Protein AF-0000000078979645 (afdb_homodimer)

Secondary structure (DSSP, 8-state):
----------PPPHHHHHHHHHHHHHHHHH--SSPEEEEEES--TTS--TTHHHHHTT-EEEEEE---HHHHHHHHHSPPTTEEEE--EESSSEEEEEB--SSGGG-BSS-B-HHHHHHTT-GGG--SSPPPEEEEEE-GGGS-TTT-PPPSEEEE--TT-HHHHHHTTTTTTTT-SEEEEEEESS--BTT---HHHHHHHHHHTTEEEEEEEEEEEEPPP-TTTTT--SGGG--EEEEEEEEEEE-GGGGGGS-HHHHHHHHHHHHHTS--HHHHHHHHHHHHHTTSS-TTHHHHHHHTS-HHHHS--/----------PPPHHHHHHHHHHHHHHHHH--SSPEEEEEES--TTS--TTHHHHHTT-EEEEEE---HHHHHHHHHSPPTTEEEE--EESSSEEEEEB--SSGGG-BSS-B-HHHHHHTT-GGG--SSPPPEEEEEE-GGGS-TTT-PPPSEEEE--TT-HHHHHHTTTTTTTT-SEEEEEEESS--BTT---HHHHHHHHHHTTEEEEEEEEEEEEPPP-TTTTT--SGGG--EEEEEEEEEEE-GGGGGGS-HHHHHHHHHHHHHTS--HHHHHHHHHHHHHTTSS-TTHHHHHHHTS-HHHHS--

Sequence (618 aa):
MSADGSEQTNQPSRAAQMLANRHGFLAAAIAPARPLRIADVGANPINVPDYDGLLRLGGCEVWGFEPDQASYDALMADPRPGTHYLQQAVGPTGPGRFHPHPQSGLGSLYPIRKRSVTFLGKPGWHREGIEPIEMELVALDDLDEGALPRPDLLKIDIQGGELDVIRTGRDKLSEAVCVIPEVRFYRIYEDEPLFGPLDVELHDQGFRFHTFQFTKSMQIMNSQRARLAGKAFRNQMMDGDAIYIRDPETVEDWRDEQLRQLAVASACVFASFDLTVFCLDELVRRGLAAPEVPGQFVDTLPTWMLKGSMSADGSEQTNQPSRAAQMLANRHGFLAAAIAPARPLRIADVGANPINVPDYDGLLRLGGCEVWGFEPDQASYDALMADPRPGTHYLQQAVGPTGPGRFHPHPQSGLGSLYPIRKRSVTFLGKPGWHREGIEPIEMELVALDDLDEGALPRPDLLKIDIQGGELDVIRTGRDKLSEAVCVIPEVRFYRIYEDEPLFGPLDVELHDQGFRFHTFQFTKSMQIMNSQRARLAGKAFRNQMMDGDAIYIRDPETVEDWRDEQLRQLAVASACVFASFDLTVFCLDELVRRGLAAPEVPGQFVDTLPTWMLKGS

Radius of gyration: 26.57 Å; Cα contacts (8 Å, |Δi|>4): 1243; chains: 2; bounding box: 72×75×83 Å

Structure (mmCIF, N/CA/C/O backbone):
data_AF-0000000078979645-model_v1
#
loop_
_entity.id
_entity.type
_entity.pdbx_description
1 polymer 'Methyltransferase, FkbM family'
#
loop_
_atom_site.group_PDB
_atom_site.id
_atom_site.type_symbol
_atom_site.label_atom_id
_atom_site.label_alt_id
_atom_site.label_comp_id
_atom_site.label_asym_id
_atom_site.label_entity_id
_atom_site.label_seq_id
_atom_site.pdbx_PDB_ins_code
_atom_site.Cartn_x
_atom_site.Cartn_y
_atom_site.Cartn_z
_atom_site.occupancy
_atom_site.B_iso_or_equiv
_atom_site.auth_seq_id
_atom_site.auth_comp_id
_atom_site.auth_asym_id
_atom_site.auth_atom_id
_atom_site.pdbx_PDB_model_num
ATOM 1 N N . MET A 1 1 ? -23.641 8.422 55.562 1 29.16 1 MET A N 1
ATOM 2 C CA . MET A 1 1 ? -22.766 7.676 54.656 1 29.16 1 MET A CA 1
ATOM 3 C C . MET A 1 1 ? -22.297 8.555 53.5 1 29.16 1 MET A C 1
ATOM 5 O O . MET A 1 1 ? -23.125 9.039 52.719 1 29.16 1 MET A O 1
ATOM 9 N N . SER A 1 2 ? -21.188 9.305 53.688 1 24.03 2 SER A N 1
ATOM 10 C CA . SER A 1 2 ? -20.516 10.25 52.812 1 24.03 2 SER A CA 1
ATOM 11 C C . SER A 1 2 ? -19.969 9.555 51.562 1 24.03 2 SER A C 1
ATOM 13 O O . SER A 1 2 ? -19.188 8.609 51.688 1 24.03 2 SER A O 1
ATOM 15 N N . ALA A 1 3 ? -20.875 9.344 50.5 1 36.53 3 ALA A N 1
ATOM 16 C CA . ALA A 1 3 ? -20.391 8.914 49.188 1 36.53 3 ALA A CA 1
ATOM 17 C C . ALA A 1 3 ? -19.078 9.617 48.844 1 36.53 3 ALA A C 1
ATOM 19 O O . ALA A 1 3 ? -19.031 10.844 48.719 1 36.53 3 ALA A O 1
ATOM 20 N N . ASP A 1 4 ? -17.922 9.133 49.375 1 34.34 4 ASP A N 1
ATOM 21 C CA . ASP A 1 4 ? -16.562 9.508 48.969 1 34.34 4 ASP A CA 1
ATOM 22 C C . ASP A 1 4 ? -16.422 9.617 47.469 1 34.34 4 ASP A C 1
ATOM 24 O O . ASP A 1 4 ? -16.578 8.625 46.75 1 34.34 4 ASP A O 1
ATOM 28 N N . GLY A 1 5 ? -16.969 10.648 46.844 1 38.78 5 GLY A N 1
ATOM 29 C CA . GLY A 1 5 ? -16.703 11.031 45.469 1 38.78 5 GLY A CA 1
ATOM 30 C C . GLY A 1 5 ? -15.258 10.859 45.062 1 38.78 5 GLY A C 1
ATOM 31 O O . GLY A 1 5 ? -14.383 11.586 45.531 1 38.78 5 GLY A O 1
ATOM 32 N N . SER A 1 6 ? -14.75 9.602 44.812 1 38.09 6 SER A N 1
ATOM 33 C CA . SER A 1 6 ? -13.445 9.398 44.219 1 38.09 6 SER A CA 1
ATOM 34 C C . SER A 1 6 ? -13.188 10.414 43.094 1 38.09 6 SER A C 1
ATOM 36 O O . SER A 1 6 ? -13.961 10.516 42.156 1 38.09 6 SER A O 1
ATOM 38 N N . GLU A 1 7 ? -12.695 11.547 43.406 1 34.78 7 GLU A N 1
ATOM 39 C CA . GLU A 1 7 ? -12.062 12.438 42.438 1 34.78 7 GLU A CA 1
ATOM 40 C C . GLU A 1 7 ? -11.188 11.648 41.438 1 34.78 7 GLU A C 1
ATOM 42 O O . GLU A 1 7 ? -10.164 11.086 41.844 1 34.78 7 GLU A O 1
ATOM 47 N N . GLN A 1 8 ? -11.688 10.852 40.5 1 41.41 8 GLN A N 1
ATOM 48 C CA . GLN A 1 8 ? -10.906 10.367 39.344 1 41.41 8 GLN A CA 1
ATOM 49 C C . GLN A 1 8 ? -9.844 11.383 38.938 1 41.41 8 GLN A C 1
ATOM 51 O O . GLN A 1 8 ? -10.172 12.508 38.531 1 41.41 8 GLN A O 1
ATOM 56 N N . THR A 1 9 ? -8.703 11.578 39.5 1 44.69 9 THR A N 1
ATOM 57 C CA . THR A 1 9 ? -7.527 12.406 39.219 1 44.69 9 THR A CA 1
ATOM 58 C C . THR A 1 9 ? -7.301 12.539 37.719 1 44.69 9 THR A C 1
ATOM 60 O O . THR A 1 9 ? -7.25 11.539 37 1 44.69 9 THR A O 1
ATOM 63 N N . ASN A 1 10 ? -7.723 13.656 37 1 55.66 10 ASN A N 1
ATOM 64 C CA . ASN A 1 10 ? -7.66 14.234 35.656 1 55.66 10 ASN A CA 1
ATOM 65 C C . ASN A 1 10 ? -6.238 14.211 35.094 1 55.66 10 ASN A C 1
ATOM 67 O O . ASN A 1 10 ? -5.766 15.203 34.531 1 55.66 10 ASN A O 1
ATOM 71 N N . GLN A 1 11 ? -5.316 13.445 35.469 1 69.19 11 GLN A N 1
ATOM 72 C CA . GLN A 1 11 ? -3.961 13.422 34.906 1 69.19 11 GLN A CA 1
ATOM 73 C C . GLN A 1 11 ? -3.951 12.969 33.469 1 69.19 11 GLN A C 1
ATOM 75 O O . GLN A 1 11 ? -4.59 11.969 33.125 1 69.19 11 GLN A O 1
ATOM 80 N N . PRO A 1 12 ? -3.359 13.828 32.656 1 80.19 12 PRO A N 1
ATOM 81 C CA . PRO A 1 12 ? -3.266 13.422 31.266 1 80.19 12 PRO A CA 1
ATOM 82 C C . PRO A 1 12 ? -2.596 12.062 31.078 1 80.19 12 PRO A C 1
ATOM 84 O O . PRO A 1 12 ? -1.736 11.688 31.875 1 80.19 12 PRO A O 1
ATOM 87 N N . SER A 1 13 ? -3.092 11.375 30.172 1 89.06 13 SER A N 1
ATOM 88 C CA . SER A 1 13 ? -2.484 10.094 29.828 1 89.06 13 SER A CA 1
ATOM 89 C C . SER A 1 13 ? -1.003 10.258 29.5 1 89.06 13 SER A C 1
ATOM 91 O O . SER A 1 13 ? -0.54 11.367 29.234 1 89.06 13 SER A O 1
ATOM 93 N N . ARG A 1 14 ? -0.167 9.297 29.781 1 88.56 14 ARG A N 1
ATOM 94 C CA . ARG A 1 14 ? 1.25 9.289 29.422 1 88.56 14 ARG A CA 1
ATOM 95 C C . ARG A 1 14 ? 1.458 9.734 27.984 1 88.56 14 ARG A C 1
ATOM 97 O O . ARG A 1 14 ? 2.363 10.516 27.688 1 88.56 14 ARG A O 1
ATOM 104 N N . ALA A 1 15 ? 0.583 9.312 27.094 1 91.31 15 ALA A N 1
ATOM 105 C CA . ALA A 1 15 ? 0.66 9.688 25.688 1 91.31 15 ALA A CA 1
ATOM 106 C C . ALA A 1 15 ? 0.437 11.188 25.5 1 91.31 15 ALA A C 1
ATOM 108 O O . ALA A 1 15 ? 1.128 11.836 24.703 1 91.31 15 ALA A O 1
ATOM 109 N N . ALA A 1 16 ? -0.446 11.719 26.188 1 94.5 16 ALA A N 1
ATOM 110 C CA . ALA A 1 16 ? -0.734 13.148 26.109 1 94.5 16 ALA A CA 1
ATOM 111 C C . ALA A 1 16 ? 0.44 13.977 26.641 1 94.5 16 ALA A C 1
ATOM 113 O O . ALA A 1 16 ? 0.764 15.023 26.078 1 94.5 16 ALA A O 1
ATOM 114 N N . GLN A 1 17 ? 1.045 13.5 27.641 1 94.94 17 GLN A N 1
ATOM 115 C CA . GLN A 1 17 ? 2.195 14.195 28.219 1 94.94 17 GLN A CA 1
ATOM 116 C C . GLN A 1 17 ? 3.375 14.188 27.25 1 94.94 17 GLN A C 1
ATOM 118 O O . GLN A 1 17 ? 4.062 15.195 27.078 1 94.94 17 GLN A O 1
ATOM 123 N N . MET A 1 18 ? 3.59 13.055 26.656 1 96 18 MET A N 1
ATOM 124 C CA . MET A 1 18 ? 4.676 12.938 25.703 1 96 18 MET A CA 1
ATOM 125 C C . MET A 1 18 ? 4.453 13.875 24.516 1 96 18 MET A C 1
ATOM 127 O O . MET A 1 18 ? 5.391 14.516 24.031 1 96 18 MET A O 1
ATOM 131 N N . LEU A 1 19 ? 3.248 13.953 24.094 1 97.12 19 LEU A N 1
ATOM 132 C CA . LEU A 1 19 ? 2.898 14.844 23 1 97.12 19 LEU A CA 1
ATOM 133 C C . LEU A 1 19 ? 3.102 16.297 23.406 1 97.12 19 LEU A C 1
ATOM 135 O O . LEU A 1 19 ? 3.637 17.094 22.625 1 97.12 19 LEU A O 1
ATOM 139 N N . ALA A 1 20 ? 2.682 16.625 24.562 1 97.5 20 ALA A N 1
ATOM 140 C CA . ALA A 1 20 ? 2.836 17.984 25.062 1 97.5 20 ALA A CA 1
ATOM 141 C C . ALA A 1 20 ? 4.309 18.375 25.141 1 97.5 20 ALA A C 1
ATOM 143 O O . ALA A 1 20 ? 4.676 19.516 24.797 1 97.5 20 ALA A O 1
ATOM 144 N N . ASN A 1 21 ? 5.098 17.469 25.547 1 96.88 21 ASN A N 1
ATOM 145 C CA . ASN A 1 21 ? 6.535 17.719 25.641 1 96.88 21 ASN A CA 1
ATOM 146 C C . ASN A 1 21 ? 7.152 17.969 24.266 1 96.88 21 ASN A C 1
ATOM 148 O O . ASN A 1 21 ? 7.902 18.922 24.094 1 96.88 21 ASN A O 1
ATOM 152 N N . ARG A 1 22 ? 6.816 17.156 23.328 1 97.25 22 ARG A N 1
ATOM 153 C CA . ARG A 1 22 ? 7.355 17.297 21.984 1 97.25 22 ARG A CA 1
ATOM 154 C C . ARG A 1 22 ? 6.887 18.609 21.344 1 97.25 22 ARG A C 1
ATOM 156 O O . ARG A 1 22 ? 7.684 19.328 20.75 1 97.25 22 ARG A O 1
ATOM 163 N N . HIS A 1 23 ? 5.621 18.875 21.531 1 98.19 23 HIS A N 1
ATOM 164 C CA . HIS A 1 23 ? 5.062 20.094 20.953 1 98.19 23 HIS A CA 1
ATOM 165 C C . HIS A 1 23 ? 5.676 21.344 21.578 1 98.19 23 HIS A C 1
ATOM 167 O O . HIS A 1 23 ? 6.051 22.281 20.875 1 98.19 23 HIS A O 1
ATOM 173 N N . GLY A 1 24 ? 5.727 21.312 22.891 1 98.25 24 GLY A N 1
ATOM 174 C CA . GLY A 1 24 ? 6.328 22.438 23.594 1 98.25 24 GLY A CA 1
ATOM 175 C C . GLY A 1 24 ? 7.77 22.688 23.188 1 98.25 24 GLY A C 1
ATOM 176 O O . GLY A 1 24 ? 8.164 23.828 22.953 1 98.25 24 GLY A O 1
ATOM 177 N N . PHE A 1 25 ? 8.539 21.656 23.078 1 98.62 25 PHE A N 1
ATOM 178 C CA . PHE A 1 25 ? 9.93 21.781 22.656 1 98.62 25 PHE A CA 1
ATOM 179 C C . PHE A 1 25 ? 10.023 22.406 21.281 1 98.62 25 PHE A C 1
ATOM 181 O O . PHE A 1 25 ? 10.781 23.344 21.062 1 98.62 25 PHE A O 1
ATOM 188 N N . LEU A 1 26 ? 9.242 21.844 20.328 1 98.62 26 LEU A N 1
ATOM 189 C CA . LEU A 1 26 ? 9.312 22.312 18.953 1 98.62 26 LEU A CA 1
ATOM 190 C C . LEU A 1 26 ? 8.867 23.766 18.844 1 98.62 26 LEU A C 1
ATOM 192 O O . LEU A 1 26 ? 9.477 24.562 18.125 1 98.62 26 LEU A O 1
ATOM 196 N N . ALA A 1 27 ? 7.816 24.094 19.578 1 98.31 27 ALA A N 1
ATOM 197 C CA . ALA A 1 27 ? 7.328 25.469 19.578 1 98.31 27 ALA A CA 1
ATOM 198 C C . ALA A 1 27 ? 8.43 26.453 20 1 98.31 27 ALA A C 1
ATOM 200 O O . ALA A 1 27 ? 8.594 27.516 19.375 1 98.31 27 ALA A O 1
ATOM 201 N N . ALA A 1 28 ? 9.148 26.047 20.969 1 98.31 28 ALA A N 1
ATOM 202 C CA . ALA A 1 28 ? 10.211 26.906 21.5 1 98.31 28 ALA A CA 1
ATOM 203 C C . ALA A 1 28 ? 11.422 26.906 20.578 1 98.31 28 ALA A C 1
ATOM 205 O O . ALA A 1 28 ? 12.039 27.938 20.328 1 98.31 28 ALA A O 1
ATOM 206 N N . ALA A 1 29 ? 11.75 25.75 20.047 1 98.56 29 ALA A N 1
ATOM 207 C CA . ALA A 1 29 ? 13.023 25.562 19.359 1 98.56 29 ALA A CA 1
ATOM 208 C C . ALA A 1 29 ? 12.977 26.109 17.938 1 98.56 29 ALA A C 1
ATOM 210 O O . ALA A 1 29 ? 13.977 26.625 17.438 1 98.56 29 ALA A O 1
ATOM 211 N N . ILE A 1 30 ? 11.734 26 17.312 1 98.19 30 ILE A N 1
ATOM 212 C CA . ILE A 1 30 ? 11.734 26.359 15.898 1 98.19 30 ILE A CA 1
ATOM 213 C C . ILE A 1 30 ? 10.695 27.438 15.641 1 98.19 30 ILE A C 1
ATOM 215 O O . ILE A 1 30 ? 10.602 27.969 14.523 1 98.19 30 ILE A O 1
ATOM 219 N N . ALA A 1 31 ? 9.883 27.797 16.562 1 97.44 31 ALA A N 1
ATOM 220 C CA . ALA A 1 31 ? 9.008 28.969 16.594 1 97.44 31 ALA A CA 1
ATOM 221 C C . ALA A 1 31 ? 8.18 29.062 15.312 1 97.44 31 ALA A C 1
ATOM 223 O O . ALA A 1 31 ? 8.273 30.047 14.57 1 97.44 31 ALA A O 1
ATOM 224 N N . PRO A 1 32 ? 7.32 28.062 15.008 1 98.25 32 PRO A N 1
ATOM 225 C CA . PRO A 1 32 ? 6.41 28.219 13.867 1 98.25 32 PRO A CA 1
ATOM 226 C C . PRO A 1 32 ? 5.613 29.531 13.93 1 98.25 32 PRO A C 1
ATOM 228 O O . PRO A 1 32 ? 5.242 29.984 15.016 1 98.25 32 PRO A O 1
ATOM 231 N N . ALA A 1 33 ? 5.309 30.125 12.719 1 98.19 33 ALA A N 1
ATOM 232 C CA . ALA A 1 33 ? 4.68 31.438 12.641 1 98.19 33 ALA A CA 1
ATOM 233 C C . ALA A 1 33 ? 3.23 31.375 13.117 1 98.19 33 ALA A C 1
ATOM 235 O O . ALA A 1 33 ? 2.654 32.406 13.5 1 98.19 33 ALA A O 1
ATOM 236 N N . ARG A 1 34 ? 2.682 30.25 13.094 1 98 34 ARG A N 1
ATOM 237 C CA . ARG A 1 34 ? 1.289 30 13.438 1 98 34 ARG A CA 1
ATOM 238 C C . ARG A 1 34 ? 1.066 28.516 13.742 1 98 34 ARG A C 1
ATOM 240 O O . ARG A 1 34 ? 1.923 27.672 13.445 1 98 34 ARG A O 1
ATOM 247 N N . PRO A 1 35 ? -0.079 28.172 14.414 1 98.5 35 PRO A N 1
ATOM 248 C CA . PRO A 1 35 ? -0.431 26.75 14.531 1 98.5 35 PRO A CA 1
ATOM 249 C C . PRO A 1 35 ? -0.568 26.062 13.172 1 98.5 35 PRO A C 1
ATOM 251 O O . PRO A 1 35 ? -0.832 26.719 12.164 1 98.5 35 PRO A O 1
ATOM 254 N N . LEU A 1 36 ? -0.33 24.766 13.188 1 98.81 36 LEU A N 1
ATOM 255 C CA . LEU A 1 36 ? -0.512 23.969 11.977 1 98.81 36 LEU A CA 1
ATOM 256 C C . LEU A 1 36 ? -1.927 24.125 11.43 1 98.81 36 LEU A C 1
ATOM 258 O O . LEU A 1 36 ? -2.902 23.953 12.164 1 98.81 36 LEU A O 1
ATOM 262 N N . ARG A 1 37 ? -2.1 24.531 10.18 1 98.81 37 ARG A N 1
ATOM 263 C CA . ARG A 1 37 ? -3.416 24.641 9.562 1 98.81 37 ARG A CA 1
ATOM 264 C C . ARG A 1 37 ? -3.826 23.328 8.906 1 98.81 37 ARG A C 1
ATOM 266 O O . ARG A 1 37 ? -3.15 22.844 7.992 1 98.81 37 ARG A O 1
ATOM 273 N N . ILE A 1 38 ? -4.938 22.766 9.375 1 98.88 38 ILE A N 1
ATOM 274 C CA . ILE A 1 38 ? -5.41 21.484 8.875 1 98.88 38 ILE A CA 1
ATOM 275 C C . ILE A 1 38 ? -6.766 21.656 8.203 1 98.88 38 ILE A C 1
ATOM 277 O O . ILE A 1 38 ? -7.695 22.203 8.797 1 98.88 38 ILE A O 1
ATOM 281 N N . ALA A 1 39 ? -6.832 21.344 6.93 1 98.81 39 ALA A N 1
ATOM 282 C CA . ALA A 1 39 ? -8.133 21.109 6.305 1 98.81 39 ALA A CA 1
ATOM 283 C C . ALA A 1 39 ? -8.578 19.656 6.508 1 98.81 39 ALA A C 1
ATOM 285 O O . ALA A 1 39 ? -7.867 18.719 6.133 1 98.81 39 ALA A O 1
ATOM 286 N N . ASP A 1 40 ? -9.688 19.5 7.129 1 98.5 40 ASP A N 1
ATOM 287 C CA . ASP A 1 40 ? -10.266 18.188 7.359 1 98.5 40 ASP A CA 1
ATOM 288 C C . ASP A 1 40 ? -11.539 17.984 6.535 1 98.5 40 ASP A C 1
ATOM 290 O O . ASP A 1 40 ? -12.625 18.391 6.957 1 98.5 40 ASP A O 1
ATOM 294 N N . VAL A 1 41 ? -11.383 17.359 5.367 1 98.38 41 VAL A N 1
ATOM 295 C CA . VAL A 1 41 ? -12.516 17.094 4.484 1 98.38 41 VAL A CA 1
ATOM 296 C C . VAL A 1 41 ? -13.148 15.758 4.848 1 98.38 41 VAL A C 1
ATOM 298 O O . VAL A 1 41 ? -12.547 14.703 4.656 1 98.38 41 VAL A O 1
ATOM 301 N N . GLY A 1 42 ? -14.336 15.703 5.25 1 96.94 42 GLY A N 1
ATOM 302 C CA . GLY A 1 42 ? -14.969 14.578 5.914 1 96.94 42 GLY A CA 1
ATOM 303 C C . GLY A 1 42 ? -14.766 14.578 7.418 1 96.94 42 GLY A C 1
ATOM 304 O O . GLY A 1 42 ? -14.289 13.594 7.984 1 96.94 42 GLY A O 1
ATOM 305 N N . ALA A 1 43 ? -15.172 15.711 8.047 1 96.06 43 ALA A N 1
ATOM 306 C CA . ALA A 1 43 ? -14.883 15.938 9.461 1 96.06 43 ALA A CA 1
ATOM 307 C C . ALA A 1 43 ? -15.906 15.234 10.352 1 96.06 43 ALA A C 1
ATOM 309 O O . ALA A 1 43 ? -16 15.531 11.547 1 96.06 43 ALA A O 1
ATOM 310 N N . ASN A 1 44 ? -16.672 14.227 9.789 1 92.5 44 ASN A N 1
ATOM 311 C CA . ASN A 1 44 ? -17.641 13.445 10.555 1 92.5 44 ASN A CA 1
ATOM 312 C C . ASN A 1 44 ? -17.031 12.906 11.844 1 92.5 44 ASN A C 1
ATOM 314 O O . ASN A 1 44 ? -16 12.219 11.812 1 92.5 44 ASN A O 1
ATOM 318 N N . PRO A 1 45 ? -17.625 13.258 12.93 1 91.62 45 PRO A N 1
ATOM 319 C CA . PRO A 1 45 ? -17.031 12.898 14.211 1 91.62 45 PRO A CA 1
ATOM 320 C C . PRO A 1 45 ? -17.297 11.453 14.617 1 91.62 45 PRO A C 1
ATOM 322 O O . PRO A 1 45 ? -17.828 11.195 15.703 1 91.62 45 PRO A O 1
ATOM 325 N N . ILE A 1 46 ? -16.906 10.547 13.75 1 88.5 46 ILE A N 1
ATOM 326 C CA . ILE A 1 46 ? -17.062 9.125 14.008 1 88.5 46 ILE A CA 1
ATOM 327 C C . ILE A 1 46 ? -15.898 8.625 14.867 1 88.5 46 ILE A C 1
ATOM 329 O O . ILE A 1 46 ? -16.109 7.91 15.852 1 88.5 46 ILE A O 1
ATOM 333 N N . ASN A 1 47 ? -14.672 9.07 14.57 1 88.81 47 ASN A N 1
ATOM 334 C CA . ASN A 1 47 ? -13.461 8.727 15.312 1 88.81 47 ASN A CA 1
ATOM 335 C C . ASN A 1 47 ? -12.719 9.977 15.781 1 88.81 47 ASN A C 1
ATOM 337 O O . ASN A 1 47 ? -12.914 11.062 15.234 1 88.81 47 ASN A O 1
ATOM 341 N N . VAL A 1 48 ? -11.992 9.789 16.859 1 91.81 48 VAL A N 1
ATOM 342 C CA . VAL A 1 48 ? -11.102 10.867 17.281 1 91.81 48 VAL A CA 1
ATOM 343 C C . VAL A 1 48 ? -10 11.07 16.25 1 91.81 48 VAL A C 1
ATOM 345 O O . VAL A 1 48 ? -9.25 10.141 15.945 1 91.81 48 VAL A O 1
ATOM 348 N N . PRO A 1 49 ? -9.977 12.234 15.703 1 94.31 49 PRO A N 1
ATOM 349 C CA . PRO A 1 49 ? -8.945 12.445 14.68 1 94.31 49 PRO A CA 1
ATOM 350 C C . PRO A 1 49 ? -7.531 12.406 15.258 1 94.31 49 PRO A C 1
ATOM 352 O O . PRO A 1 49 ? -7.328 12.719 16.438 1 94.31 49 PRO A O 1
ATOM 355 N N . ASP A 1 50 ? -6.551 12.094 14.461 1 94.88 50 ASP A N 1
ATOM 356 C CA . ASP A 1 50 ? -5.16 11.938 14.867 1 94.88 50 ASP A CA 1
ATOM 357 C C . ASP A 1 50 ? -4.566 13.273 15.32 1 94.88 50 ASP A C 1
ATOM 359 O O . ASP A 1 50 ? -3.58 13.297 16.062 1 94.88 50 ASP A O 1
ATOM 363 N N . TYR A 1 51 ? -5.168 14.367 14.922 1 97.69 51 TYR A N 1
ATOM 364 C CA . TYR A 1 51 ? -4.645 15.68 15.273 1 97.69 51 TYR A CA 1
ATOM 365 C C . TYR A 1 51 ? -5.266 16.188 16.562 1 97.69 51 TYR A C 1
ATOM 367 O O . TYR A 1 51 ? -4.953 17.297 17.031 1 97.69 51 TYR A O 1
ATOM 375 N N . ASP A 1 52 ? -6.125 15.391 17.219 1 96.31 52 ASP A N 1
ATOM 376 C CA . ASP A 1 52 ? -6.902 15.836 18.375 1 96.31 52 ASP A CA 1
ATOM 377 C C . ASP A 1 52 ? -5.984 16.297 19.5 1 96.31 52 ASP A C 1
ATOM 379 O O . ASP A 1 52 ? -6.23 17.328 20.125 1 96.31 52 ASP A O 1
ATOM 383 N N . GLY A 1 53 ? -4.965 15.516 19.797 1 97.06 53 GLY A N 1
ATOM 384 C CA . GLY A 1 53 ? -4.035 15.898 20.844 1 97.06 53 GLY A CA 1
ATOM 385 C C . GLY A 1 53 ? -3.385 17.25 20.609 1 97.06 53 GLY A C 1
ATOM 386 O O . GLY A 1 53 ? -3.279 18.062 21.516 1 97.06 53 GLY A O 1
ATOM 387 N N . LEU A 1 54 ? -2.957 17.453 19.375 1 98.31 54 LEU A N 1
ATOM 388 C CA . LEU A 1 54 ? -2.318 18.719 19.016 1 98.31 54 LEU A CA 1
ATOM 389 C C . LEU A 1 54 ? -3.309 19.875 19.109 1 98.31 54 LEU A C 1
ATOM 391 O O . LEU A 1 54 ? -2.947 20.984 19.531 1 98.31 54 LEU A O 1
ATOM 395 N N . LEU A 1 55 ? -4.523 19.609 18.719 1 97.75 55 LEU A N 1
ATOM 396 C CA . LEU A 1 55 ? -5.582 20.609 18.797 1 97.75 55 LEU A CA 1
ATOM 397 C C . LEU A 1 55 ? -5.816 21.062 20.234 1 97.75 55 LEU A C 1
ATOM 399 O O . LEU A 1 55 ? -5.941 22.266 20.5 1 97.75 55 LEU A O 1
ATOM 403 N N . ARG A 1 56 ? -5.793 20.172 21.141 1 96.38 56 ARG A N 1
ATOM 404 C CA . ARG A 1 56 ? -6.023 20.469 22.562 1 96.38 56 ARG A CA 1
ATOM 405 C C . ARG A 1 56 ? -4.902 21.328 23.125 1 96.38 56 ARG A C 1
ATOM 407 O O . ARG A 1 56 ? -5.113 22.078 24.078 1 96.38 56 ARG A O 1
ATOM 414 N N . LEU A 1 57 ? -3.775 21.219 22.5 1 97.38 57 LEU A N 1
ATOM 415 C CA . LEU A 1 57 ? -2.615 21.984 22.953 1 97.38 57 LEU A CA 1
ATOM 416 C C . LEU A 1 57 ? -2.566 23.359 22.281 1 97.38 57 LEU A C 1
ATOM 418 O O . LEU A 1 57 ? -1.678 24.156 22.578 1 97.38 57 LEU A O 1
ATOM 422 N N . GLY A 1 58 ? -3.479 23.562 21.391 1 97.56 58 GLY A N 1
ATOM 423 C CA . GLY A 1 58 ? -3.467 24.797 20.641 1 97.56 58 GLY A CA 1
ATOM 424 C C . GLY A 1 58 ? -2.428 24.812 19.531 1 97.56 58 GLY A C 1
ATOM 425 O O . GLY A 1 58 ? -2.045 25.891 19.047 1 97.56 58 GLY A O 1
ATOM 426 N N . GLY A 1 59 ? -1.942 23.609 19.172 1 98.38 59 GLY A N 1
ATOM 427 C CA . GLY A 1 59 ? -0.854 23.5 18.219 1 98.38 59 GLY A CA 1
ATOM 428 C C . GLY A 1 59 ? -1.33 23.422 16.781 1 98.38 59 GLY A C 1
ATOM 429 O O . GLY A 1 59 ? -0.521 23.438 15.852 1 98.38 59 GLY A O 1
ATOM 430 N N . CYS A 1 60 ? -2.658 23.328 16.578 1 98.56 60 CYS A N 1
ATOM 431 C CA . CYS A 1 60 ? -3.201 23.344 15.227 1 98.56 60 CYS A CA 1
ATOM 432 C C . CYS A 1 60 ? -4.559 24.031 15.188 1 98.56 60 CYS A C 1
ATOM 434 O O . CYS A 1 60 ? -5.18 24.25 16.234 1 98.56 60 CYS A O 1
ATOM 436 N N . GLU A 1 61 ? -4.887 24.531 14.102 1 98.31 61 GLU A N 1
ATOM 437 C CA . GLU A 1 61 ? -6.199 25.062 13.742 1 98.31 61 GLU A CA 1
ATOM 438 C C . GLU A 1 61 ? -6.836 24.234 12.633 1 98.31 61 GLU A C 1
ATOM 440 O O . GLU A 1 61 ? -6.16 23.828 11.68 1 98.31 61 GLU A O 1
ATOM 445 N N . VAL A 1 62 ? -8.188 23.906 12.773 1 98.25 62 VAL A N 1
ATOM 446 C CA . VAL A 1 62 ? -8.805 22.938 11.883 1 98.25 62 VAL A CA 1
ATOM 447 C C . VAL A 1 62 ? -9.984 23.578 11.156 1 98.25 62 VAL A C 1
ATOM 449 O O . VAL A 1 62 ? -10.852 24.188 11.781 1 98.25 62 VAL A O 1
ATOM 452 N N . TRP A 1 63 ? -9.969 23.547 9.867 1 98.5 63 TRP A N 1
ATOM 453 C CA . TRP A 1 63 ? -11.133 23.812 9.023 1 98.5 63 TRP A CA 1
ATOM 454 C C . TRP A 1 63 ? -11.758 22.5 8.539 1 98.5 63 TRP A C 1
ATOM 456 O O . TRP A 1 63 ? -11.227 21.859 7.637 1 98.5 63 TRP A O 1
ATOM 466 N N . GLY A 1 64 ? -12.859 22.156 9.133 1 97.81 64 GLY A N 1
ATOM 467 C CA . GLY A 1 64 ? -13.516 20.891 8.852 1 97.81 64 GLY A CA 1
ATOM 468 C C . GLY A 1 64 ? -14.742 21.047 7.965 1 97.81 64 GLY A C 1
ATOM 469 O O . GLY A 1 64 ? -15.539 21.969 8.148 1 97.81 64 GLY A O 1
ATOM 470 N N . PHE A 1 65 ? -14.852 20.156 7.016 1 97.94 65 PHE A N 1
ATOM 471 C CA . PHE A 1 65 ? -15.977 20.156 6.086 1 97.94 65 PHE A CA 1
ATOM 472 C C . PHE A 1 65 ? -16.828 18.906 6.285 1 97.94 65 PHE A C 1
ATOM 474 O O . PHE A 1 65 ? -16.344 17.781 6.184 1 97.94 65 PHE A O 1
ATOM 481 N N . GLU A 1 66 ? -18.078 19.125 6.57 1 95.44 66 GLU A N 1
ATOM 482 C CA . GLU A 1 66 ? -19.047 18.047 6.785 1 95.44 66 GLU A CA 1
ATOM 483 C C . GLU A 1 66 ? -20.422 18.438 6.246 1 95.44 66 GLU A C 1
ATOM 485 O O . GLU A 1 66 ? -21.078 19.328 6.797 1 95.44 66 GLU A O 1
ATOM 490 N N . PRO A 1 67 ? -20.906 17.75 5.184 1 93.62 67 PRO A N 1
ATOM 491 C CA . PRO A 1 67 ? -22.156 18.188 4.555 1 93.62 67 PRO A CA 1
ATOM 492 C C . PRO A 1 67 ? -23.391 17.625 5.254 1 93.62 67 PRO A C 1
ATOM 494 O O . PRO A 1 67 ? -24.484 18.203 5.148 1 93.62 67 PRO A O 1
ATOM 497 N N . ASP A 1 68 ? -23.266 16.469 5.922 1 91.06 68 ASP A N 1
ATOM 498 C CA . ASP A 1 68 ? -24.422 15.836 6.566 1 91.06 68 ASP A CA 1
ATOM 499 C C . ASP A 1 68 ? -24.891 16.656 7.754 1 91.06 68 ASP A C 1
ATOM 501 O O . ASP A 1 68 ? -24.109 17 8.648 1 91.06 68 ASP A O 1
ATOM 505 N N . GLN A 1 69 ? -26.156 16.953 7.836 1 92.06 69 GLN A N 1
ATOM 506 C CA . GLN A 1 69 ? -26.703 17.859 8.844 1 92.06 69 GLN A CA 1
ATOM 507 C C . GLN A 1 69 ? -26.484 17.297 10.25 1 92.06 69 GLN A C 1
ATOM 509 O O . GLN A 1 69 ? -26.031 18.016 11.141 1 92.06 69 GLN A O 1
ATOM 514 N N . ALA A 1 70 ? -26.812 16.031 10.367 1 91.56 70 ALA A N 1
ATOM 515 C CA . ALA A 1 70 ? -26.703 15.445 11.695 1 91.56 70 ALA A CA 1
ATOM 516 C C . ALA A 1 70 ? -25.266 15.453 12.195 1 91.56 70 ALA A C 1
ATOM 518 O O . ALA A 1 70 ? -25 15.781 13.352 1 91.56 70 ALA A O 1
ATOM 519 N N . SER A 1 71 ? -24.359 15.109 11.336 1 92.88 71 SER A N 1
ATOM 520 C CA . SER A 1 71 ? -22.938 15.102 11.68 1 92.88 71 SER A CA 1
ATOM 521 C C . SER A 1 71 ? -22.422 16.516 11.93 1 92.88 71 SER A C 1
ATOM 523 O O . SER A 1 71 ? -21.625 16.734 12.844 1 92.88 71 SER A O 1
ATOM 525 N N . TYR A 1 72 ? -22.891 17.422 11.141 1 94.44 72 TYR A N 1
ATOM 526 C CA . TYR A 1 72 ? -22.5 18.812 11.328 1 94.44 72 TYR A CA 1
ATOM 527 C C . TYR A 1 72 ? -23 19.344 12.664 1 94.44 72 TYR A C 1
ATOM 529 O O . TYR A 1 72 ? -22.266 20 13.398 1 94.44 72 TYR A O 1
ATOM 537 N N . ASP A 1 73 ? -24.219 18.984 13.008 1 95.81 73 ASP A N 1
ATOM 538 C CA . ASP A 1 73 ? -24.797 19.406 14.281 1 95.81 73 ASP A CA 1
ATOM 539 C C . ASP A 1 73 ? -23.984 18.859 15.453 1 95.81 73 ASP A C 1
ATOM 541 O O . ASP A 1 73 ? -23.781 19.547 16.453 1 95.81 73 ASP A O 1
ATOM 545 N N . ALA A 1 74 ? -23.594 17.641 15.258 1 94.06 74 ALA A N 1
ATOM 546 C CA . ALA A 1 74 ? -22.797 17 16.312 1 94.06 74 ALA A CA 1
ATOM 547 C C . ALA A 1 74 ? -21.469 17.719 16.484 1 94.06 74 ALA A C 1
ATOM 549 O O . ALA A 1 74 ? -21 17.906 17.625 1 94.06 74 ALA A O 1
ATOM 550 N N . LEU A 1 75 ? -20.812 18.156 15.445 1 94.94 75 LEU A N 1
ATOM 551 C CA . LEU A 1 75 ? -19.578 18.922 15.5 1 94.94 75 LEU A CA 1
ATOM 552 C C . LEU A 1 75 ? -19.797 20.266 16.188 1 94.94 75 LEU A C 1
ATOM 554 O O . LEU A 1 75 ? -19 20.672 17.031 1 94.94 75 LEU A O 1
ATOM 558 N N . MET A 1 76 ? -20.938 20.891 15.898 1 95.5 76 MET A N 1
ATOM 559 C CA . MET A 1 76 ? -21.234 22.219 16.391 1 95.5 76 MET A CA 1
ATOM 560 C C . MET A 1 76 ? -21.672 22.172 17.859 1 95.5 76 MET A C 1
ATOM 562 O O . MET A 1 76 ? -21.578 23.172 18.578 1 95.5 76 MET A O 1
ATOM 566 N N . ALA A 1 77 ? -22.078 21.016 18.25 1 93.88 77 ALA A N 1
ATOM 567 C CA . ALA A 1 77 ? -22.547 20.844 19.625 1 93.88 77 ALA A CA 1
ATOM 568 C C . ALA A 1 77 ? -21.375 20.906 20.609 1 93.88 77 ALA A C 1
ATOM 570 O O . ALA A 1 77 ? -21.547 21.219 21.781 1 93.88 77 ALA A O 1
ATOM 571 N N . ASP A 1 78 ? -20.219 20.609 20.188 1 86.44 78 ASP A N 1
ATOM 572 C CA . ASP A 1 78 ? -19.016 20.672 21 1 86.44 78 ASP A CA 1
ATOM 573 C C . ASP A 1 78 ? -17.844 21.266 20.234 1 86.44 78 ASP A C 1
ATOM 575 O O . ASP A 1 78 ? -16.859 20.578 19.969 1 86.44 78 ASP A O 1
ATOM 579 N N . PRO A 1 79 ? -18.109 22.516 20.016 1 84.31 79 PRO A N 1
ATOM 580 C CA . PRO A 1 79 ? -17.031 23.109 19.219 1 84.31 79 PRO A CA 1
ATOM 581 C C . PRO A 1 79 ? -15.734 23.234 20 1 84.31 79 PRO A C 1
ATOM 583 O O . PRO A 1 79 ? -15.719 23.797 21.109 1 84.31 79 PRO A O 1
ATOM 586 N N . ARG A 1 80 ? -14.727 22.703 19.547 1 90.06 80 ARG A N 1
ATOM 587 C CA . ARG A 1 80 ? -13.414 22.766 20.172 1 90.06 80 ARG A CA 1
ATOM 588 C C . ARG A 1 80 ? -12.68 24.047 19.781 1 90.06 80 ARG A C 1
ATOM 590 O O . ARG A 1 80 ? -12.797 24.5 18.641 1 90.06 80 ARG A O 1
ATOM 597 N N . PRO A 1 81 ? -11.938 24.656 20.719 1 95.62 81 PRO A N 1
ATOM 598 C CA . PRO A 1 81 ? -11.125 25.812 20.328 1 95.62 81 PRO A CA 1
ATOM 599 C C . PRO A 1 81 ? -10.203 25.5 19.156 1 95.62 81 PRO A C 1
ATOM 601 O O . PRO A 1 81 ? -9.602 24.422 19.109 1 95.62 81 PRO A O 1
ATOM 604 N N . GLY A 1 82 ? -10.156 26.375 18.172 1 97.12 82 GLY A N 1
ATOM 605 C CA . GLY A 1 82 ? -9.273 26.188 17.031 1 97.12 82 GLY A CA 1
ATOM 606 C C . GLY A 1 82 ? -9.945 25.5 15.859 1 97.12 82 GLY A C 1
ATOM 607 O O . GLY A 1 82 ? -9.32 25.25 14.828 1 97.12 82 GLY A O 1
ATOM 608 N N . THR A 1 83 ? -11.266 25.25 16.016 1 97.38 83 THR A N 1
ATOM 609 C CA . THR A 1 83 ? -11.961 24.562 14.938 1 97.38 83 THR A CA 1
ATOM 610 C C . THR A 1 83 ? -12.906 25.531 14.219 1 97.38 83 THR A C 1
ATOM 612 O O . THR A 1 83 ? -13.5 26.406 14.844 1 97.38 83 THR A O 1
ATOM 615 N N . HIS A 1 84 ? -12.969 25.391 12.922 1 97.31 84 HIS A N 1
ATOM 616 C CA . HIS A 1 84 ? -13.898 26.062 12.023 1 97.31 84 HIS A CA 1
ATOM 617 C C . HIS A 1 84 ? -14.633 25.062 11.133 1 97.31 84 HIS A C 1
ATOM 619 O O . HIS A 1 84 ? -14.094 24.609 10.125 1 97.31 84 HIS A O 1
ATOM 625 N N . TYR A 1 85 ? -15.891 24.766 11.492 1 96.81 85 TYR A N 1
ATOM 626 C CA . TYR A 1 85 ? -16.625 23.781 10.719 1 96.81 85 TYR A CA 1
ATOM 627 C C . TYR A 1 85 ? -17.531 24.438 9.688 1 96.81 85 TYR A C 1
ATOM 629 O O . TYR A 1 85 ? -18.141 25.484 9.961 1 96.81 85 TYR A O 1
ATOM 637 N N . LEU A 1 86 ? -17.5 23.906 8.531 1 96.44 86 LEU A N 1
ATOM 638 C CA . LEU A 1 86 ? -18.359 24.344 7.441 1 96.44 86 LEU A CA 1
ATOM 639 C C . LEU A 1 86 ? -19.266 23.203 6.984 1 96.44 86 LEU A C 1
ATOM 641 O O . LEU A 1 86 ? -18.812 22.094 6.766 1 96.44 86 LEU A O 1
ATOM 645 N N . GLN A 1 87 ? -20.578 23.5 6.887 1 95.56 87 GLN A N 1
ATOM 646 C CA . GLN A 1 87 ? -21.5 22.5 6.34 1 95.56 87 GLN A CA 1
ATOM 647 C C . GLN A 1 87 ? -21.469 22.5 4.816 1 95.56 87 GLN A C 1
ATOM 649 O O . GLN A 1 87 ? -22.406 22.969 4.168 1 95.56 87 GLN A O 1
ATOM 654 N N . GLN A 1 88 ? -20.453 21.953 4.32 1 95.19 88 GLN A N 1
ATOM 655 C CA . GLN A 1 88 ? -20.203 22 2.885 1 95.19 88 GLN A CA 1
ATOM 656 C C . GLN A 1 88 ? -19.656 20.672 2.385 1 95.19 88 GLN A C 1
ATOM 658 O O . GLN A 1 88 ? -18.875 20.016 3.08 1 95.19 88 GLN A O 1
ATOM 663 N N . ALA A 1 89 ? -20.109 20.312 1.188 1 96.12 89 ALA A N 1
ATOM 664 C CA . ALA A 1 89 ? -19.547 19.172 0.476 1 96.12 89 ALA A CA 1
ATOM 665 C C . ALA A 1 89 ? -18.422 19.609 -0.451 1 96.12 89 ALA A C 1
ATOM 667 O O . ALA A 1 89 ? -18.625 20.438 -1.347 1 96.12 89 ALA A O 1
ATOM 668 N N . VAL A 1 90 ? -17.25 19.094 -0.185 1 97.69 90 VAL A N 1
ATOM 669 C CA . VAL A 1 90 ? -16.109 19.469 -1.015 1 97.69 90 VAL A CA 1
ATOM 670 C C . VAL A 1 90 ? -15.938 18.438 -2.135 1 97.69 90 VAL A C 1
ATOM 672 O O . VAL A 1 90 ? -16.062 17.234 -1.905 1 97.69 90 VAL A O 1
ATOM 675 N N . GLY A 1 91 ? -15.797 18.75 -3.354 1 96.56 91 GLY A N 1
ATOM 676 C CA . GLY A 1 91 ? -15.656 17.953 -4.566 1 96.56 91 GLY A CA 1
ATOM 677 C C . GLY A 1 91 ? -15.602 18.797 -5.824 1 96.56 91 GLY A C 1
ATOM 678 O O . GLY A 1 91 ? -15.258 19.984 -5.773 1 96.56 91 GLY A O 1
ATOM 679 N N . PRO A 1 92 ? -15.789 18.156 -6.98 1 95.25 92 PRO A N 1
ATOM 680 C CA . PRO A 1 92 ? -15.898 18.969 -8.195 1 95.25 92 PRO A CA 1
ATOM 681 C C . PRO A 1 92 ? -17.078 19.953 -8.141 1 95.25 92 PRO A C 1
ATOM 683 O O . PRO A 1 92 ? -18.188 19.562 -7.797 1 95.25 92 PRO A O 1
ATOM 686 N N . THR A 1 93 ? -16.766 21.188 -8.422 1 96.12 93 THR A N 1
ATOM 687 C CA . THR A 1 93 ? -17.797 22.219 -8.32 1 96.12 93 THR A CA 1
ATOM 688 C C . THR A 1 93 ? -19.031 21.844 -9.141 1 96.12 93 THR A C 1
ATOM 690 O O . THR A 1 93 ? -18.906 21.438 -10.305 1 96.12 93 THR A O 1
ATOM 693 N N . GLY A 1 94 ? -20.172 21.938 -8.523 1 96.62 94 GLY A N 1
ATOM 694 C CA . GLY A 1 94 ? -21.422 21.641 -9.195 1 96.62 94 GLY A CA 1
ATOM 695 C C . GLY A 1 94 ? -22.297 20.672 -8.438 1 96.62 94 GLY A C 1
ATOM 696 O O . GLY A 1 94 ? -22.047 20.391 -7.262 1 96.62 94 GLY A O 1
ATOM 697 N N . PRO A 1 95 ? -23.375 20.297 -9.055 1 96.19 95 PRO A N 1
ATOM 698 C CA . PRO A 1 95 ? -24.297 19.375 -8.391 1 96.19 95 PRO A CA 1
ATOM 699 C C . PRO A 1 95 ? -23.703 17.984 -8.188 1 96.19 95 PRO A C 1
ATOM 701 O O . PRO A 1 95 ? -22.922 17.516 -9.023 1 96.19 95 PRO A O 1
ATOM 704 N N . GLY A 1 96 ? -23.953 17.422 -7.059 1 94.69 96 GLY A N 1
ATOM 705 C CA . GLY A 1 96 ? -23.609 16.031 -6.754 1 94.69 96 GLY A CA 1
ATOM 706 C C . GLY A 1 96 ? -24.703 15.281 -6.039 1 94.69 96 GLY A C 1
ATOM 707 O O . GLY A 1 96 ? -25.703 15.875 -5.625 1 94.69 96 GLY A O 1
ATOM 708 N N . ARG A 1 97 ? -24.641 14.039 -6.074 1 93.19 97 ARG A N 1
ATOM 709 C CA . ARG A 1 97 ? -25.578 13.164 -5.383 1 93.19 97 ARG A CA 1
ATOM 710 C C . ARG A 1 97 ? -24.875 12.359 -4.293 1 93.19 97 ARG A C 1
ATOM 712 O O . ARG A 1 97 ? -23.938 11.617 -4.574 1 93.19 97 ARG A O 1
ATOM 719 N N . PHE A 1 98 ? -25.312 12.609 -3.094 1 93.44 98 PHE A N 1
ATOM 720 C CA . PHE A 1 98 ? -24.781 11.883 -1.943 1 93.44 98 PHE A CA 1
ATOM 721 C C . PHE A 1 98 ? -25.672 10.688 -1.607 1 93.44 98 PHE A C 1
ATOM 723 O O . PHE A 1 98 ? -26.891 10.812 -1.544 1 93.44 98 PHE A O 1
ATOM 730 N N . HIS A 1 99 ? -25.078 9.539 -1.438 1 93.62 99 HIS A N 1
ATOM 731 C CA . HIS A 1 99 ? -25.766 8.32 -1.012 1 93.62 99 HIS A CA 1
ATOM 732 C C . HIS A 1 99 ? -25.562 8.07 0.478 1 93.62 99 HIS A C 1
ATOM 734 O O . HIS A 1 99 ? -24.516 7.535 0.885 1 93.62 99 HIS A O 1
ATOM 740 N N . PRO A 1 100 ? -26.547 8.477 1.235 1 91.19 100 PRO A N 1
ATOM 741 C CA . PRO A 1 100 ? -26.406 8.227 2.672 1 91.19 100 PRO A CA 1
ATOM 742 C C . PRO A 1 100 ? -26.438 6.742 3.023 1 91.19 100 PRO A C 1
ATOM 744 O O . PRO A 1 100 ? -26.875 5.926 2.213 1 91.19 100 PRO A O 1
ATOM 747 N N . HIS A 1 101 ? -25.875 6.387 4.148 1 92 101 HIS A N 1
ATOM 748 C CA . HIS A 1 101 ? -25.891 5.023 4.668 1 92 101 HIS A CA 1
ATOM 749 C C . HIS A 1 101 ? -26.188 5.008 6.164 1 92 101 HIS A C 1
ATOM 751 O O . HIS A 1 101 ? -25.766 5.914 6.891 1 92 101 HIS A O 1
ATOM 757 N N . PRO A 1 102 ? -26.906 3.979 6.625 1 88.25 102 PRO A N 1
ATOM 758 C CA . PRO A 1 102 ? -27.172 3.893 8.062 1 88.25 102 PRO A CA 1
ATOM 759 C C . PRO A 1 102 ? -25.891 3.832 8.898 1 88.25 102 PRO A C 1
ATOM 761 O O . PRO A 1 102 ? -25.859 4.34 10.023 1 88.25 102 PRO A O 1
ATOM 764 N N . GLN A 1 103 ? -25 3.121 8.367 1 87.75 103 GLN A N 1
ATOM 765 C CA . GLN A 1 103 ? -23.672 3.219 8.969 1 87.75 103 GLN A CA 1
ATOM 766 C C . GLN A 1 103 ? -22.969 4.508 8.547 1 87.75 103 GLN A C 1
ATOM 768 O O . GLN A 1 103 ? -22.484 4.613 7.422 1 87.75 103 GLN A O 1
ATOM 773 N N . SER A 1 104 ? -22.859 5.445 9.453 1 83.06 104 SER A N 1
ATOM 774 C CA . SER A 1 104 ? -22.422 6.816 9.203 1 83.06 104 SER A CA 1
ATOM 775 C C . SER A 1 104 ? -21.078 6.844 8.477 1 83.06 104 SER A C 1
ATOM 777 O O . SER A 1 104 ? -20.812 7.762 7.699 1 83.06 104 SER A O 1
ATOM 779 N N . GLY A 1 105 ? -20.297 5.895 8.539 1 89 105 GLY A N 1
ATOM 780 C CA . GLY A 1 105 ? -18.969 5.922 7.938 1 89 105 GLY A CA 1
ATOM 781 C C . GLY A 1 105 ? -18.953 5.414 6.508 1 89 105 GLY A C 1
ATOM 782 O O . GLY A 1 105 ? -17.922 5.441 5.848 1 89 105 GLY A O 1
ATOM 783 N N . LEU A 1 106 ? -20.156 5.133 5.902 1 92.38 106 LEU A N 1
ATOM 784 C CA . LEU A 1 106 ? -20.172 4.512 4.582 1 92.38 106 LEU A CA 1
ATOM 785 C C . LEU A 1 106 ? -20.859 5.414 3.566 1 92.38 106 LEU A C 1
ATOM 787 O O . LEU A 1 106 ? -20.922 5.094 2.377 1 92.38 106 LEU A O 1
ATOM 791 N N . GLY A 1 107 ? -21.406 6.578 4.004 1 92.12 107 GLY A N 1
ATOM 792 C CA . GLY A 1 107 ? -21.969 7.52 3.043 1 92.12 107 GLY A CA 1
ATOM 793 C C . GLY A 1 107 ? -20.953 8.023 2.039 1 92.12 107 GLY A C 1
ATOM 794 O O . GLY A 1 107 ? -19.797 8.258 2.389 1 92.12 107 GLY A O 1
ATOM 795 N N . SER A 1 108 ? -21.406 8.195 0.758 1 94.06 108 SER A N 1
ATOM 796 C CA . SER A 1 108 ? -20.484 8.562 -0.304 1 94.06 108 SER A CA 1
ATOM 797 C C . SER A 1 108 ? -21.219 9.148 -1.505 1 94.06 108 SER A C 1
ATOM 799 O O . SER A 1 108 ? -22.438 9.047 -1.594 1 94.06 108 SER A O 1
ATOM 801 N N . LEU A 1 109 ? -20.438 9.812 -2.322 1 93.75 109 LEU A N 1
ATOM 802 C CA . LEU A 1 109 ? -20.969 10.266 -3.604 1 93.75 109 LEU A CA 1
ATOM 803 C C . LEU A 1 109 ? -21.125 9.094 -4.57 1 93.75 109 LEU A C 1
ATOM 805 O O . LEU A 1 109 ? -21.734 9.242 -5.633 1 93.75 109 LEU A O 1
ATOM 809 N N . TYR A 1 110 ? -20.609 7.93 -4.199 1 94.25 110 TYR A N 1
ATOM 810 C CA . TYR A 1 110 ? -20.672 6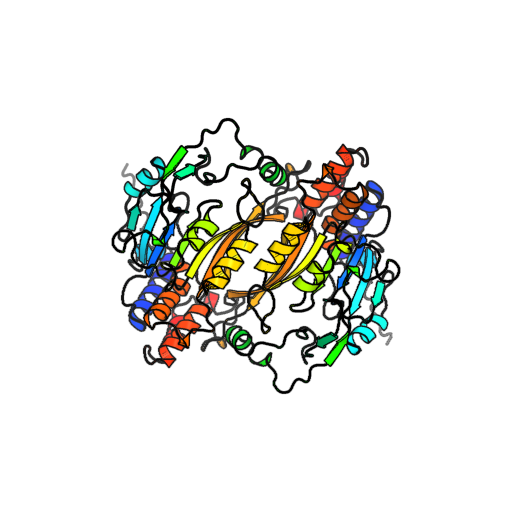.715 -5.004 1 94.25 110 TYR A CA 1
ATOM 811 C C . TYR A 1 110 ? -21.562 5.668 -4.34 1 94.25 110 TYR A C 1
ATOM 813 O O . TYR A 1 110 ? -21.5 5.484 -3.119 1 94.25 110 TYR A O 1
ATOM 821 N N . PRO A 1 111 ? -22.438 5.102 -5.082 1 95.12 111 PRO A N 1
ATOM 822 C CA . PRO A 1 111 ? -23.266 4.059 -4.48 1 95.12 111 PRO A CA 1
ATOM 823 C C . PRO A 1 111 ? -22.484 2.783 -4.176 1 95.12 111 PRO A C 1
ATOM 825 O O . PRO A 1 111 ? -21.578 2.414 -4.934 1 95.12 111 PRO A O 1
ATOM 828 N N . ILE A 1 112 ? -22.844 2.117 -3.135 1 96.69 112 ILE A N 1
ATOM 829 C CA . ILE A 1 112 ? -22.172 0.887 -2.734 1 96.69 112 ILE A CA 1
ATOM 830 C C . ILE A 1 112 ? -22.359 -0.178 -3.812 1 96.69 112 ILE A C 1
ATOM 832 O O . ILE A 1 112 ? -23.453 -0.337 -4.355 1 96.69 112 ILE A O 1
ATOM 836 N N . ARG A 1 113 ? -21.328 -0.836 -4.137 1 96.69 113 ARG A N 1
ATOM 837 C CA . ARG A 1 113 ? -21.297 -1.896 -5.141 1 96.69 113 ARG A CA 1
ATOM 838 C C . ARG A 1 113 ? -21.562 -3.256 -4.508 1 96.69 113 ARG A C 1
ATOM 840 O O . ARG A 1 113 ? -20.703 -3.809 -3.826 1 96.69 113 ARG A O 1
ATOM 847 N N . LYS A 1 114 ? -22.688 -3.842 -4.82 1 96.69 114 LYS A N 1
ATOM 848 C CA . LYS A 1 114 ? -23.156 -5.07 -4.188 1 96.69 114 LYS A CA 1
ATOM 849 C C . LYS A 1 114 ? -22.141 -6.191 -4.336 1 96.69 114 LYS A C 1
ATOM 851 O O . LYS A 1 114 ? -21.797 -6.867 -3.361 1 96.69 114 LYS A O 1
ATOM 856 N N . ARG A 1 115 ? -21.609 -6.426 -5.508 1 97.06 115 ARG A N 1
ATOM 857 C CA . ARG A 1 115 ? -20.672 -7.523 -5.754 1 97.06 115 ARG A CA 1
ATOM 858 C C . ARG A 1 115 ? -19.422 -7.371 -4.914 1 97.06 115 ARG A C 1
ATOM 860 O O . ARG A 1 115 ? -18.906 -8.352 -4.367 1 97.06 115 ARG A O 1
ATOM 867 N N . SER A 1 116 ? -18.953 -6.137 -4.812 1 97.75 116 SER A N 1
ATOM 868 C CA . SER A 1 116 ? -17.734 -5.863 -4.082 1 97.75 116 SER A CA 1
ATOM 869 C C . SER A 1 116 ? -17.891 -6.172 -2.596 1 97.75 116 SER A C 1
ATOM 871 O O . SER A 1 116 ? -17.062 -6.879 -2.014 1 97.75 116 SER A O 1
ATOM 873 N N . VAL A 1 117 ? -18.969 -5.648 -2.02 1 97.69 117 VAL A N 1
ATOM 874 C CA . VAL A 1 117 ? -19.109 -5.793 -0.575 1 97.69 117 VAL A CA 1
ATOM 875 C C . VAL A 1 117 ? -19.5 -7.23 -0.236 1 97.69 117 VAL A C 1
ATOM 877 O O . VAL A 1 117 ? -19.234 -7.707 0.871 1 97.69 117 VAL A O 1
ATOM 880 N N . THR A 1 118 ? -20.125 -7.977 -1.18 1 97.44 118 THR A N 1
ATOM 881 C CA . THR A 1 118 ? -20.359 -9.398 -0.987 1 97.44 118 THR A CA 1
ATOM 882 C C . THR A 1 118 ? -19.047 -10.164 -0.923 1 97.44 118 THR A C 1
ATOM 884 O O . THR A 1 118 ? -18.812 -10.945 0.002 1 97.44 118 THR A O 1
ATOM 887 N N . PHE A 1 119 ? -18.156 -9.914 -1.834 1 98.19 119 PHE A N 1
ATOM 888 C CA . PHE A 1 119 ? -16.828 -10.539 -1.836 1 98.19 119 PHE A CA 1
ATOM 889 C C . PHE A 1 119 ? -16.078 -10.227 -0.547 1 98.19 119 PHE A C 1
ATOM 891 O O . PHE A 1 119 ? -15.43 -11.102 0.024 1 98.19 119 PHE A O 1
ATOM 898 N N . LEU A 1 120 ? -16.234 -8.969 -0.02 1 97.5 120 LEU A N 1
ATOM 899 C CA . LEU A 1 120 ? -15.5 -8.492 1.146 1 97.5 120 LEU A CA 1
ATOM 900 C C . LEU A 1 120 ? -16.125 -9.008 2.436 1 97.5 120 LEU A C 1
ATOM 902 O O . LEU A 1 120 ? -15.719 -8.617 3.531 1 97.5 120 LEU A O 1
ATOM 906 N N . GLY A 1 121 ? -17.172 -9.875 2.33 1 96.12 121 GLY A N 1
ATOM 907 C CA . GLY A 1 121 ? -17.797 -10.461 3.506 1 96.12 121 GLY A CA 1
ATOM 908 C C . GLY A 1 121 ? -18.719 -9.508 4.23 1 96.12 121 GLY A C 1
ATOM 909 O O . GLY A 1 121 ? -18.984 -9.664 5.426 1 96.12 121 GLY A O 1
ATOM 910 N N . LYS A 1 122 ? -19.125 -8.422 3.559 1 96.38 122 LYS A N 1
ATOM 911 C CA . LYS A 1 122 ? -20.016 -7.426 4.148 1 96.38 122 LYS A CA 1
ATOM 912 C C . LYS A 1 122 ? -21.219 -7.164 3.248 1 96.38 122 LYS A C 1
ATOM 914 O O . LYS A 1 122 ? -21.516 -6.016 2.914 1 96.38 122 LYS A O 1
ATOM 919 N N . PRO A 1 123 ? -21.922 -8.227 2.887 1 95.44 123 PRO A N 1
ATOM 920 C CA . PRO A 1 123 ? -23.047 -8.031 1.975 1 95.44 123 PRO A CA 1
ATOM 921 C C . PRO A 1 123 ? -24.109 -7.082 2.535 1 95.44 123 PRO A C 1
ATOM 923 O O . PRO A 1 123 ? -24.812 -6.414 1.771 1 95.44 123 PRO A O 1
ATOM 926 N N . GLY A 1 124 ? -24.109 -6.953 3.838 1 94.94 124 GLY A N 1
ATOM 927 C CA . GLY A 1 124 ? -25.094 -6.094 4.488 1 94.94 124 GLY A CA 1
ATOM 928 C C . GLY A 1 124 ? -24.828 -4.613 4.262 1 94.94 124 GLY A C 1
ATOM 929 O O . GLY A 1 124 ? -25.688 -3.775 4.547 1 94.94 124 GLY A O 1
ATOM 930 N N . TRP A 1 125 ? -23.688 -4.281 3.764 1 95.56 125 TRP A N 1
ATOM 931 C CA . TRP A 1 125 ? -23.359 -2.883 3.488 1 95.56 125 TRP A CA 1
ATOM 932 C C . TRP A 1 125 ? -24.172 -2.367 2.301 1 95.56 125 TRP A C 1
ATOM 934 O O . TRP A 1 125 ? -24.406 -1.163 2.178 1 95.56 125 TRP A O 1
ATOM 944 N N . HIS A 1 126 ? -24.484 -3.262 1.374 1 95.25 126 HIS A N 1
ATOM 945 C CA . HIS A 1 126 ? -25.312 -2.857 0.248 1 95.25 126 HIS A CA 1
ATOM 946 C C . HIS A 1 126 ? -26.781 -2.785 0.649 1 95.25 126 HIS A C 1
ATOM 948 O O . HIS A 1 126 ? -27.328 -3.736 1.219 1 95.25 126 HIS A O 1
ATOM 954 N N . ARG A 1 127 ? -27.328 -1.628 0.392 1 91.12 127 ARG A N 1
ATOM 955 C CA . ARG A 1 127 ? -28.734 -1.399 0.711 1 91.12 127 ARG A CA 1
ATOM 956 C C . ARG A 1 127 ? -29.516 -0.954 -0.523 1 91.12 127 ARG A C 1
ATOM 958 O O . ARG A 1 127 ? -29.016 -0.172 -1.332 1 91.12 127 ARG A O 1
ATOM 965 N N . GLU A 1 128 ? -30.672 -1.569 -0.577 1 88.62 128 GLU A N 1
ATOM 966 C CA . GLU A 1 128 ? -31.562 -1.177 -1.666 1 88.62 128 GLU A CA 1
ATOM 967 C C . GLU A 1 128 ? -32.469 -0.013 -1.253 1 88.62 128 GLU A C 1
ATOM 969 O O . GLU A 1 128 ? -32.75 0.172 -0.067 1 88.62 128 GLU A O 1
ATOM 974 N N . GLY A 1 129 ? -32.844 0.771 -2.152 1 85.19 129 GLY A N 1
ATOM 975 C CA . GLY A 1 129 ? -33.844 1.787 -1.919 1 85.19 129 GLY A CA 1
ATOM 976 C C . GLY A 1 129 ? -33.312 3.037 -1.259 1 85.19 129 GLY A C 1
ATOM 977 O O . GLY A 1 129 ? -34.031 3.771 -0.595 1 85.19 129 GLY A O 1
ATOM 978 N N . ILE A 1 130 ? -32 3.168 -1.234 1 83.44 130 ILE A N 1
ATOM 979 C CA . ILE A 1 130 ? -31.422 4.398 -0.707 1 83.44 130 ILE A CA 1
ATOM 980 C C . ILE A 1 130 ? -31.672 5.547 -1.683 1 83.44 130 ILE A C 1
ATOM 982 O O . ILE A 1 130 ? -31.297 5.461 -2.855 1 83.44 130 ILE A O 1
ATOM 986 N N . GLU A 1 131 ? -32.312 6.531 -1.229 1 89.56 131 GLU A N 1
ATOM 987 C CA . GLU A 1 131 ? -32.5 7.719 -2.051 1 89.56 131 GLU A CA 1
ATOM 988 C C . GLU A 1 131 ? -31.359 8.703 -1.906 1 89.56 131 GLU A C 1
ATOM 990 O O . GLU A 1 131 ? -31.078 9.18 -0.804 1 89.56 131 GLU A O 1
ATOM 995 N N . PRO A 1 132 ? -30.703 8.961 -2.965 1 93.25 132 PRO A N 1
ATOM 996 C CA . PRO A 1 132 ? -29.594 9.922 -2.889 1 93.25 132 PRO A CA 1
ATOM 997 C C . PRO A 1 132 ? -30.062 11.328 -2.506 1 93.25 132 PRO A C 1
ATOM 999 O O . PRO A 1 132 ? -31.219 11.688 -2.758 1 93.25 132 PRO A O 1
ATOM 1002 N N . ILE A 1 133 ? -29.219 12.039 -1.929 1 92.81 133 ILE A N 1
ATOM 1003 C CA . ILE A 1 133 ? -29.453 13.43 -1.548 1 92.81 133 ILE A CA 1
ATOM 1004 C C . ILE A 1 133 ? -28.672 14.359 -2.475 1 92.81 133 ILE A C 1
ATOM 1006 O O . ILE A 1 133 ? -27.453 14.219 -2.617 1 92.81 133 ILE A O 1
ATOM 1010 N N . GLU A 1 134 ? -29.422 15.242 -3.061 1 94.88 134 GLU A N 1
ATOM 1011 C CA . GLU A 1 134 ? -28.75 16.234 -3.904 1 94.88 134 GLU A CA 1
ATOM 1012 C C . GLU A 1 134 ? -27.969 17.234 -3.064 1 94.88 134 GLU A C 1
ATOM 1014 O O . GLU A 1 134 ? -28.438 17.656 -2.002 1 94.88 134 GLU A O 1
ATOM 1019 N N . MET A 1 135 ? -26.766 17.5 -3.48 1 94.31 135 MET A N 1
ATOM 1020 C CA . MET A 1 135 ? -25.969 18.484 -2.775 1 94.31 135 MET A CA 1
ATOM 1021 C C . MET A 1 135 ? -25.125 19.297 -3.754 1 94.31 135 MET A C 1
ATOM 1023 O O . MET A 1 135 ? -24.875 18.859 -4.883 1 94.31 135 MET A O 1
ATOM 1027 N N . GLU A 1 136 ? -24.828 20.469 -3.332 1 96.44 136 GLU A N 1
ATOM 1028 C CA . GLU A 1 136 ? -23.906 21.312 -4.082 1 96.44 136 GLU A CA 1
ATOM 1029 C C . GLU A 1 136 ? -22.469 21.125 -3.605 1 96.44 136 GLU A C 1
ATOM 1031 O O . GLU A 1 136 ? -22.188 21.234 -2.412 1 96.44 136 GLU A O 1
ATOM 1036 N N . LEU A 1 137 ? -21.578 20.766 -4.523 1 97.81 137 LEU A N 1
ATOM 1037 C CA . LEU A 1 137 ? -20.172 20.562 -4.199 1 97.81 137 LEU A CA 1
ATOM 1038 C C . LEU A 1 137 ? -19.359 21.828 -4.488 1 97.81 137 LEU A C 1
ATOM 1040 O O . LEU A 1 137 ? -19.672 22.578 -5.418 1 97.81 137 LEU A O 1
ATOM 1044 N N . VAL A 1 138 ? -18.375 22.047 -3.713 1 97.88 138 VAL A N 1
ATOM 1045 C CA . VAL A 1 138 ? -17.438 23.156 -3.908 1 97.88 138 VAL A CA 1
ATOM 1046 C C . VAL A 1 138 ? -16.016 22.625 -3.99 1 97.88 138 VAL A C 1
ATOM 1048 O O . VAL A 1 138 ? -15.641 21.703 -3.25 1 97.88 138 VAL A O 1
ATOM 1051 N N . ALA A 1 139 ? -15.242 23.125 -4.945 1 98.44 139 ALA A N 1
ATOM 1052 C CA . ALA A 1 139 ? -13.844 22.734 -5.066 1 98.44 139 ALA A CA 1
ATOM 1053 C C . ALA A 1 139 ? -12.984 23.406 -4.004 1 98.44 139 ALA A C 1
ATOM 1055 O O . ALA A 1 139 ? -13.25 24.547 -3.625 1 98.44 139 ALA A O 1
ATOM 1056 N N . LEU A 1 140 ? -11.938 22.703 -3.52 1 98.19 140 LEU A N 1
ATOM 1057 C CA . LEU A 1 140 ? -11.008 23.312 -2.58 1 98.19 140 LEU A CA 1
ATOM 1058 C C . LEU A 1 140 ? -10.492 24.656 -3.111 1 98.19 140 LEU A C 1
ATOM 1060 O O . LEU A 1 140 ? -10.414 25.625 -2.369 1 98.19 140 LEU A O 1
ATOM 1064 N N . ASP A 1 141 ? -10.203 24.703 -4.406 1 98.44 141 ASP A N 1
ATOM 1065 C CA . ASP A 1 141 ? -9.586 25.875 -5.016 1 98.44 141 ASP A CA 1
ATOM 1066 C C . ASP A 1 141 ? -10.586 27.031 -5.121 1 98.44 141 ASP A C 1
ATOM 1068 O O . ASP A 1 141 ? -10.188 28.172 -5.324 1 98.44 141 ASP A O 1
ATOM 1072 N N . ASP A 1 142 ? -11.859 26.703 -5 1 97.94 142 ASP A N 1
ATOM 1073 C CA . ASP A 1 142 ? -12.883 27.734 -5.129 1 97.94 142 ASP A CA 1
ATOM 1074 C C . ASP A 1 142 ? -13.172 28.391 -3.783 1 97.94 142 ASP A C 1
ATOM 1076 O O . ASP A 1 142 ? -13.867 29.406 -3.719 1 97.94 142 ASP A O 1
ATOM 1080 N N . LEU A 1 143 ? -12.672 27.797 -2.707 1 97.31 143 LEU A N 1
ATOM 1081 C CA . LEU A 1 143 ? -12.867 28.375 -1.384 1 97.31 143 LEU A CA 1
ATOM 1082 C C . LEU A 1 143 ? -11.969 29.594 -1.186 1 97.31 143 LEU A C 1
ATOM 1084 O O . LEU A 1 143 ? -10.758 29.516 -1.41 1 97.31 143 LEU A O 1
ATOM 1088 N N . ASP A 1 144 ? -12.508 30.656 -0.79 1 95.44 144 ASP A N 1
ATOM 1089 C CA . ASP A 1 144 ? -11.68 31.844 -0.565 1 95.44 144 ASP A CA 1
ATOM 1090 C C . ASP A 1 144 ? -10.906 31.719 0.748 1 95.44 144 ASP A C 1
ATOM 1092 O O . ASP A 1 144 ? -11.062 30.75 1.483 1 95.44 144 ASP A O 1
ATOM 1096 N N . GLU A 1 145 ? -10.086 32.688 1.024 1 94.5 145 GLU A N 1
ATOM 1097 C CA . GLU A 1 145 ? -9.18 32.625 2.172 1 94.5 145 GLU A CA 1
ATOM 1098 C C . GLU A 1 145 ? -9.961 32.688 3.484 1 94.5 145 GLU A C 1
ATOM 1100 O O . GLU A 1 145 ? -9.5 32.156 4.504 1 94.5 145 GLU A O 1
ATOM 1105 N N . GLY A 1 146 ? -11.148 33.281 3.457 1 93.62 146 GLY A N 1
ATOM 1106 C CA . GLY A 1 146 ? -11.984 33.344 4.645 1 93.62 146 GLY A CA 1
ATOM 1107 C C . GLY A 1 146 ? -12.617 32 4.992 1 93.62 146 GLY A C 1
ATOM 1108 O O . GLY A 1 146 ? -12.781 31.688 6.168 1 93.62 146 GLY A O 1
ATOM 1109 N N . ALA A 1 147 ? -12.914 31.297 3.99 1 95 147 ALA A N 1
ATOM 1110 C CA . ALA A 1 147 ? -13.516 29.984 4.18 1 95 147 ALA A CA 1
ATOM 1111 C C . ALA A 1 147 ? -12.453 28.938 4.531 1 95 147 ALA A C 1
ATOM 1113 O O . ALA A 1 147 ? -12.672 28.094 5.402 1 95 147 ALA A O 1
ATOM 1114 N N . LEU A 1 148 ? -11.336 29.031 3.912 1 97.38 148 LEU A N 1
ATOM 1115 C CA . LEU A 1 148 ? -10.219 28.125 4.137 1 97.38 148 LEU A CA 1
ATOM 1116 C C . LEU A 1 148 ? -8.891 28.781 3.785 1 97.38 148 LEU A C 1
ATOM 1118 O O . LEU A 1 148 ? -8.57 28.969 2.607 1 97.38 148 LEU A O 1
ATOM 1122 N N . PRO A 1 149 ? -8.172 29.188 4.773 1 97.94 149 PRO A N 1
ATOM 1123 C CA . PRO A 1 149 ? -6.797 29.578 4.449 1 97.94 149 PRO A CA 1
ATOM 1124 C C . PRO A 1 149 ? -5.98 28.422 3.861 1 97.94 149 PRO A C 1
ATOM 1126 O O . PRO A 1 149 ? -6.398 27.266 3.939 1 97.94 149 PRO A O 1
ATOM 1129 N N . ARG A 1 150 ? -4.863 28.75 3.176 1 98 150 ARG A N 1
ATOM 1130 C CA . ARG A 1 150 ? -4.02 27.672 2.646 1 98 150 ARG A CA 1
ATOM 1131 C C . ARG A 1 150 ? -3.588 26.719 3.752 1 98 150 ARG A C 1
ATOM 1133 O O . ARG A 1 150 ? -2.945 27.125 4.723 1 98 150 ARG A O 1
ATOM 1140 N N . PRO A 1 151 ? -3.938 25.516 3.598 1 98.75 151 PRO A N 1
ATOM 1141 C CA . PRO A 1 151 ? -3.598 24.547 4.652 1 98.75 151 PRO A CA 1
ATOM 1142 C C . PRO A 1 151 ? -2.154 24.062 4.559 1 98.75 151 PRO A C 1
ATOM 1144 O O . PRO A 1 151 ? -1.556 24.094 3.479 1 98.75 151 PRO A O 1
ATOM 1147 N N . ASP A 1 152 ? -1.597 23.641 5.703 1 98.88 152 ASP A N 1
ATOM 1148 C CA . ASP A 1 152 ? -0.342 22.906 5.754 1 98.88 152 ASP A CA 1
ATOM 1149 C C . ASP A 1 152 ? -0.579 21.406 5.523 1 98.88 152 ASP A C 1
ATOM 1151 O O . ASP A 1 152 ? 0.298 20.703 5.016 1 98.88 152 ASP A O 1
ATOM 1155 N N . LEU A 1 153 ? -1.697 20.922 5.945 1 98.94 153 LEU A N 1
ATOM 1156 C CA . LEU A 1 153 ? -2.053 19.5 5.941 1 98.94 153 LEU A CA 1
ATOM 1157 C C . LEU A 1 153 ? -3.504 19.312 5.52 1 98.94 153 LEU A C 1
ATOM 1159 O O . LEU A 1 153 ? -4.398 19.984 6.035 1 98.94 153 LEU A O 1
ATOM 1163 N N . LEU A 1 154 ? -3.717 18.5 4.523 1 98.94 154 LEU A N 1
ATOM 1164 C CA . LEU A 1 154 ? -5.055 18.047 4.164 1 98.94 154 LEU A CA 1
ATOM 1165 C C . LEU A 1 154 ? -5.316 16.641 4.695 1 98.94 154 LEU A C 1
ATOM 1167 O O . LEU A 1 154 ? -4.605 15.695 4.344 1 98.94 154 LEU A O 1
ATOM 1171 N N . LYS A 1 155 ? -6.195 16.516 5.602 1 98.81 155 LYS A N 1
ATOM 1172 C CA . LYS A 1 155 ? -6.789 15.219 5.957 1 98.81 155 LYS A CA 1
ATOM 1173 C C . LYS A 1 155 ? -8.109 15 5.223 1 98.81 155 LYS A C 1
ATOM 1175 O O . LYS A 1 155 ? -8.977 15.875 5.223 1 98.81 155 LYS A O 1
ATOM 1180 N N . ILE A 1 156 ? -8.25 13.867 4.57 1 98.62 156 ILE A N 1
ATOM 1181 C CA . ILE A 1 156 ? -9.469 13.68 3.791 1 98.62 156 ILE A CA 1
ATOM 1182 C C . ILE A 1 156 ? -9.938 12.234 3.9 1 98.62 156 ILE A C 1
ATOM 1184 O O . ILE A 1 156 ? -9.141 11.305 3.732 1 98.62 156 ILE A O 1
ATOM 1188 N N . ASP A 1 157 ? -11.07 12.031 4.262 1 97.62 157 ASP A N 1
ATOM 1189 C CA . ASP A 1 157 ? -11.773 10.758 4.398 1 97.62 157 ASP A CA 1
ATOM 1190 C C . ASP A 1 157 ? -13.25 10.906 4.047 1 97.62 157 ASP A C 1
ATOM 1192 O O . ASP A 1 157 ? -14.078 11.141 4.93 1 97.62 157 ASP A O 1
ATOM 1196 N N . ILE A 1 158 ? -13.523 10.703 2.715 1 96.69 158 ILE A N 1
ATOM 1197 C CA . ILE A 1 158 ? -14.883 10.969 2.279 1 96.69 158 ILE A CA 1
ATOM 1198 C C . ILE A 1 158 ? -15.406 9.805 1.445 1 96.69 158 ILE A C 1
ATOM 1200 O O . ILE A 1 158 ? -16.281 9.977 0.589 1 96.69 158 ILE A O 1
ATOM 1204 N N . GLN A 1 159 ? -14.773 8.664 1.572 1 95.25 159 GLN A N 1
ATOM 1205 C CA . GLN A 1 159 ? -15.289 7.391 1.081 1 95.25 159 GLN A CA 1
ATOM 1206 C C . GLN A 1 159 ? -15.406 7.395 -0.44 1 95.25 159 GLN A C 1
ATOM 1208 O O . GLN A 1 159 ? -16.469 7.105 -0.985 1 95.25 159 GLN A O 1
ATOM 1213 N N . GLY A 1 160 ? -14.305 7.746 -1.14 1 95.94 160 GLY A N 1
ATOM 1214 C CA . GLY A 1 160 ? -14.266 7.559 -2.582 1 95.94 160 GLY A CA 1
ATOM 1215 C C . GLY A 1 160 ? -14 8.844 -3.342 1 95.94 160 GLY A C 1
ATOM 1216 O O . GLY A 1 160 ? -13.477 8.812 -4.461 1 95.94 160 GLY A O 1
ATOM 1217 N N . GLY A 1 161 ? -14.297 10.008 -2.783 1 96.88 161 GLY A N 1
ATOM 1218 C CA . GLY A 1 161 ? -14.203 11.273 -3.492 1 96.88 161 GLY A CA 1
ATOM 1219 C C . GLY A 1 161 ? -12.844 11.93 -3.365 1 96.88 161 GLY A C 1
ATOM 1220 O O . GLY A 1 161 ? -12.648 13.055 -3.816 1 96.88 161 GLY A O 1
ATOM 1221 N N . GLU A 1 162 ? -11.844 11.273 -2.779 1 98.62 162 GLU A N 1
ATOM 1222 C CA . GLU A 1 162 ? -10.555 11.883 -2.445 1 98.62 162 GLU A CA 1
ATOM 1223 C C . GLU A 1 162 ? -9.867 12.422 -3.691 1 98.62 162 GLU A C 1
ATOM 1225 O O . GLU A 1 162 ? -9.375 13.555 -3.691 1 98.62 162 GLU A O 1
ATOM 1230 N N . LEU A 1 163 ? -9.859 11.594 -4.754 1 98.56 163 LEU A N 1
ATOM 1231 C CA . LEU A 1 163 ? -9.141 11.977 -5.969 1 98.56 163 LEU A CA 1
ATOM 1232 C C . LEU A 1 163 ? -9.695 13.266 -6.547 1 98.56 163 LEU A C 1
ATOM 1234 O O . LEU A 1 163 ? -8.938 14.18 -6.887 1 98.56 163 LEU A O 1
AT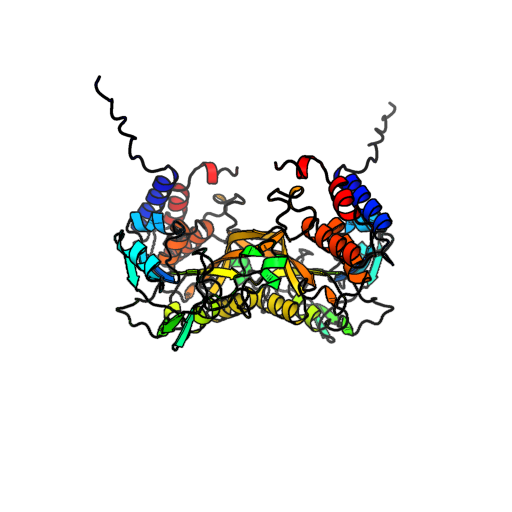OM 1238 N N . ASP A 1 164 ? -10.984 13.398 -6.633 1 97.88 164 ASP A N 1
ATOM 1239 C CA . ASP A 1 164 ? -11.625 14.578 -7.199 1 97.88 164 ASP A CA 1
ATOM 1240 C C . ASP A 1 164 ? -11.305 15.828 -6.383 1 97.88 164 ASP A C 1
ATOM 1242 O O . ASP A 1 164 ? -11.008 16.875 -6.949 1 97.88 164 ASP A O 1
ATOM 1246 N N . VAL A 1 165 ? -11.391 15.68 -5.082 1 98.56 165 VAL A N 1
ATOM 1247 C CA . VAL A 1 165 ? -11.094 16.812 -4.203 1 98.56 165 VAL A CA 1
ATOM 1248 C C . VAL A 1 165 ? -9.648 17.25 -4.395 1 98.56 165 VAL A C 1
ATOM 1250 O O . VAL A 1 165 ? -9.367 18.438 -4.543 1 98.56 165 VAL A O 1
ATOM 1253 N N . ILE A 1 166 ? -8.75 16.312 -4.438 1 98.75 166 ILE A N 1
ATOM 1254 C CA . ILE A 1 166 ? -7.328 16.594 -4.566 1 98.75 166 ILE A CA 1
ATOM 1255 C C . ILE A 1 166 ? -7.047 17.219 -5.934 1 98.75 166 ILE A C 1
ATOM 1257 O O . ILE A 1 166 ? -6.277 18.172 -6.047 1 98.75 166 ILE A O 1
ATOM 1261 N N . ARG A 1 167 ? -7.73 16.75 -6.992 1 98.56 167 ARG A N 1
ATOM 1262 C CA . ARG A 1 167 ? -7.574 17.281 -8.344 1 98.56 167 ARG A CA 1
ATOM 1263 C C . ARG A 1 167 ? -8.039 18.734 -8.422 1 98.56 167 ARG A C 1
ATOM 1265 O O . ARG A 1 167 ? -7.469 19.531 -9.164 1 98.56 167 ARG A O 1
ATOM 1272 N N . THR A 1 168 ? -9.031 19.016 -7.672 1 98.25 168 THR A N 1
ATOM 1273 C CA . THR A 1 168 ? -9.609 20.359 -7.734 1 98.25 168 THR A CA 1
ATOM 1274 C C . THR A 1 168 ? -9.07 21.234 -6.609 1 98.25 168 THR A C 1
ATOM 1276 O O . THR A 1 168 ? -9.656 22.266 -6.289 1 98.25 168 THR A O 1
ATOM 1279 N N . GLY A 1 169 ? -8.047 20.797 -5.98 1 98.5 169 GLY A N 1
ATOM 1280 C CA . GLY A 1 169 ? -7.41 21.531 -4.898 1 98.5 169 GLY A CA 1
ATOM 1281 C C . GLY A 1 169 ? -5.941 21.828 -5.152 1 98.5 169 GLY A C 1
ATOM 1282 O O . GLY A 1 169 ? -5.18 22.062 -4.211 1 98.5 169 GLY A O 1
ATOM 1283 N N . ARG A 1 170 ? -5.5 21.812 -6.418 1 98.38 170 ARG A N 1
ATOM 1284 C CA . ARG A 1 170 ? -4.09 21.938 -6.77 1 98.38 170 ARG A CA 1
ATOM 1285 C C . ARG A 1 170 ? -3.514 23.266 -6.281 1 98.38 170 ARG A C 1
ATOM 1287 O O . ARG A 1 170 ? -2.396 23.312 -5.766 1 98.38 170 ARG A O 1
ATOM 1294 N N . ASP A 1 171 ? -4.238 24.328 -6.484 1 98.19 171 ASP A N 1
ATOM 1295 C CA . ASP A 1 171 ? -3.76 25.625 -6.035 1 98.19 171 ASP A CA 1
ATOM 1296 C C . ASP A 1 171 ? -3.738 25.703 -4.508 1 98.19 171 ASP A C 1
ATOM 1298 O O . ASP A 1 171 ? -2.734 26.109 -3.918 1 98.19 171 ASP A O 1
ATOM 1302 N N . LYS A 1 172 ? -4.812 25.312 -3.879 1 98.31 172 LYS A N 1
ATOM 1303 C CA . LYS A 1 172 ? -4.934 25.375 -2.424 1 98.31 172 LYS A CA 1
ATOM 1304 C C . LYS A 1 172 ? -3.852 24.531 -1.75 1 98.31 172 LYS A C 1
ATOM 1306 O O . LYS A 1 172 ? -3.35 24.891 -0.686 1 98.31 172 LYS A O 1
ATOM 1311 N N . LEU A 1 173 ? -3.436 23.422 -2.4 1 98.69 173 LEU A N 1
ATOM 1312 C CA . LEU A 1 173 ? -2.508 22.469 -1.794 1 98.69 173 LEU A CA 1
ATOM 1313 C C . LEU A 1 173 ? -1.071 22.766 -2.211 1 98.69 173 LEU A C 1
ATOM 1315 O O . LEU A 1 173 ? -0.14 22.078 -1.786 1 98.69 173 LEU A O 1
ATOM 1319 N N . SER A 1 174 ? -0.841 23.812 -2.98 1 98.12 174 SER A N 1
ATOM 1320 C CA . SER A 1 174 ? 0.453 24.078 -3.602 1 98.12 174 SER A CA 1
ATOM 1321 C C . SER A 1 174 ? 1.528 24.344 -2.553 1 98.12 174 SER A C 1
ATOM 1323 O O . SER A 1 174 ? 2.715 24.125 -2.807 1 98.12 174 SER A O 1
ATOM 1325 N N . GLU A 1 175 ? 1.112 24.766 -1.348 1 97.12 175 GLU A N 1
ATOM 1326 C CA . GLU A 1 175 ? 2.102 25.016 -0.305 1 97.12 175 GLU A CA 1
ATOM 1327 C C . GLU A 1 175 ? 1.965 24.031 0.846 1 97.12 175 GLU A C 1
ATOM 1329 O O . GLU A 1 175 ? 2.678 24.125 1.847 1 97.12 175 GLU A O 1
ATOM 1334 N N . ALA A 1 176 ? 0.99 23.109 0.726 1 98.88 176 ALA A N 1
ATOM 1335 C CA . ALA A 1 176 ? 0.813 22.109 1.766 1 98.88 176 ALA A CA 1
ATOM 1336 C C . ALA A 1 176 ? 2.043 21.203 1.873 1 98.88 176 ALA A C 1
ATOM 1338 O O . ALA A 1 176 ? 2.738 20.969 0.881 1 98.88 176 ALA A O 1
ATOM 1339 N N . VAL A 1 177 ? 2.285 20.672 3.07 1 98.88 177 VAL A N 1
ATOM 1340 C CA . VAL A 1 177 ? 3.486 19.875 3.289 1 98.88 177 VAL A CA 1
ATOM 1341 C C . VAL A 1 177 ? 3.105 18.422 3.496 1 98.88 177 VAL A C 1
ATOM 1343 O O . VAL A 1 177 ? 3.967 17.531 3.457 1 98.88 177 VAL A O 1
ATOM 1346 N N . CYS A 1 178 ? 1.785 18.188 3.672 1 98.81 178 CYS A N 1
ATOM 1347 C CA . CYS A 1 178 ? 1.336 16.828 3.957 1 98.81 178 CYS A CA 1
ATOM 1348 C C . CYS A 1 178 ? -0.11 16.625 3.52 1 98.81 178 CYS A C 1
ATOM 1350 O O . CYS A 1 178 ? -0.923 17.547 3.607 1 98.81 178 CYS A O 1
ATOM 1352 N N . VAL A 1 179 ? -0.427 15.5 2.982 1 98.94 179 VAL A N 1
ATOM 1353 C CA . VAL A 1 179 ? -1.785 15.047 2.695 1 98.94 179 VAL A CA 1
ATOM 1354 C C . VAL A 1 179 ? -2.006 13.656 3.289 1 98.94 179 VAL A C 1
ATOM 1356 O O . VAL A 1 179 ? -1.182 12.758 3.107 1 98.94 179 VAL A O 1
ATOM 1359 N N . ILE A 1 180 ? -3.072 13.469 4.062 1 98.88 180 ILE A N 1
ATOM 1360 C CA . ILE A 1 180 ? -3.443 12.188 4.656 1 98.88 180 ILE A CA 1
ATOM 1361 C C . ILE A 1 180 ? -4.801 11.742 4.113 1 98.88 180 ILE A C 1
ATOM 1363 O O . ILE A 1 180 ? -5.84 12.031 4.711 1 98.88 180 ILE A O 1
ATOM 1367 N N . PRO A 1 181 ? -4.805 11.062 3.037 1 98.81 181 PRO A N 1
ATOM 1368 C CA . PRO A 1 181 ? -6.047 10.547 2.449 1 98.81 181 PRO A CA 1
ATOM 1369 C C . PRO A 1 181 ? -6.387 9.141 2.928 1 98.81 181 PRO A C 1
ATOM 1371 O O . PRO A 1 181 ? -5.484 8.352 3.213 1 98.81 181 PRO A O 1
ATOM 1374 N N . GLU A 1 182 ? -7.656 8.898 3 1 98.06 182 GLU A N 1
ATOM 1375 C CA . GLU A 1 182 ? -8.055 7.5 2.906 1 98.06 182 GLU A CA 1
ATOM 1376 C C . GLU A 1 182 ? -7.773 6.938 1.516 1 98.06 182 GLU A C 1
ATOM 1378 O O . GLU A 1 182 ? -8.117 7.559 0.509 1 98.06 182 GLU A O 1
ATOM 1383 N N . VAL A 1 183 ? -7.082 5.871 1.445 1 98.38 183 VAL A N 1
ATOM 1384 C CA . VAL A 1 183 ? -6.824 5.195 0.178 1 98.38 183 VAL A CA 1
ATOM 1385 C C . VAL A 1 183 ? -7.617 3.893 0.115 1 98.38 183 VAL A C 1
ATOM 1387 O O . VAL A 1 183 ? -7.934 3.301 1.149 1 98.38 183 VAL A O 1
ATOM 1390 N N . ARG A 1 184 ? -7.977 3.527 -1.113 1 98.44 184 ARG A N 1
ATOM 1391 C CA . ARG A 1 184 ? -8.797 2.348 -1.354 1 98.44 184 ARG A CA 1
ATOM 1392 C C . ARG A 1 184 ? -8.031 1.293 -2.141 1 98.44 184 ARG A C 1
ATOM 1394 O O . ARG A 1 184 ? -7.602 1.544 -3.27 1 98.44 184 ARG A O 1
ATOM 1401 N N . PHE A 1 185 ? -7.883 0.087 -1.543 1 98.5 185 PHE A N 1
ATOM 1402 C CA . PHE A 1 185 ? -7.199 -1.009 -2.221 1 98.5 185 PHE A CA 1
ATOM 1403 C C . PHE A 1 185 ? -8.188 -1.859 -3.01 1 98.5 185 PHE A C 1
ATOM 1405 O O . PHE A 1 185 ? -7.863 -2.35 -4.094 1 98.5 185 PHE A O 1
ATOM 1412 N N . TYR A 1 186 ? -9.344 -2.082 -2.455 1 98.44 186 TYR A N 1
ATOM 1413 C CA . TYR A 1 186 ? -10.43 -2.801 -3.1 1 98.44 186 TYR A CA 1
ATOM 1414 C C . TYR A 1 186 ? -11.719 -1.979 -3.078 1 98.44 186 TYR A C 1
ATOM 1416 O O . TYR A 1 186 ? -12.109 -1.462 -2.029 1 98.44 186 TYR A O 1
ATOM 1424 N N . ARG A 1 187 ? -12.367 -1.873 -4.133 1 96.88 187 ARG A N 1
ATOM 1425 C CA . ARG A 1 187 ? -13.516 -0.979 -4.266 1 96.88 187 ARG A CA 1
ATOM 1426 C C . ARG A 1 187 ? -14.648 -1.406 -3.348 1 96.88 187 ARG A C 1
ATOM 1428 O O . ARG A 1 187 ? -14.914 -2.6 -3.189 1 96.88 187 ARG A O 1
ATOM 1435 N N . ILE A 1 188 ? -15.32 -0.45 -2.783 1 96.88 188 ILE A N 1
ATOM 1436 C CA . ILE A 1 188 ? -16.562 -0.668 -2.045 1 96.88 188 ILE A CA 1
ATOM 1437 C C . ILE A 1 188 ? -17.734 -0.019 -2.787 1 96.88 188 ILE A C 1
ATOM 1439 O O . ILE A 1 188 ? -18.875 -0.443 -2.645 1 96.88 188 ILE A O 1
ATOM 1443 N N . TYR A 1 189 ? -17.391 0.987 -3.625 1 97.19 189 TYR A N 1
ATOM 1444 C CA . TYR A 1 189 ? -18.391 1.776 -4.332 1 97.19 189 TYR A CA 1
ATOM 1445 C C . TYR A 1 189 ? -18.234 1.622 -5.844 1 97.19 189 TYR A C 1
ATOM 1447 O O . TYR A 1 189 ? -17.141 1.373 -6.34 1 97.19 189 TYR A O 1
ATOM 1455 N N . GLU A 1 190 ? -19.406 1.775 -6.523 1 96.31 190 GLU A N 1
ATOM 1456 C CA . GLU A 1 190 ? -19.375 1.792 -7.984 1 96.31 190 GLU A CA 1
ATOM 1457 C C . GLU A 1 190 ? -18.5 2.928 -8.508 1 96.31 190 GLU A C 1
ATOM 1459 O O . GLU A 1 190 ? -18.656 4.078 -8.094 1 96.31 190 GLU A O 1
ATOM 1464 N N . ASP A 1 191 ? -17.5 2.604 -9.305 1 94.94 191 ASP A N 1
ATOM 1465 C CA . ASP A 1 191 ? -16.672 3.531 -10.078 1 94.94 191 ASP A CA 1
ATOM 1466 C C . ASP A 1 191 ? -15.781 4.363 -9.172 1 94.94 191 ASP A C 1
ATOM 1468 O O . ASP A 1 191 ? -15.219 5.375 -9.594 1 94.94 191 ASP A O 1
ATOM 1472 N N . GLU A 1 192 ? -15.656 4.066 -7.938 1 97 192 GLU A N 1
ATOM 1473 C CA . GLU A 1 192 ? -14.773 4.832 -7.055 1 97 192 GLU A CA 1
ATOM 1474 C C . GLU A 1 192 ? -13.32 4.727 -7.5 1 97 192 GLU A C 1
ATOM 1476 O O . GLU A 1 192 ? -12.867 3.656 -7.918 1 97 192 GLU A O 1
ATOM 1481 N N . PRO A 1 193 ? -12.578 5.824 -7.453 1 97.31 193 PRO A N 1
ATOM 1482 C CA . PRO A 1 193 ? -11.141 5.715 -7.695 1 97.31 193 PRO A CA 1
ATOM 1483 C C . PRO A 1 193 ? -10.422 4.883 -6.633 1 97.31 193 PRO A C 1
ATOM 1485 O O . PRO A 1 193 ? -10.773 4.953 -5.453 1 97.31 193 PRO A O 1
ATOM 1488 N N . LEU A 1 194 ? -9.461 4.109 -7.098 1 98.19 194 LEU A N 1
ATOM 1489 C CA . LEU A 1 194 ? -8.656 3.295 -6.191 1 98.19 194 LEU A CA 1
ATOM 1490 C C . LEU A 1 194 ? -7.324 3.969 -5.895 1 98.19 194 LEU A C 1
ATOM 1492 O O . LEU A 1 194 ? -7.109 5.121 -6.273 1 98.19 194 LEU A O 1
ATOM 1496 N N . PHE A 1 195 ? -6.461 3.311 -5.129 1 98.31 195 PHE A N 1
ATOM 1497 C CA . PHE A 1 195 ? -5.203 3.844 -4.613 1 98.31 195 PHE A CA 1
ATOM 1498 C C . PHE A 1 195 ? -4.324 4.34 -5.754 1 98.31 195 PHE A C 1
ATOM 1500 O O . PHE A 1 195 ? -3.719 5.41 -5.656 1 98.31 195 PHE A O 1
ATOM 1507 N N . GLY A 1 196 ? -4.25 3.609 -6.844 1 98.56 196 GLY A N 1
ATOM 1508 C CA . GLY A 1 196 ? -3.357 3.898 -7.957 1 98.56 196 GLY A CA 1
ATOM 1509 C C . GLY A 1 196 ? -3.541 5.297 -8.523 1 98.56 196 GLY A C 1
ATOM 1510 O O . GLY A 1 196 ? -2.619 6.113 -8.484 1 98.56 196 GLY A O 1
ATOM 1511 N N . PRO A 1 197 ? -4.711 5.621 -9.008 1 98.56 197 PRO A N 1
ATOM 1512 C CA . PRO A 1 197 ? -4.949 6.949 -9.586 1 98.56 197 PRO A CA 1
ATOM 1513 C C . PRO A 1 197 ? -4.715 8.078 -8.586 1 98.56 197 PRO A C 1
ATOM 1515 O O . PRO A 1 197 ? -4.215 9.141 -8.953 1 98.56 197 PRO A O 1
ATOM 1518 N N . LEU A 1 198 ? -5.086 7.863 -7.352 1 98.75 198 LEU A N 1
ATOM 1519 C CA . LEU A 1 198 ? -4.855 8.867 -6.316 1 98.75 198 LEU A CA 1
ATOM 1520 C C . LEU A 1 198 ? -3.363 9.094 -6.105 1 98.75 198 LEU A C 1
ATOM 1522 O O . LEU A 1 198 ? -2.916 10.242 -5.996 1 98.75 198 LEU A O 1
ATOM 1526 N N . ASP A 1 199 ? -2.631 7.988 -6.039 1 98.75 199 ASP A N 1
ATOM 1527 C CA . ASP A 1 199 ? -1.179 8.047 -5.895 1 98.75 199 ASP A CA 1
ATOM 1528 C C . ASP A 1 199 ? -0.546 8.844 -7.035 1 98.75 199 ASP A C 1
ATOM 1530 O O . ASP A 1 199 ? 0.325 9.688 -6.801 1 98.75 199 ASP A O 1
ATOM 1534 N N . VAL A 1 200 ? -0.961 8.602 -8.227 1 98.62 200 VAL A N 1
ATOM 1535 C CA . VAL A 1 200 ? -0.433 9.281 -9.398 1 98.62 200 VAL A CA 1
ATOM 1536 C C . VAL A 1 200 ? -0.705 10.781 -9.297 1 98.62 200 VAL A C 1
ATOM 1538 O O . VAL A 1 200 ? 0.19 11.602 -9.531 1 98.62 200 VAL A O 1
ATOM 1541 N N . GLU A 1 201 ? -1.896 11.141 -8.93 1 98.75 201 GLU A N 1
ATOM 1542 C CA . GLU A 1 201 ? -2.275 12.539 -8.82 1 98.75 201 GLU A CA 1
ATOM 1543 C C . GLU A 1 201 ? -1.439 13.258 -7.758 1 98.75 201 GLU A C 1
ATOM 1545 O O . GLU A 1 201 ? -0.952 14.367 -7.984 1 98.75 201 GLU A O 1
ATOM 1550 N N . LEU A 1 202 ? -1.268 12.656 -6.602 1 98.88 202 LEU A N 1
ATOM 1551 C CA . LEU A 1 202 ? -0.503 13.273 -5.52 1 98.88 202 LEU A CA 1
ATOM 1552 C C . LEU A 1 202 ? 0.958 13.445 -5.918 1 98.88 202 LEU A C 1
ATOM 1554 O O . LEU A 1 202 ? 1.571 14.469 -5.621 1 98.88 202 LEU A O 1
ATOM 1558 N N . HIS A 1 203 ? 1.502 12.453 -6.59 1 98.56 203 HIS A N 1
ATOM 1559 C CA . HIS A 1 203 ? 2.863 12.594 -7.098 1 98.56 203 HIS A CA 1
ATOM 1560 C C . HIS A 1 203 ? 2.967 13.75 -8.086 1 98.56 203 HIS A C 1
ATOM 1562 O O . HIS A 1 203 ? 3.926 14.531 -8.039 1 98.56 203 HIS A O 1
ATOM 1568 N N . ASP A 1 204 ? 1.989 13.852 -8.93 1 98.5 204 ASP A N 1
ATOM 1569 C CA . ASP A 1 204 ? 1.973 14.922 -9.922 1 98.5 204 ASP A CA 1
ATOM 1570 C C . ASP A 1 204 ? 1.926 16.297 -9.258 1 98.5 204 ASP A C 1
ATOM 1572 O O . ASP A 1 204 ? 2.463 17.266 -9.789 1 98.5 204 ASP A O 1
ATOM 1576 N N . GLN A 1 205 ? 1.314 16.375 -8.094 1 98.75 205 GLN A N 1
ATOM 1577 C CA . GLN A 1 205 ? 1.177 17.641 -7.383 1 98.75 205 GLN A CA 1
ATOM 1578 C C . GLN A 1 205 ? 2.398 17.922 -6.512 1 98.75 205 GLN A C 1
ATOM 1580 O O . GLN A 1 205 ? 2.439 18.922 -5.789 1 98.75 205 GLN A O 1
ATOM 1585 N N . GLY A 1 206 ? 3.363 17.062 -6.523 1 98.44 206 GLY A N 1
ATOM 1586 C CA . GLY A 1 206 ? 4.609 17.328 -5.82 1 98.44 206 GLY A CA 1
ATOM 1587 C C . GLY A 1 206 ? 4.68 16.672 -4.457 1 98.44 206 GLY A C 1
ATOM 1588 O O . GLY A 1 206 ? 5.504 17.047 -3.623 1 98.44 206 GLY A O 1
ATOM 1589 N N . PHE A 1 207 ? 3.811 15.703 -4.195 1 98.88 207 PHE A N 1
ATOM 1590 C CA . PHE A 1 207 ? 3.877 14.93 -2.965 1 98.88 207 PHE A CA 1
ATOM 1591 C C . PHE A 1 207 ? 4.488 13.555 -3.225 1 98.88 207 PHE A C 1
ATOM 1593 O O . PHE A 1 207 ? 4.559 13.109 -4.371 1 98.88 207 PHE A O 1
ATOM 1600 N N . ARG A 1 208 ? 4.988 12.938 -2.199 1 98.81 208 ARG A N 1
ATOM 1601 C CA . ARG A 1 208 ? 5.512 11.578 -2.248 1 98.81 208 ARG A CA 1
ATOM 1602 C C . ARG A 1 208 ? 4.914 10.719 -1.135 1 98.81 208 ARG A C 1
ATOM 1604 O O . ARG A 1 208 ? 4.707 11.203 -0.019 1 98.81 208 ARG A O 1
ATOM 1611 N N . PHE A 1 209 ? 4.645 9.484 -1.477 1 98.88 209 PHE A N 1
ATOM 1612 C CA . PHE A 1 209 ? 4.156 8.547 -0.477 1 98.88 209 PHE A CA 1
ATOM 1613 C C . PHE A 1 209 ? 5.18 8.359 0.638 1 98.88 209 PHE A C 1
ATOM 1615 O O . PHE A 1 209 ? 6.359 8.109 0.372 1 98.88 209 PHE A O 1
ATOM 1622 N N . HIS A 1 210 ? 4.742 8.523 1.887 1 98.88 210 HIS A N 1
ATOM 1623 C CA . HIS A 1 210 ? 5.613 8.359 3.047 1 98.88 210 HIS A CA 1
ATOM 1624 C C . HIS A 1 210 ? 5.383 7.016 3.727 1 98.88 210 HIS A C 1
ATOM 1626 O O . HIS A 1 210 ? 6.27 6.16 3.738 1 98.88 210 HIS A O 1
ATOM 1632 N N . THR A 1 211 ? 4.207 6.75 4.152 1 98.62 211 THR A N 1
ATOM 1633 C CA . THR A 1 211 ? 3.863 5.504 4.828 1 98.62 211 THR A CA 1
ATOM 1634 C C . THR A 1 211 ? 2.354 5.387 5.012 1 98.62 211 THR A C 1
ATOM 1636 O O . THR A 1 211 ? 1.603 6.277 4.613 1 98.62 211 THR A O 1
ATOM 1639 N N . PHE A 1 212 ? 1.916 4.254 5.527 1 98.25 212 PHE A N 1
ATOM 1640 C CA . PHE A 1 212 ? 0.537 4.102 5.977 1 98.25 212 PHE A CA 1
ATOM 1641 C C . PHE A 1 212 ? 0.411 4.422 7.461 1 98.25 212 PHE A C 1
ATOM 1643 O O . PHE A 1 212 ? 1.22 3.965 8.273 1 98.25 212 PHE A O 1
ATOM 1650 N N . GLN A 1 213 ? -0.562 5.273 7.75 1 97.25 213 GLN A N 1
ATOM 1651 C CA . GLN A 1 213 ? -0.925 5.418 9.156 1 97.25 213 GLN A CA 1
ATOM 1652 C C . GLN A 1 213 ? -1.557 4.137 9.695 1 97.25 213 GLN A C 1
ATOM 1654 O O . GLN A 1 213 ? -1.277 3.73 10.828 1 97.25 213 GLN A O 1
ATOM 1659 N N . PHE A 1 214 ? -2.406 3.549 8.898 1 96.81 214 PHE A N 1
ATOM 1660 C CA . PHE A 1 214 ? -2.967 2.225 9.141 1 96.81 214 PHE A CA 1
ATOM 1661 C C . PHE A 1 214 ? -3.58 1.654 7.867 1 96.81 214 PHE A C 1
ATOM 1663 O O . PHE A 1 214 ? -3.799 2.383 6.898 1 96.81 214 PHE A O 1
ATOM 1670 N N . THR A 1 215 ? -3.807 0.365 7.859 1 97.44 215 THR A N 1
ATOM 1671 C CA . THR A 1 215 ? -4.547 -0.339 6.816 1 97.44 215 THR A CA 1
ATOM 1672 C C . THR A 1 215 ? -5.578 -1.283 7.43 1 97.44 215 THR A C 1
ATOM 1674 O O . THR A 1 215 ? -5.438 -1.703 8.578 1 97.44 215 THR A O 1
ATOM 1677 N N . LYS A 1 216 ? -6.594 -1.52 6.707 1 97.12 216 LYS A N 1
ATOM 1678 C CA . LYS A 1 216 ? -7.652 -2.434 7.125 1 97.12 216 LYS A CA 1
ATOM 1679 C C . LYS A 1 216 ? -7.828 -3.566 6.113 1 97.12 216 LYS A C 1
ATOM 1681 O O . LYS A 1 216 ? -7.789 -3.338 4.906 1 97.12 216 LYS A O 1
ATOM 1686 N N . SER A 1 217 ? -7.945 -4.742 6.633 1 97.94 217 SER A N 1
ATOM 1687 C CA . SER A 1 217 ? -8.203 -5.926 5.82 1 97.94 217 SER A CA 1
ATOM 1688 C C . SER A 1 217 ? -9.508 -6.598 6.227 1 97.94 217 SER A C 1
ATOM 1690 O O . SER A 1 217 ? -9.953 -6.465 7.367 1 97.94 217 SER A O 1
ATOM 1692 N N . MET A 1 218 ? -10.078 -7.258 5.281 1 97.44 218 MET A N 1
ATOM 1693 C CA . MET A 1 218 ? -11.336 -7.977 5.484 1 97.44 218 MET A CA 1
ATOM 1694 C C . MET A 1 218 ? -11.164 -9.461 5.211 1 97.44 218 MET A C 1
ATOM 1696 O O . MET A 1 218 ? -10.258 -9.859 4.477 1 97.44 218 MET A O 1
ATOM 1700 N N . GLN A 1 219 ? -12 -10.227 5.891 1 97.62 219 GLN A N 1
ATOM 1701 C CA . GLN A 1 219 ? -12.125 -11.625 5.496 1 97.62 219 GLN A CA 1
ATOM 1702 C C . GLN A 1 219 ? -13.016 -11.766 4.262 1 97.62 219 GLN A C 1
ATOM 1704 O O . GLN A 1 219 ? -14.117 -11.219 4.219 1 97.62 219 GLN A O 1
ATOM 1709 N N . ILE A 1 220 ? -12.5 -12.445 3.283 1 98 220 ILE A N 1
ATOM 1710 C CA . ILE A 1 220 ? -13.258 -12.727 2.068 1 98 220 ILE A CA 1
ATOM 1711 C C . ILE A 1 220 ? -14.453 -13.617 2.402 1 98 220 ILE A C 1
ATOM 1713 O O . ILE A 1 220 ? -14.328 -14.562 3.182 1 98 220 ILE A O 1
ATOM 1717 N N . MET A 1 221 ? -15.617 -13.32 1.82 1 97.56 221 MET A N 1
ATOM 1718 C CA . MET A 1 221 ? -16.797 -14.156 2.016 1 97.56 221 MET A CA 1
ATOM 1719 C C . MET A 1 221 ? -16.516 -15.602 1.615 1 97.56 221 MET A C 1
ATOM 1721 O O . MET A 1 221 ? -15.984 -15.859 0.534 1 97.56 221 MET A O 1
ATOM 1725 N N . ASN A 1 222 ? -16.812 -16.531 2.49 1 97.81 222 ASN A N 1
ATOM 1726 C CA . ASN A 1 222 ? -16.625 -17.953 2.221 1 97.81 222 ASN A CA 1
ATOM 1727 C C . ASN A 1 222 ? -17.469 -18.812 3.156 1 97.81 222 ASN A C 1
ATOM 1729 O O . ASN A 1 222 ? -18.016 -18.328 4.145 1 97.81 222 ASN A O 1
ATOM 1733 N N . SER A 1 223 ? -17.531 -20.047 2.902 1 98.12 223 SER A N 1
ATOM 1734 C CA . SER A 1 223 ? -18.438 -20.953 3.604 1 98.12 223 SER A CA 1
ATOM 1735 C C . SER A 1 223 ? -17.891 -21.312 4.984 1 98.12 223 SER A C 1
ATOM 1737 O O . SER A 1 223 ? -18.625 -21.875 5.812 1 98.12 223 SER A O 1
ATOM 1739 N N . GLN A 1 224 ? -16.641 -21 5.293 1 97.81 224 GLN A N 1
ATOM 1740 C CA . GLN A 1 224 ? -16.016 -21.391 6.555 1 97.81 224 GLN A CA 1
ATOM 1741 C C . GLN A 1 224 ? -15.656 -20.172 7.391 1 97.81 224 GLN A C 1
ATOM 1743 O O . GLN A 1 224 ? -14.742 -20.234 8.219 1 97.81 224 GLN A O 1
ATOM 1748 N N . ARG A 1 225 ? -16.266 -19.078 7.113 1 95.5 225 ARG A N 1
ATOM 1749 C CA . ARG A 1 225 ? -15.914 -17.781 7.695 1 95.5 225 ARG A CA 1
ATOM 1750 C C . ARG A 1 225 ? -15.969 -17.844 9.219 1 95.5 225 ARG A C 1
ATOM 1752 O O . ARG A 1 225 ? -15.148 -17.219 9.898 1 95.5 225 ARG A O 1
ATOM 1759 N N . ALA A 1 226 ? -16.891 -18.594 9.773 1 94.5 226 ALA A N 1
ATOM 1760 C CA . ALA A 1 226 ? -17.031 -18.703 11.219 1 94.5 226 ALA A CA 1
ATOM 1761 C C . ALA A 1 226 ? -15.82 -19.406 11.828 1 94.5 226 ALA A C 1
ATOM 1763 O O . ALA A 1 226 ? -15.43 -19.109 12.961 1 94.5 226 ALA A O 1
ATOM 1764 N N . ARG A 1 227 ? -15.227 -20.281 11.07 1 94.88 227 ARG A N 1
ATOM 1765 C CA . ARG A 1 227 ? -14.078 -21.047 11.539 1 94.88 227 ARG A CA 1
ATOM 1766 C C . ARG A 1 227 ? -12.781 -20.281 11.328 1 94.88 227 ARG A C 1
ATOM 1768 O O . ARG A 1 227 ? -11.797 -20.516 12.031 1 94.88 227 ARG A O 1
ATOM 1775 N N . LEU A 1 228 ? -12.844 -19.359 10.391 1 94.5 228 LEU A N 1
ATOM 1776 C CA . LEU A 1 228 ? -11.68 -18.547 10.07 1 94.5 228 LEU A CA 1
ATOM 1777 C C . LEU A 1 228 ? -11.773 -17.172 10.734 1 94.5 228 LEU A C 1
ATOM 1779 O O . LEU A 1 228 ? -11.609 -16.141 10.07 1 94.5 228 LEU A O 1
ATOM 1783 N N . ALA A 1 229 ? -12.062 -16.969 11.961 1 83.5 229 ALA A N 1
ATOM 1784 C CA . ALA A 1 229 ? -12.492 -15.742 12.625 1 83.5 229 ALA A CA 1
ATOM 1785 C C . ALA A 1 229 ? -11.289 -14.906 13.047 1 83.5 229 ALA A C 1
ATOM 1787 O O . ALA A 1 229 ? -11.43 -13.719 13.352 1 83.5 229 ALA A O 1
ATOM 1788 N N . GLY A 1 230 ? -10.086 -15.234 12.945 1 86.25 230 GLY A N 1
ATOM 1789 C CA . GLY A 1 230 ? -8.938 -14.492 13.438 1 86.25 230 GLY A CA 1
ATOM 1790 C C . GLY A 1 230 ? -8.406 -13.484 12.438 1 86.25 230 GLY A C 1
ATOM 1791 O O . GLY A 1 230 ? -8.672 -13.586 11.242 1 86.25 230 GLY A O 1
ATOM 1792 N N . LYS A 1 231 ? -7.82 -12.367 13.023 1 87.44 231 LYS A N 1
ATOM 1793 C CA . LYS A 1 231 ? -7.246 -11.312 12.195 1 87.44 231 LYS A CA 1
ATOM 1794 C C . LYS A 1 231 ? -6.312 -11.891 11.133 1 87.44 231 LYS A C 1
ATOM 1796 O O . LYS A 1 231 ? -6.172 -11.328 10.047 1 87.44 231 LYS A O 1
ATOM 1801 N N . ALA A 1 232 ? -5.859 -13.047 11.445 1 88.94 232 ALA A N 1
ATOM 1802 C CA . ALA A 1 232 ? -4.895 -13.68 10.555 1 88.94 232 ALA A CA 1
ATOM 1803 C C . ALA A 1 232 ? -5.566 -14.141 9.266 1 88.94 232 ALA A C 1
ATOM 1805 O O . ALA A 1 232 ? -4.887 -14.453 8.281 1 88.94 232 ALA A O 1
ATOM 1806 N N . PHE A 1 233 ? -6.887 -14.164 9.25 1 94.25 233 PHE A N 1
ATOM 1807 C CA . PHE A 1 233 ? -7.602 -14.672 8.086 1 94.25 233 PHE A CA 1
ATOM 1808 C C . PHE A 1 233 ? -8.281 -13.547 7.324 1 94.25 233 PHE A C 1
ATOM 1810 O O . PHE A 1 233 ? -9.086 -13.789 6.426 1 94.25 233 PHE A O 1
ATOM 1817 N N . ARG A 1 234 ? -7.961 -12.312 7.746 1 96.19 234 ARG A N 1
ATOM 1818 C CA . ARG A 1 234 ? -8.422 -11.141 7.02 1 96.19 234 ARG A CA 1
ATOM 1819 C C . ARG A 1 234 ? -7.402 -10.703 5.977 1 96.19 234 ARG A C 1
ATOM 1821 O O . ARG A 1 234 ? -6.684 -9.727 6.172 1 96.19 234 ARG A O 1
ATOM 1828 N N . ASN A 1 235 ? -7.52 -11.359 4.863 1 96.81 235 ASN A N 1
ATOM 1829 C CA . ASN A 1 235 ? -6.387 -11.258 3.945 1 96.81 235 ASN A CA 1
ATOM 1830 C C . ASN A 1 235 ? -6.633 -10.211 2.867 1 96.81 235 ASN A C 1
ATOM 1832 O O . ASN A 1 235 ? -5.688 -9.734 2.232 1 96.81 235 ASN A O 1
ATOM 1836 N N . GLN A 1 236 ? -7.848 -9.844 2.566 1 98.56 236 GLN A N 1
ATOM 1837 C CA . GLN A 1 236 ? -8.102 -8.844 1.529 1 98.56 236 GLN A CA 1
ATOM 1838 C C . GLN A 1 236 ? -7.996 -7.43 2.088 1 98.56 236 GLN A C 1
ATOM 1840 O O . GLN A 1 236 ? -8.836 -7.012 2.889 1 98.56 236 GLN A O 1
ATOM 1845 N N . MET A 1 237 ? -6.949 -6.738 1.674 1 98.5 237 MET A N 1
ATOM 1846 C CA . MET A 1 237 ? -6.832 -5.344 2.084 1 98.5 237 MET A CA 1
ATOM 1847 C C . MET A 1 237 ? -7.914 -4.488 1.435 1 98.5 237 MET A C 1
ATOM 1849 O O . MET A 1 237 ? -8.164 -4.598 0.232 1 98.5 237 MET A O 1
ATOM 1853 N N . MET A 1 238 ? -8.547 -3.689 2.195 1 98 238 MET A N 1
ATOM 1854 C CA . MET A 1 238 ? -9.688 -2.9 1.729 1 98 238 MET A CA 1
ATOM 1855 C C . MET A 1 238 ? -9.32 -1.425 1.624 1 98 238 MET A C 1
ATOM 1857 O O . MET A 1 238 ? -9.438 -0.825 0.554 1 98 238 MET A O 1
ATOM 1861 N N . ASP A 1 239 ? -8.875 -0.816 2.713 1 97.88 239 ASP A N 1
ATOM 1862 C CA . ASP A 1 239 ? -8.57 0.611 2.732 1 97.88 239 ASP A CA 1
ATOM 1863 C C . ASP A 1 239 ? -7.555 0.939 3.826 1 97.88 239 ASP A C 1
ATOM 1865 O O . ASP A 1 239 ? -7.043 0.04 4.5 1 97.88 239 ASP A O 1
ATOM 1869 N N . GLY A 1 240 ? -7.16 2.162 3.922 1 97.62 240 GLY A N 1
ATOM 1870 C CA . GLY A 1 240 ? -6.273 2.701 4.941 1 97.62 240 GLY A CA 1
ATOM 1871 C C . GLY A 1 240 ? -6.031 4.191 4.793 1 97.62 240 GLY A C 1
ATOM 1872 O O . GLY A 1 240 ? -6.512 4.812 3.842 1 97.62 240 GLY A O 1
ATOM 1873 N N . ASP A 1 241 ? -5.348 4.746 5.809 1 98.44 241 ASP A N 1
ATOM 1874 C CA . ASP A 1 241 ? -4.871 6.121 5.703 1 98.44 241 ASP A CA 1
ATOM 1875 C C . ASP A 1 241 ? -3.396 6.16 5.312 1 98.44 241 ASP A C 1
ATOM 1877 O O . ASP A 1 241 ? -2.557 5.543 5.973 1 98.44 241 ASP A O 1
ATOM 1881 N N . ALA A 1 242 ? -3.18 6.816 4.262 1 98.69 242 ALA A N 1
ATOM 1882 C CA . ALA A 1 242 ? -1.803 7.027 3.824 1 98.69 242 ALA A CA 1
ATOM 1883 C C . ALA A 1 242 ? -1.306 8.414 4.23 1 98.69 242 ALA A C 1
ATOM 1885 O O . ALA A 1 242 ? -2.105 9.305 4.535 1 98.69 242 ALA A O 1
ATOM 1886 N N . ILE A 1 243 ? -0.015 8.547 4.273 1 98.94 243 ILE A N 1
ATOM 1887 C CA . ILE A 1 243 ? 0.632 9.836 4.5 1 98.94 243 ILE A CA 1
ATOM 1888 C C . ILE A 1 243 ? 1.511 10.188 3.301 1 98.94 243 ILE A C 1
ATOM 1890 O O . ILE A 1 243 ? 2.398 9.422 2.928 1 98.94 243 ILE A O 1
ATOM 1894 N N . TYR A 1 244 ? 1.178 11.25 2.711 1 98.94 244 TYR A N 1
ATOM 1895 C CA . TYR A 1 244 ? 2.027 11.844 1.684 1 98.94 244 TYR A CA 1
ATOM 1896 C C . TYR A 1 244 ? 2.695 13.109 2.195 1 98.94 244 TYR A C 1
ATOM 1898 O O . TYR A 1 244 ? 2.064 13.914 2.883 1 98.94 244 TYR A O 1
ATOM 1906 N N . ILE A 1 245 ? 3.926 13.281 1.869 1 98.94 245 ILE A N 1
ATOM 1907 C CA . ILE A 1 245 ? 4.641 14.492 2.248 1 98.94 245 ILE A CA 1
ATOM 1908 C C . ILE A 1 245 ? 5.121 15.227 0.996 1 98.94 245 ILE A C 1
ATOM 1910 O O . ILE A 1 245 ? 5.301 14.609 -0.058 1 98.94 245 ILE A O 1
ATOM 1914 N N . ARG A 1 246 ? 5.207 16.516 1.126 1 98.81 246 ARG A N 1
ATOM 1915 C CA . ARG A 1 246 ? 5.832 17.25 0.027 1 98.81 246 ARG A CA 1
ATOM 1916 C C . ARG A 1 246 ? 7.18 16.641 -0.341 1 98.81 246 ARG A C 1
ATOM 1918 O O . ARG A 1 246 ? 7.926 16.203 0.535 1 98.81 246 ARG A O 1
ATOM 1925 N N . ASP A 1 247 ? 7.523 16.562 -1.627 1 98.62 247 ASP A N 1
ATOM 1926 C CA . ASP A 1 247 ? 8.727 15.891 -2.123 1 98.62 247 ASP A CA 1
ATOM 1927 C C . ASP A 1 247 ? 9.969 16.391 -1.399 1 98.62 247 ASP A C 1
ATOM 1929 O O . ASP A 1 247 ? 10.414 17.516 -1.621 1 98.62 247 ASP A O 1
ATOM 1933 N N . PRO A 1 248 ? 10.516 15.555 -0.599 1 98.19 248 PRO A N 1
ATOM 1934 C CA . PRO A 1 248 ? 11.648 16.016 0.209 1 98.19 248 PRO A CA 1
ATOM 1935 C C . PRO A 1 248 ? 12.891 16.297 -0.627 1 98.19 248 PRO A C 1
ATOM 1937 O O . PRO A 1 248 ? 13.82 16.969 -0.154 1 98.19 248 PRO A O 1
ATOM 1940 N N . GLU A 1 249 ? 12.914 15.789 -1.805 1 97.62 249 GLU A N 1
ATOM 1941 C CA . GLU A 1 249 ? 14.062 16 -2.674 1 97.62 249 GLU A CA 1
ATOM 1942 C C . GLU A 1 249 ? 14.102 17.438 -3.201 1 97.62 249 GLU A C 1
ATOM 1944 O O . GLU A 1 249 ? 15.102 17.875 -3.771 1 97.62 249 GLU A O 1
ATOM 1949 N N . THR A 1 250 ? 13.039 18.188 -2.992 1 97.88 250 THR A N 1
ATOM 1950 C CA . THR A 1 250 ? 12.984 19.578 -3.426 1 97.88 250 THR A CA 1
ATOM 1951 C C . THR A 1 250 ? 13.031 20.531 -2.227 1 97.88 250 THR A C 1
ATOM 1953 O O . THR A 1 250 ? 12.586 21.672 -2.314 1 97.88 250 THR A O 1
ATOM 1956 N N . VAL A 1 251 ? 13.531 20.094 -1.143 1 98 251 VAL A N 1
ATOM 1957 C CA . VAL A 1 251 ? 13.469 20.797 0.131 1 98 251 VAL A CA 1
ATOM 1958 C C . VAL A 1 251 ? 14.141 22.172 -0.004 1 98 251 VAL A C 1
ATOM 1960 O O . VAL A 1 251 ? 13.75 23.125 0.661 1 98 251 VAL A O 1
ATOM 1963 N N . GLU A 1 252 ? 15.086 22.312 -0.885 1 97.44 252 GLU A N 1
ATOM 1964 C CA . GLU A 1 252 ? 15.773 23.594 -1.085 1 97.44 252 GLU A CA 1
ATOM 1965 C C . GLU A 1 252 ? 14.812 24.672 -1.564 1 97.44 252 GLU A C 1
ATOM 1967 O O . GLU A 1 252 ? 15.055 25.859 -1.359 1 97.44 252 GLU A O 1
ATOM 1972 N N . ASP A 1 253 ? 13.719 24.234 -2.164 1 98 253 ASP A N 1
ATOM 1973 C CA . ASP A 1 253 ? 12.766 25.172 -2.736 1 98 253 ASP A CA 1
ATOM 1974 C C . ASP A 1 253 ? 11.641 25.484 -1.748 1 98 253 ASP A C 1
ATOM 1976 O O . ASP A 1 253 ? 10.789 26.328 -2.016 1 98 253 ASP A O 1
ATOM 1980 N N . TRP A 1 254 ? 11.633 24.812 -0.55 1 98.44 254 TRP A N 1
ATOM 1981 C CA . TRP A 1 254 ? 10.57 25.016 0.434 1 98.44 254 TRP A CA 1
ATOM 1982 C C . TRP A 1 254 ? 10.734 26.359 1.136 1 98.44 254 TRP A C 1
ATOM 1984 O O . TRP A 1 254 ? 11.859 26.812 1.35 1 98.44 254 TRP A O 1
ATOM 1994 N N . ARG A 1 255 ? 9.617 26.938 1.452 1 98.44 255 ARG A N 1
ATOM 1995 C CA . ARG A 1 255 ? 9.664 28.047 2.4 1 98.44 255 ARG A CA 1
ATOM 1996 C C . ARG A 1 255 ? 10.07 27.562 3.787 1 98.44 255 ARG A C 1
ATOM 1998 O O . ARG A 1 255 ? 9.82 26.406 4.148 1 98.44 255 ARG A O 1
ATOM 2005 N N . ASP A 1 256 ? 10.68 28.5 4.562 1 98.69 256 ASP A N 1
ATOM 2006 C CA . ASP A 1 256 ? 11.102 28.156 5.922 1 98.69 256 ASP A CA 1
ATOM 2007 C C . ASP A 1 256 ? 9.922 27.641 6.746 1 98.69 256 ASP A C 1
ATOM 2009 O O . ASP A 1 256 ? 10.062 26.656 7.484 1 98.69 256 ASP A O 1
ATOM 2013 N N . GLU A 1 257 ? 8.797 28.266 6.539 1 98.75 257 GLU A N 1
ATOM 2014 C CA . GLU A 1 257 ? 7.617 27.891 7.328 1 98.75 257 GLU A CA 1
ATOM 2015 C C . GLU A 1 257 ? 7.117 26.5 6.957 1 98.75 257 GLU A C 1
ATOM 2017 O O . GLU A 1 257 ? 6.582 25.781 7.805 1 98.75 257 GLU A O 1
ATOM 2022 N N . GLN A 1 258 ? 7.301 26.062 5.715 1 98.81 258 GLN A N 1
ATOM 2023 C CA . GLN A 1 258 ? 6.934 24.703 5.324 1 98.81 258 GLN A CA 1
ATOM 2024 C C . GLN A 1 258 ? 7.727 23.672 6.109 1 98.81 258 GLN A C 1
ATOM 2026 O O . GLN A 1 258 ? 7.172 22.656 6.551 1 98.81 258 GLN A O 1
ATOM 2031 N N . LEU A 1 259 ? 9.008 23.969 6.316 1 98.75 259 LEU A N 1
ATOM 2032 C CA . LEU A 1 259 ? 9.852 23.062 7.102 1 98.75 259 LEU A CA 1
ATOM 2033 C C . LEU A 1 259 ? 9.367 23 8.547 1 98.75 259 LEU A C 1
ATOM 2035 O O . LEU A 1 259 ? 9.281 21.906 9.125 1 98.75 259 LEU A O 1
ATOM 2039 N N . ARG A 1 260 ? 9.086 24.172 9.086 1 98.88 260 ARG A N 1
ATOM 2040 C CA . ARG A 1 260 ? 8.625 24.219 10.477 1 98.88 260 ARG A CA 1
ATOM 2041 C C . ARG A 1 260 ? 7.32 23.453 10.648 1 98.88 260 ARG A C 1
ATOM 2043 O O . ARG A 1 260 ? 7.184 22.656 11.586 1 98.88 260 ARG A O 1
ATOM 2050 N N . GLN A 1 261 ? 6.434 23.594 9.719 1 98.94 261 GLN A N 1
ATOM 2051 C CA . GLN A 1 261 ? 5.113 22.984 9.828 1 98.94 261 GLN A CA 1
ATOM 2052 C C . GLN A 1 261 ? 5.199 21.469 9.633 1 98.94 261 GLN A C 1
ATOM 2054 O O . GLN A 1 261 ? 4.496 20.703 10.305 1 98.94 261 GLN A O 1
ATOM 2059 N N . LEU A 1 262 ? 6.055 21 8.688 1 98.94 262 LEU A N 1
ATOM 2060 C CA . LEU A 1 262 ? 6.207 19.562 8.531 1 98.94 262 LEU A CA 1
ATOM 2061 C C . LEU A 1 262 ? 6.859 18.953 9.766 1 98.94 262 LEU A C 1
ATOM 2063 O O . LEU A 1 262 ? 6.527 17.828 10.156 1 98.94 262 LEU A O 1
ATOM 2067 N N . ALA A 1 263 ? 7.812 19.688 10.43 1 98.94 263 ALA A N 1
ATOM 2068 C CA . ALA A 1 263 ? 8.391 19.203 11.68 1 98.94 263 ALA A CA 1
ATOM 2069 C C . ALA A 1 263 ? 7.316 19 12.742 1 98.94 263 ALA A C 1
ATOM 2071 O O . ALA A 1 263 ? 7.301 17.984 13.438 1 98.94 263 ALA A O 1
ATOM 2072 N N . VAL A 1 264 ? 6.422 19.953 12.797 1 98.94 264 VAL A N 1
ATOM 2073 C CA . VAL A 1 264 ? 5.34 19.859 13.766 1 98.94 264 VAL A CA 1
ATOM 2074 C C . VAL A 1 264 ? 4.402 18.719 13.406 1 98.94 264 VAL A C 1
ATOM 2076 O O . VAL A 1 264 ? 4.066 17.891 14.25 1 98.94 264 VAL A O 1
ATOM 2079 N N . ALA A 1 265 ? 3.98 18.594 12.125 1 98.88 265 ALA A N 1
ATOM 2080 C CA . ALA A 1 265 ? 3.059 17.547 11.688 1 98.88 265 ALA A CA 1
ATOM 2081 C C . ALA A 1 265 ? 3.65 16.172 11.922 1 98.88 265 ALA A C 1
ATOM 2083 O O . ALA A 1 265 ? 2.977 15.273 12.445 1 98.88 265 ALA A O 1
ATOM 2084 N N . SER A 1 266 ? 4.922 15.984 11.547 1 98.81 266 SER A N 1
ATOM 2085 C CA . SER A 1 266 ? 5.562 14.672 11.664 1 98.81 266 SER A CA 1
ATOM 2086 C C . SER A 1 266 ? 5.758 14.281 13.125 1 98.81 266 SER A C 1
ATOM 2088 O O . SER A 1 266 ? 5.633 13.109 13.477 1 98.81 266 SER A O 1
ATOM 2090 N N . ALA A 1 267 ? 5.961 15.234 14.023 1 98.5 267 ALA A N 1
ATOM 2091 C CA . ALA A 1 267 ? 6.219 14.945 15.43 1 98.5 267 ALA A CA 1
ATOM 2092 C C . ALA A 1 267 ? 4.91 14.781 16.203 1 98.5 267 ALA A C 1
ATOM 2094 O O . ALA A 1 267 ? 4.844 14.008 17.156 1 98.5 267 ALA A O 1
ATOM 2095 N N . CYS A 1 268 ? 3.881 15.484 15.734 1 98.56 268 CYS A N 1
ATOM 2096 C CA . CYS A 1 268 ? 2.766 15.664 16.656 1 98.56 268 CYS A CA 1
ATOM 2097 C C . CYS A 1 268 ? 1.473 15.117 16.062 1 98.56 268 CYS A C 1
ATOM 2099 O O . CYS A 1 268 ? 0.468 14.984 16.766 1 98.56 268 CYS A O 1
ATOM 2101 N N . VAL A 1 269 ? 1.475 14.797 14.742 1 98.38 269 VAL A N 1
ATOM 2102 C CA . VAL A 1 269 ? 0.256 14.289 14.125 1 98.38 269 VAL A CA 1
ATOM 2103 C C . VAL A 1 269 ? 0.444 12.828 13.742 1 98.38 269 VAL A C 1
ATOM 2105 O O . VAL A 1 269 ? -0.43 11.992 14 1 98.38 269 VAL A O 1
ATOM 2108 N N . PHE A 1 270 ? 1.648 12.484 13.148 1 97.75 270 PHE A N 1
ATOM 2109 C CA . PHE A 1 270 ? 1.716 11.117 1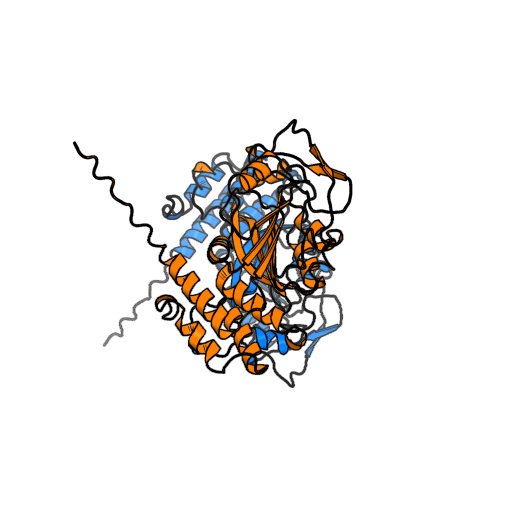2.648 1 97.75 270 PHE A CA 1
ATOM 2110 C C . PHE A 1 270 ? 3.002 10.438 13.102 1 97.75 270 PHE A C 1
ATOM 2112 O O . PHE A 1 270 ? 3.326 9.336 12.633 1 97.75 270 PHE A O 1
ATOM 2119 N N . ALA A 1 271 ? 3.795 11 13.992 1 96.81 271 ALA A N 1
ATOM 2120 C CA . ALA A 1 271 ? 4.871 10.406 14.781 1 96.81 271 ALA A CA 1
ATOM 2121 C C . ALA A 1 271 ? 5.949 9.812 13.875 1 96.81 271 ALA A C 1
ATOM 2123 O O . ALA A 1 271 ? 6.387 8.68 14.086 1 96.81 271 ALA A O 1
ATOM 2124 N N . SER A 1 272 ? 6.352 10.445 12.875 1 98.06 272 SER A N 1
ATOM 2125 C CA . SER A 1 272 ? 7.52 10.117 12.062 1 98.06 272 SER A CA 1
ATOM 2126 C C . SER A 1 272 ? 8.734 10.922 12.492 1 98.06 272 SER A C 1
ATOM 2128 O O . SER A 1 272 ? 9.031 11.969 11.914 1 98.06 272 SER A O 1
ATOM 2130 N N . PHE A 1 273 ? 9.438 10.375 13.422 1 98.38 273 PHE A N 1
ATOM 2131 C CA . PHE A 1 273 ? 10.422 11.18 14.141 1 98.38 273 PHE A CA 1
ATOM 2132 C C . PHE A 1 273 ? 11.695 11.328 13.328 1 98.38 273 PHE A C 1
ATOM 2134 O O . PHE A 1 273 ? 12.383 12.344 13.422 1 98.38 273 PHE A O 1
ATOM 2141 N N . ASP A 1 274 ? 12.016 10.328 12.508 1 98.38 274 ASP A N 1
ATOM 2142 C CA . ASP A 1 274 ? 13.172 10.5 11.625 1 98.38 274 ASP A CA 1
ATOM 2143 C C . ASP A 1 274 ? 12.914 11.617 10.609 1 98.38 274 ASP A C 1
ATOM 2145 O O . ASP A 1 274 ? 13.828 12.383 10.281 1 98.38 274 ASP A O 1
ATOM 2149 N N . LEU A 1 275 ? 11.695 11.75 10.125 1 98.75 275 LEU A N 1
ATOM 2150 C CA . LEU A 1 275 ? 11.32 12.867 9.266 1 98.75 275 LEU A CA 1
ATOM 2151 C C . LEU A 1 275 ? 11.406 14.188 10.016 1 98.75 275 LEU A C 1
ATOM 2153 O O . LEU A 1 275 ? 11.828 15.203 9.445 1 98.75 275 LEU A O 1
ATOM 2157 N N . THR A 1 276 ? 11.008 14.188 11.297 1 98.88 276 THR A N 1
ATOM 2158 C CA . THR A 1 276 ? 11.117 15.391 12.117 1 98.88 276 THR A CA 1
ATOM 2159 C C . THR A 1 276 ? 12.562 15.875 12.18 1 98.88 276 THR A C 1
ATOM 2161 O O . THR A 1 276 ? 12.836 17.047 11.945 1 98.88 276 THR A O 1
ATOM 2164 N N . VAL A 1 277 ? 13.453 14.977 12.453 1 98.88 277 VAL A N 1
ATOM 2165 C CA . VAL A 1 277 ? 14.859 15.344 12.578 1 98.88 277 VAL A CA 1
ATOM 2166 C C . VAL A 1 277 ? 15.391 15.812 11.227 1 98.88 277 VAL A C 1
ATOM 2168 O O . VAL A 1 277 ? 16.203 16.734 11.156 1 98.88 277 VAL A O 1
ATOM 2171 N N . PHE A 1 278 ? 14.953 15.188 10.164 1 98.75 278 PHE A N 1
ATOM 2172 C CA . PHE A 1 278 ? 15.305 15.664 8.828 1 98.75 278 PHE A CA 1
ATOM 2173 C C . PHE A 1 278 ? 14.938 17.125 8.656 1 98.75 278 PHE A C 1
ATOM 2175 O O . PHE A 1 278 ? 15.75 17.922 8.18 1 98.75 278 PHE A O 1
ATOM 2182 N N . CYS A 1 279 ? 13.703 17.484 9.055 1 98.94 279 CYS A N 1
ATOM 2183 C CA . CYS A 1 279 ? 13.258 18.875 8.953 1 98.94 279 CYS A CA 1
ATOM 2184 C C . CYS A 1 279 ? 14.094 19.781 9.844 1 98.94 279 CYS A C 1
ATOM 2186 O O . CYS A 1 279 ? 14.477 20.875 9.43 1 98.94 279 CYS A O 1
ATOM 2188 N N . LEU A 1 280 ? 14.383 19.312 11.055 1 98.94 280 LEU A N 1
ATOM 2189 C CA . LEU A 1 280 ? 15.172 20.109 11.992 1 98.94 280 LEU A CA 1
ATOM 2190 C C . LEU A 1 280 ? 16.594 20.312 11.469 1 98.94 280 LEU A C 1
ATOM 2192 O O . LEU A 1 280 ? 17.156 21.391 11.609 1 98.94 280 LEU A O 1
ATOM 2196 N N . ASP A 1 281 ? 17.156 19.266 10.906 1 98.88 281 ASP A N 1
ATOM 2197 C CA . ASP A 1 281 ? 18.484 19.391 10.289 1 98.88 281 ASP A CA 1
ATOM 2198 C C . ASP A 1 281 ? 18.484 20.469 9.219 1 98.88 281 ASP A C 1
ATOM 2200 O O . ASP A 1 281 ? 19.438 21.25 9.125 1 98.88 281 ASP A O 1
ATOM 2204 N N . GLU A 1 282 ? 17.453 20.5 8.414 1 98.81 282 GLU A N 1
ATOM 2205 C CA . GLU A 1 282 ? 17.359 21.516 7.355 1 98.81 282 GLU A CA 1
ATOM 2206 C C . GLU A 1 282 ? 17.219 22.922 7.938 1 98.81 282 GLU A C 1
ATOM 2208 O O . GLU A 1 282 ? 17.797 23.875 7.414 1 98.81 282 GLU A O 1
ATOM 2213 N N . LEU A 1 283 ? 16.484 23.047 9.031 1 98.88 283 LEU A N 1
ATOM 2214 C CA . LEU A 1 283 ? 16.344 24.328 9.695 1 98.88 283 LEU A CA 1
ATOM 2215 C C . LEU A 1 283 ? 17.688 24.797 10.266 1 98.88 283 LEU A C 1
ATOM 2217 O O . LEU A 1 283 ? 18.016 25.984 10.203 1 98.88 283 LEU A O 1
ATOM 2221 N N . VAL A 1 284 ? 18.438 23.859 10.844 1 98.88 284 VAL A N 1
ATOM 2222 C CA . VAL A 1 284 ? 19.766 24.172 11.336 1 98.88 284 VAL A CA 1
ATOM 2223 C C . VAL A 1 284 ? 20.656 24.641 10.172 1 98.88 284 VAL A C 1
ATOM 2225 O O . VAL A 1 284 ? 21.328 25.656 10.273 1 98.88 284 VAL A O 1
ATOM 2228 N N . ARG A 1 285 ? 20.594 23.922 9.086 1 98.62 285 ARG A N 1
ATOM 2229 C CA . ARG A 1 285 ? 21.391 24.266 7.906 1 98.62 285 ARG A CA 1
ATOM 2230 C C . ARG A 1 285 ? 21.078 25.672 7.426 1 98.62 285 ARG A C 1
ATOM 2232 O O . ARG A 1 285 ? 21.984 26.391 6.969 1 98.62 285 ARG A O 1
ATOM 2239 N N . ARG A 1 286 ? 19.828 26.141 7.609 1 98.5 286 ARG A N 1
ATOM 2240 C CA . ARG A 1 286 ? 19.391 27.453 7.152 1 98.5 286 ARG A CA 1
ATOM 2241 C C . ARG A 1 286 ? 19.656 28.516 8.211 1 98.5 286 ARG A C 1
ATOM 2243 O O . ARG A 1 286 ? 19.328 29.688 8.016 1 98.5 286 ARG A O 1
ATOM 2250 N N . GLY A 1 287 ? 20.141 28.109 9.336 1 98.38 287 GLY A N 1
ATOM 2251 C CA . GLY A 1 287 ? 20.406 29.047 10.414 1 98.38 287 GLY A CA 1
ATOM 2252 C C . GLY A 1 287 ? 19.172 29.438 11.195 1 98.38 287 GLY A C 1
ATOM 2253 O O . GLY A 1 287 ? 19.156 30.469 11.867 1 98.38 287 GLY A O 1
ATOM 2254 N N . LEU A 1 288 ? 18.141 28.625 11.102 1 98.5 288 LEU A N 1
ATOM 2255 C CA . LEU A 1 288 ? 16.859 28.969 11.695 1 98.5 288 LEU A CA 1
ATOM 2256 C C . LEU A 1 288 ? 16.641 28.203 13 1 98.5 288 LEU A C 1
ATOM 2258 O O . LEU A 1 288 ? 15.656 28.438 13.703 1 98.5 288 LEU A O 1
ATOM 2262 N N . ALA A 1 289 ? 17.516 27.297 13.375 1 98.62 289 ALA A N 1
ATOM 2263 C CA . ALA A 1 289 ? 17.547 26.562 14.633 1 98.62 289 ALA A CA 1
ATOM 2264 C C . ALA A 1 289 ? 18.984 26.312 15.094 1 98.62 289 ALA A C 1
ATOM 2266 O O . ALA A 1 289 ? 19.891 26.234 14.273 1 98.62 289 ALA A O 1
ATOM 2267 N N . ALA A 1 290 ? 19.156 26.141 16.375 1 98.44 290 ALA A N 1
ATOM 2268 C CA . ALA A 1 290 ? 20.484 25.859 16.922 1 98.44 290 ALA A CA 1
ATOM 2269 C C . ALA A 1 290 ? 20.953 24.469 16.531 1 98.44 290 ALA A C 1
ATOM 2271 O O . ALA A 1 290 ? 20.125 23.562 16.375 1 98.44 290 ALA A O 1
ATOM 2272 N N . PRO A 1 291 ? 22.234 24.234 16.422 1 98.5 291 PRO A N 1
ATOM 2273 C CA . PRO A 1 291 ? 22.797 22.938 16 1 98.5 291 PRO A CA 1
ATOM 2274 C C . PRO A 1 291 ? 22.406 21.797 16.938 1 98.5 291 PRO A C 1
ATOM 2276 O O . PRO A 1 291 ? 22.391 20.641 16.531 1 98.5 291 PRO A O 1
ATOM 2279 N N . GLU A 1 292 ? 22.031 22.109 18.172 1 98.5 292 GLU A N 1
ATOM 2280 C CA . GLU A 1 292 ? 21.75 21.078 19.172 1 98.5 292 GLU A CA 1
ATOM 2281 C C . GLU A 1 292 ? 20.297 20.656 19.125 1 98.5 292 GLU A C 1
ATOM 2283 O O . GLU A 1 292 ? 19.906 19.641 19.734 1 98.5 292 GLU A O 1
ATOM 2288 N N . VAL A 1 293 ? 19.516 21.406 18.344 1 98.81 293 VAL A N 1
ATOM 2289 C CA . VAL A 1 293 ? 18.078 21.25 18.375 1 98.81 293 VAL A CA 1
ATOM 2290 C C . VAL A 1 293 ? 17.703 19.828 17.938 1 98.81 293 VAL A C 1
ATOM 2292 O O . VAL A 1 293 ? 16.891 19.172 18.594 1 98.81 293 VAL A O 1
ATOM 2295 N N . PRO A 1 294 ? 18.25 19.25 16.844 1 98.88 294 PRO A N 1
ATOM 2296 C CA . PRO A 1 294 ? 17.891 17.891 16.469 1 98.88 294 PRO A CA 1
ATOM 2297 C C . PRO A 1 294 ? 18.172 16.875 17.578 1 98.88 294 PRO A C 1
ATOM 2299 O O . PRO A 1 294 ? 17.344 16.031 17.891 1 98.88 294 PRO A O 1
ATOM 2302 N N . GLY A 1 295 ? 19.312 17 18.172 1 98.62 295 GLY A N 1
ATOM 2303 C CA . GLY A 1 295 ? 19.656 16.125 19.281 1 98.62 295 GLY A CA 1
ATOM 2304 C C . GLY A 1 295 ? 18.734 16.297 20.484 1 98.62 295 GLY A C 1
ATOM 2305 O O . GLY A 1 295 ? 18.328 15.305 21.0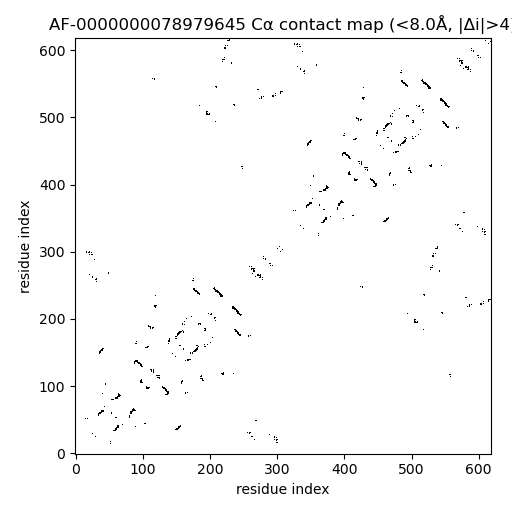94 1 98.62 295 GLY A O 1
ATOM 2306 N N . GLN A 1 296 ? 18.453 17.516 20.812 1 98.75 296 GLN A N 1
ATOM 2307 C CA . GLN A 1 296 ? 17.562 17.812 21.938 1 98.75 296 GLN A CA 1
ATOM 2308 C C . GLN A 1 296 ? 16.156 17.312 21.672 1 98.75 296 GLN A C 1
ATOM 2310 O O . GLN A 1 296 ? 15.461 16.891 22.609 1 98.75 296 GLN A O 1
ATOM 2315 N N . PHE A 1 297 ? 15.719 17.359 20.422 1 98.62 297 PHE A N 1
ATOM 2316 C CA . PHE A 1 297 ? 14.422 16.781 20.094 1 98.62 297 PHE A CA 1
ATOM 2317 C C . PHE A 1 297 ? 14.391 15.305 20.438 1 98.62 297 PHE A C 1
ATOM 2319 O O . PHE A 1 297 ? 13.422 14.812 21.016 1 98.62 297 PHE A O 1
ATOM 2326 N N . VAL A 1 298 ? 15.422 14.562 20.047 1 97.88 298 VAL A N 1
ATOM 2327 C CA . VAL A 1 298 ? 15.492 13.125 20.312 1 97.88 298 VAL A CA 1
ATOM 2328 C C . VAL A 1 298 ? 15.422 12.883 21.828 1 97.88 298 VAL A C 1
ATOM 2330 O O . VAL A 1 298 ? 14.836 11.898 22.281 1 97.88 298 VAL A O 1
ATOM 2333 N N . ASP A 1 299 ? 15.93 13.867 22.609 1 97.06 299 ASP A N 1
ATOM 2334 C CA . ASP A 1 299 ? 15.898 13.758 24.062 1 97.06 299 ASP A CA 1
ATOM 2335 C C . ASP A 1 299 ? 14.469 13.828 24.594 1 97.06 299 ASP A C 1
ATOM 2337 O O . ASP A 1 299 ? 14.203 13.422 25.734 1 97.06 299 ASP A O 1
ATOM 2341 N N . THR A 1 300 ? 13.531 14.391 23.828 1 96.75 300 THR A N 1
ATOM 2342 C CA . THR A 1 300 ? 12.148 14.492 24.281 1 96.75 300 THR A CA 1
ATOM 2343 C C . THR A 1 300 ? 11.422 13.156 24.109 1 96.75 300 THR A C 1
ATOM 2345 O O . THR A 1 300 ? 10.344 12.961 24.672 1 96.75 300 THR A O 1
ATOM 2348 N N . LEU A 1 301 ? 11.938 12.203 23.266 1 95 301 LEU A N 1
ATOM 2349 C CA . LEU A 1 301 ? 11.305 10.914 23.016 1 95 301 LEU A CA 1
ATOM 2350 C C . LEU A 1 301 ? 11.508 9.961 24.188 1 95 301 LEU A C 1
ATOM 2352 O O . LEU A 1 301 ? 12.516 10.047 24.891 1 95 301 LEU A O 1
ATOM 2356 N N . PRO A 1 302 ? 10.562 9.102 24.391 1 89.94 302 PRO A N 1
ATOM 2357 C CA . PRO A 1 302 ? 10.727 8.133 25.484 1 89.94 302 PRO A CA 1
ATOM 2358 C C . PRO A 1 302 ? 11.945 7.238 25.297 1 89.94 302 PRO A C 1
ATOM 2360 O O . PRO A 1 302 ? 12.234 6.812 24.172 1 89.94 302 PRO A O 1
ATOM 2363 N N . THR A 1 303 ? 12.539 6.887 26.391 1 87.69 303 THR A N 1
ATOM 2364 C CA . THR A 1 303 ? 13.773 6.105 26.344 1 87.69 303 THR A CA 1
ATOM 2365 C C . THR A 1 303 ? 13.508 4.707 25.812 1 87.69 303 THR A C 1
ATOM 2367 O O . THR A 1 303 ? 14.367 4.121 25.141 1 87.69 303 THR A O 1
ATOM 2370 N N . TRP A 1 304 ? 12.344 4.219 26.109 1 85.88 304 TRP A N 1
ATOM 2371 C CA . TRP A 1 304 ? 12.039 2.863 25.656 1 85.88 304 TRP A CA 1
ATOM 2372 C C . TRP A 1 304 ? 11.984 2.795 24.141 1 85.88 304 TRP A C 1
ATOM 2374 O O . TRP A 1 304 ? 12.18 1.729 23.547 1 85.88 304 TRP A O 1
ATOM 2384 N N . MET A 1 305 ? 11.742 3.9 23.469 1 86.19 305 MET A N 1
ATOM 2385 C CA . MET A 1 305 ? 11.688 3.953 22.016 1 86.19 305 MET A CA 1
ATOM 2386 C C . MET A 1 305 ? 13.094 3.926 21.406 1 86.19 305 MET A C 1
ATOM 2388 O O . MET A 1 305 ? 13.289 3.441 20.297 1 86.19 305 MET A O 1
ATOM 2392 N N . LEU A 1 306 ? 13.93 4.5 22.172 1 86.12 306 LEU A N 1
ATOM 2393 C CA . LEU A 1 306 ? 15.289 4.668 21.672 1 86.12 306 LEU A CA 1
ATOM 2394 C C . LEU A 1 306 ? 16.109 3.41 21.906 1 86.12 306 LEU A C 1
ATOM 2396 O O . LEU A 1 306 ? 17.094 3.164 21.203 1 86.12 306 LEU A O 1
ATOM 2400 N N . LYS A 1 307 ? 15.938 2.551 22.859 1 71.94 307 LYS A N 1
ATOM 2401 C CA . LYS A 1 307 ? 16.734 1.379 23.219 1 71.94 307 LYS A CA 1
ATOM 2402 C C . LYS A 1 307 ? 16.312 0.159 22.406 1 71.94 307 LYS A C 1
ATOM 2404 O O . LYS A 1 307 ? 16.984 -0.876 22.438 1 71.94 307 LYS A O 1
ATOM 2409 N N . GLY A 1 308 ? 15.578 0.327 21.344 1 62.28 308 GLY A N 1
ATOM 2410 C CA . GLY A 1 308 ? 15.172 -0.822 20.547 1 62.28 308 GLY A CA 1
ATOM 2411 C C . GLY A 1 308 ? 14.367 -1.838 21.344 1 62.28 308 GLY A C 1
ATOM 2412 O O . GLY A 1 308 ? 14.742 -2.189 22.469 1 62.28 308 GLY A O 1
ATOM 2413 N N . SER A 1 309 ? 13.055 -1.889 21.344 1 48.53 309 SER A N 1
ATOM 2414 C CA . SER A 1 309 ? 12.438 -3.031 22.016 1 48.53 309 SER A CA 1
ATOM 2415 C C . SER A 1 309 ? 12.961 -4.348 21.453 1 48.53 309 SER A C 1
ATOM 2417 O O . SER A 1 309 ? 13.297 -4.434 20.281 1 48.53 309 SER A O 1
ATOM 2419 N N . MET B 1 1 ? 39.156 -42 18.844 1 29.31 1 MET B N 1
ATOM 2420 C CA . MET B 1 1 ? 38.094 -41.094 19.234 1 29.31 1 MET B CA 1
ATOM 2421 C C . MET B 1 1 ? 37.062 -40.938 18.094 1 29.31 1 MET B C 1
ATOM 2423 O O . MET B 1 1 ? 37.438 -40.531 17 1 29.31 1 MET B O 1
ATOM 2427 N N . SER B 1 2 ? 36 -41.75 18.094 1 22.3 2 SER B N 1
ATOM 2428 C CA . SER B 1 2 ? 34.938 -41.875 17.125 1 22.3 2 SER B CA 1
ATOM 2429 C C . SER B 1 2 ? 34.062 -40.625 17.125 1 22.3 2 SER B C 1
ATOM 2431 O O . SER B 1 2 ? 33.5 -40.25 18.156 1 22.3 2 SER B O 1
ATOM 2433 N N . ALA B 1 3 ? 34.562 -39.5 16.422 1 37 3 ALA B N 1
ATOM 2434 C CA . ALA B 1 3 ? 33.656 -38.406 16.141 1 37 3 ALA B CA 1
ATOM 2435 C C . ALA B 1 3 ? 32.25 -38.906 15.812 1 37 3 ALA B C 1
ATOM 2437 O O . ALA B 1 3 ? 32.062 -39.594 14.805 1 37 3 ALA B O 1
ATOM 2438 N N . ASP B 1 4 ? 31.438 -39.281 16.844 1 33.53 4 ASP B N 1
ATOM 2439 C CA . ASP B 1 4 ? 30.016 -39.531 16.734 1 33.53 4 ASP B CA 1
ATOM 2440 C C . ASP B 1 4 ? 29.344 -38.5 15.812 1 33.53 4 ASP B C 1
ATOM 2442 O O . ASP B 1 4 ? 29.344 -37.312 16.094 1 33.53 4 ASP B O 1
ATOM 2446 N N . GLY B 1 5 ? 29.453 -38.625 14.5 1 38.34 5 GLY B N 1
ATOM 2447 C CA . GLY B 1 5 ? 28.688 -37.938 13.484 1 38.34 5 GLY B CA 1
ATOM 2448 C C . GLY B 1 5 ? 27.219 -37.812 13.836 1 38.34 5 GLY B C 1
ATOM 2449 O O . GLY B 1 5 ? 26.484 -38.812 13.844 1 38.34 5 GLY B O 1
ATOM 2450 N N . SER B 1 6 ? 26.812 -36.969 14.844 1 37.91 6 SER B N 1
ATOM 2451 C CA . SER B 1 6 ? 25.406 -36.656 15.055 1 37.91 6 SER B CA 1
ATOM 2452 C C . SER B 1 6 ? 24.656 -36.531 13.734 1 37.91 6 SER B C 1
ATOM 2454 O O . SER B 1 6 ? 25.047 -35.75 12.859 1 37.91 6 SER B O 1
ATOM 2456 N N . GLU B 1 7 ? 24.125 -37.562 13.219 1 34.03 7 GLU B N 1
ATOM 2457 C CA . GLU B 1 7 ? 23.078 -37.531 12.195 1 34.03 7 GLU B CA 1
ATOM 2458 C C . GLU B 1 7 ? 22.062 -36.438 12.484 1 34.03 7 GLU B C 1
ATOM 2460 O O . GLU B 1 7 ? 21.312 -36.531 13.453 1 34.03 7 GLU B O 1
ATOM 2465 N N . GLN B 1 8 ? 22.312 -35.125 12.383 1 41.56 8 GLN B N 1
ATOM 2466 C CA . GLN B 1 8 ? 21.281 -34.094 12.312 1 41.56 8 GLN B CA 1
ATOM 2467 C C . GLN B 1 8 ? 20.016 -34.656 11.633 1 41.56 8 GLN B C 1
ATOM 2469 O O . GLN B 1 8 ? 20.047 -35 10.453 1 41.56 8 GLN B O 1
ATOM 2474 N N . THR B 1 9 ? 19.125 -35.375 12.164 1 44 9 THR B N 1
ATOM 2475 C CA . THR B 1 9 ? 17.828 -35.906 11.75 1 44 9 THR B CA 1
ATOM 2476 C C . THR B 1 9 ? 17.094 -34.906 10.844 1 44 9 THR B C 1
ATOM 2478 O O . THR B 1 9 ? 16.938 -33.75 11.195 1 44 9 THR B O 1
ATOM 2481 N N . ASN B 1 10 ? 17.109 -35.031 9.445 1 55.06 10 ASN B N 1
ATOM 2482 C CA . ASN B 1 10 ? 16.531 -34.438 8.25 1 55.06 10 ASN B CA 1
ATOM 2483 C C . ASN B 1 10 ? 15.031 -34.219 8.383 1 55.06 10 ASN B C 1
ATOM 2485 O O . ASN B 1 10 ? 14.273 -34.531 7.465 1 55.06 10 ASN B O 1
ATOM 2489 N N . GLN B 1 11 ? 14.414 -34.125 9.469 1 68.25 11 GLN B N 1
ATOM 2490 C CA . GLN B 1 11 ? 12.977 -33.938 9.586 1 68.25 11 GLN B CA 1
ATOM 2491 C C . GLN B 1 11 ? 12.57 -32.562 9.062 1 68.25 11 GLN B C 1
ATOM 2493 O O . GLN B 1 11 ? 13.203 -31.547 9.391 1 68.25 11 GLN B O 1
ATOM 2498 N N . PRO B 1 12 ? 11.641 -32.656 8.133 1 79.19 12 PRO B N 1
ATOM 2499 C CA . PRO B 1 12 ? 11.164 -31.344 7.629 1 79.19 12 PRO B CA 1
ATOM 2500 C C . PRO B 1 12 ? 10.68 -30.422 8.742 1 79.19 12 PRO B C 1
ATOM 2502 O O . PRO B 1 12 ? 10.172 -30.891 9.766 1 79.19 12 PRO B O 1
ATOM 2505 N N . SER B 1 13 ? 10.961 -29.234 8.578 1 88.88 13 SER B N 1
ATOM 2506 C CA . SER B 1 13 ? 10.469 -28.219 9.5 1 88.88 13 SER B CA 1
ATOM 2507 C C . SER B 1 13 ? 8.953 -28.297 9.648 1 88.88 13 SER B C 1
ATOM 2509 O O . SER B 1 13 ? 8.273 -28.891 8.797 1 88.88 13 SER B O 1
ATOM 2511 N N . ARG B 1 14 ? 8.391 -28 10.773 1 88.56 14 ARG B N 1
ATOM 2512 C CA . ARG B 1 14 ? 6.953 -27.938 11.008 1 88.56 14 ARG B CA 1
ATOM 2513 C C . ARG B 1 14 ? 6.25 -27.188 9.883 1 88.56 14 ARG B C 1
ATOM 2515 O O . ARG B 1 14 ? 5.195 -27.625 9.406 1 88.56 14 ARG B O 1
ATOM 2522 N N . ALA B 1 15 ? 6.855 -26.141 9.398 1 91.31 15 ALA B N 1
ATOM 2523 C CA . ALA B 1 15 ? 6.293 -25.344 8.305 1 91.31 15 ALA B CA 1
ATOM 2524 C C . ALA B 1 15 ? 6.234 -26.156 7.012 1 91.31 15 ALA B C 1
ATOM 2526 O O . ALA B 1 15 ? 5.246 -26.094 6.277 1 91.31 15 ALA B O 1
ATOM 2527 N N . ALA B 1 16 ? 7.203 -26.891 6.758 1 94.5 16 ALA B N 1
ATOM 2528 C CA . ALA B 1 16 ? 7.246 -27.734 5.559 1 94.5 16 ALA B CA 1
ATOM 2529 C C . ALA B 1 16 ? 6.188 -28.828 5.617 1 94.5 16 ALA B C 1
ATOM 2531 O O . ALA B 1 16 ? 5.555 -29.141 4.605 1 94.5 16 ALA B O 1
ATOM 2532 N N . GLN B 1 17 ? 6 -29.359 6.754 1 95 17 GLN B N 1
ATOM 2533 C CA . GLN B 1 17 ? 4.996 -30.406 6.926 1 95 17 GLN B CA 1
ATOM 2534 C C . GLN B 1 17 ? 3.588 -29.844 6.727 1 95 17 GLN B C 1
ATOM 2536 O O . GLN B 1 17 ? 2.748 -30.484 6.09 1 95 17 GLN B O 1
ATOM 2541 N N . MET B 1 18 ? 3.361 -28.703 7.297 1 96.06 18 MET B N 1
ATOM 2542 C CA . MET B 1 18 ? 2.057 -28.062 7.145 1 96.06 18 MET B CA 1
ATOM 2543 C C . MET B 1 18 ? 1.766 -27.766 5.676 1 96.06 18 MET B C 1
ATOM 2545 O O . MET B 1 18 ? 0.646 -27.969 5.207 1 96.06 18 MET B O 1
ATOM 2549 N N . LEU B 1 19 ? 2.752 -27.344 5.004 1 97.12 19 LEU B N 1
ATOM 2550 C CA . LEU B 1 19 ? 2.611 -27.062 3.58 1 97.12 19 LEU B CA 1
ATOM 2551 C C . LEU B 1 19 ? 2.34 -28.344 2.799 1 97.12 19 LEU B C 1
ATOM 2553 O O . LEU B 1 19 ? 1.481 -28.359 1.913 1 97.12 19 LEU B O 1
ATOM 2557 N N . ALA B 1 20 ? 3.053 -29.344 3.115 1 97.56 20 ALA B N 1
ATOM 2558 C CA . ALA B 1 20 ? 2.867 -30.641 2.449 1 97.56 20 ALA B CA 1
ATOM 2559 C C . ALA B 1 20 ? 1.449 -31.156 2.658 1 97.56 20 ALA B C 1
ATOM 2561 O O . ALA B 1 20 ? 0.839 -31.703 1.735 1 97.56 20 ALA B O 1
ATOM 2562 N N . ASN B 1 21 ? 0.974 -30.984 3.828 1 96.94 21 ASN B N 1
ATOM 2563 C CA . ASN B 1 21 ? -0.381 -31.438 4.141 1 96.94 21 ASN B CA 1
ATOM 2564 C C . ASN B 1 21 ? -1.423 -30.672 3.33 1 96.94 21 ASN B C 1
ATOM 2566 O O . ASN B 1 21 ? -2.322 -31.266 2.742 1 96.94 21 ASN B O 1
ATOM 2570 N N . ARG B 1 22 ? -1.29 -29.391 3.279 1 97.25 22 ARG B N 1
ATOM 2571 C CA . ARG B 1 22 ? -2.232 -28.562 2.543 1 97.25 22 ARG B CA 1
ATOM 2572 C C . ARG B 1 22 ? -2.182 -28.875 1.049 1 97.25 22 ARG B C 1
ATOM 2574 O O . ARG B 1 22 ? -3.223 -29.016 0.405 1 97.25 22 ARG B O 1
ATOM 2581 N N . HIS B 1 23 ? -0.977 -29 0.55 1 98.25 23 HIS B N 1
ATOM 2582 C CA . HIS B 1 23 ? -0.811 -29.281 -0.871 1 98.25 23 HIS B CA 1
ATOM 2583 C C . HIS B 1 23 ? -1.369 -30.656 -1.228 1 98.25 23 HIS B C 1
ATOM 2585 O O . HIS B 1 23 ? -2.074 -30.812 -2.229 1 98.25 23 HIS B O 1
ATOM 2591 N N . GLY B 1 24 ? -0.996 -31.625 -0.41 1 98.25 24 GLY B N 1
ATOM 2592 C CA . GLY B 1 24 ? -1.507 -32.969 -0.645 1 98.25 24 GLY B CA 1
ATOM 2593 C C . GLY B 1 24 ? -3.021 -33.031 -0.63 1 98.25 24 GLY B C 1
ATOM 2594 O O . GLY B 1 24 ? -3.625 -33.656 -1.497 1 98.25 24 GLY B O 1
ATOM 2595 N N . PHE B 1 25 ? -3.629 -32.406 0.313 1 98.62 25 PHE B N 1
ATOM 2596 C CA . PHE B 1 25 ? -5.082 -32.375 0.404 1 98.62 25 PHE B CA 1
ATOM 2597 C C . PHE B 1 25 ? -5.691 -31.75 -0.855 1 98.62 25 PHE B C 1
ATOM 2599 O O . PHE B 1 25 ? -6.605 -32.344 -1.447 1 98.62 25 PHE B O 1
ATOM 2606 N N . LEU B 1 26 ? -5.184 -30.578 -1.236 1 98.62 26 LEU B N 1
ATOM 2607 C CA . LEU B 1 26 ? -5.742 -29.875 -2.385 1 98.62 26 LEU B CA 1
ATOM 2608 C C . LEU B 1 26 ? -5.562 -30.688 -3.662 1 98.62 26 LEU B C 1
ATOM 2610 O O . LEU B 1 26 ? -6.477 -30.766 -4.488 1 98.62 26 LEU B O 1
ATOM 2614 N N . ALA B 1 27 ? -4.379 -3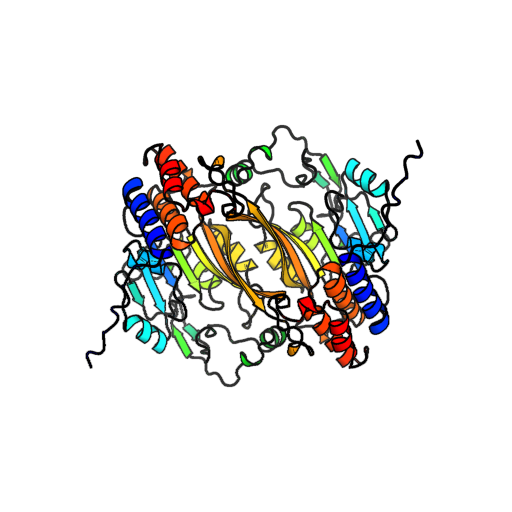1.281 -3.805 1 98.31 27 ALA B N 1
ATOM 2615 C CA . ALA B 1 27 ? -4.117 -32.125 -4.98 1 98.31 27 ALA B CA 1
ATOM 2616 C C . ALA B 1 27 ? -5.16 -33.219 -5.117 1 98.31 27 ALA B C 1
ATOM 2618 O O . ALA B 1 27 ? -5.656 -33.469 -6.215 1 98.31 27 ALA B O 1
ATOM 2619 N N . ALA B 1 28 ? -5.48 -33.781 -4.02 1 98.31 28 ALA B N 1
ATOM 2620 C CA . ALA B 1 28 ? -6.438 -34.875 -4.02 1 98.31 28 ALA B CA 1
ATOM 2621 C C . ALA B 1 28 ? -7.867 -34.375 -4.184 1 98.31 28 ALA B C 1
ATOM 2623 O O . ALA B 1 28 ? -8.664 -34.969 -4.918 1 98.31 28 ALA B O 1
ATOM 2624 N N . ALA B 1 29 ? -8.18 -33.312 -3.537 1 98.56 29 ALA B N 1
ATOM 2625 C CA . ALA B 1 29 ? -9.562 -32.844 -3.402 1 98.56 29 ALA B CA 1
ATOM 2626 C C . ALA B 1 29 ? -10.031 -32.156 -4.672 1 98.56 29 ALA B C 1
ATOM 2628 O O . ALA B 1 29 ? -11.203 -32.25 -5.047 1 98.56 29 ALA B O 1
ATOM 2629 N N . ILE B 1 30 ? -9.039 -31.422 -5.352 1 98.25 30 ILE B N 1
ATOM 2630 C CA . ILE B 1 30 ? -9.531 -30.609 -6.457 1 98.25 30 ILE B CA 1
ATOM 2631 C C . ILE B 1 30 ? -8.789 -30.969 -7.738 1 98.25 30 ILE B C 1
ATOM 2633 O O . ILE B 1 30 ? -9.125 -30.484 -8.82 1 98.25 30 ILE B O 1
ATOM 2637 N N . ALA B 1 31 ? -7.801 -31.781 -7.707 1 97.5 31 ALA B N 1
ATOM 2638 C CA . ALA B 1 31 ? -7.137 -32.438 -8.828 1 97.5 31 ALA B CA 1
ATOM 2639 C C . ALA B 1 31 ? -6.758 -31.438 -9.914 1 97.5 31 ALA B C 1
ATOM 2641 O O . ALA B 1 31 ? -7.215 -31.547 -11.055 1 97.5 31 ALA B O 1
ATOM 2642 N N . PRO B 1 32 ? -5.91 -30.438 -9.625 1 98.25 32 PRO B N 1
ATOM 2643 C CA . PRO B 1 32 ? -5.43 -29.562 -10.695 1 98.25 32 PRO B CA 1
ATOM 2644 C C . PRO B 1 32 ? -4.848 -30.344 -11.875 1 98.25 32 PRO B C 1
ATOM 2646 O O . PRO B 1 32 ? -4.234 -31.406 -11.672 1 98.25 32 PRO B O 1
ATOM 2649 N N . ALA B 1 33 ? -5.02 -29.797 -13.125 1 98.19 33 ALA B N 1
ATOM 2650 C CA . ALA B 1 33 ? -4.633 -30.516 -14.336 1 98.19 33 ALA B CA 1
ATOM 2651 C C . ALA B 1 33 ? -3.115 -30.625 -14.453 1 98.19 33 ALA B C 1
ATOM 2653 O O . ALA B 1 33 ? -2.602 -31.5 -15.156 1 98.19 33 ALA B O 1
ATOM 2654 N N . ARG B 1 34 ? -2.445 -29.797 -13.805 1 98 34 ARG B N 1
ATOM 2655 C CA . ARG B 1 34 ? -0.989 -29.688 -13.828 1 98 34 ARG B CA 1
ATOM 2656 C C . ARG B 1 34 ? -0.479 -28.906 -12.625 1 98 34 ARG B C 1
ATOM 2658 O O . ARG B 1 34 ? -1.259 -28.266 -11.922 1 98 34 ARG B O 1
ATOM 2665 N N . PRO B 1 35 ? 0.856 -29 -12.305 1 98.5 35 PRO B N 1
ATOM 2666 C CA . PRO B 1 35 ? 1.423 -28.109 -11.297 1 98.5 35 PRO B CA 1
ATOM 2667 C C . PRO B 1 35 ? 1.235 -26.641 -11.641 1 98.5 35 PRO B C 1
ATOM 2669 O O . PRO B 1 35 ? 1.08 -26.281 -12.812 1 98.5 35 PRO B O 1
ATOM 2672 N N . LEU B 1 36 ? 1.202 -25.828 -10.609 1 98.81 36 LEU B N 1
ATOM 2673 C CA . LEU B 1 36 ? 1.118 -24.391 -10.789 1 98.81 36 LEU B CA 1
ATOM 2674 C C . LEU B 1 36 ? 2.26 -23.891 -11.664 1 98.81 36 LEU B C 1
ATOM 2676 O O . LEU B 1 36 ? 3.428 -24.172 -11.398 1 98.81 36 LEU B O 1
ATOM 2680 N N . ARG B 1 37 ? 1.99 -23.203 -12.758 1 98.81 37 ARG B N 1
ATOM 2681 C CA . ARG B 1 37 ? 3.023 -22.625 -13.617 1 98.81 37 ARG B CA 1
ATOM 2682 C C . ARG B 1 37 ? 3.393 -21.219 -13.164 1 98.81 37 ARG B C 1
ATOM 2684 O O . ARG B 1 37 ? 2.543 -20.328 -13.148 1 98.81 37 ARG B O 1
ATOM 2691 N N . ILE B 1 38 ? 4.66 -21.047 -12.82 1 98.88 38 ILE B N 1
ATOM 2692 C CA . ILE B 1 38 ? 5.133 -19.766 -12.312 1 98.88 38 ILE B CA 1
ATOM 2693 C C . ILE B 1 38 ? 6.176 -19.172 -13.266 1 98.88 38 ILE B C 1
ATOM 2695 O O . ILE B 1 38 ? 7.148 -19.844 -13.609 1 98.88 38 ILE B O 1
ATOM 2699 N N . ALA B 1 39 ? 5.891 -18.016 -13.812 1 98.81 39 ALA B N 1
ATOM 2700 C CA . ALA B 1 39 ? 6.957 -17.219 -14.414 1 98.81 39 ALA B CA 1
ATOM 2701 C C . ALA B 1 39 ? 7.648 -16.359 -13.359 1 98.81 39 ALA B C 1
ATOM 2703 O O . ALA B 1 39 ? 7 -15.555 -12.68 1 98.81 39 ALA B O 1
ATOM 2704 N N . ASP B 1 40 ? 8.898 -16.562 -13.211 1 98.5 40 ASP B N 1
ATOM 2705 C CA . ASP B 1 40 ? 9.703 -15.781 -12.273 1 98.5 40 ASP B CA 1
ATOM 2706 C C . ASP B 1 40 ? 10.672 -14.859 -13.016 1 98.5 40 ASP B C 1
ATOM 2708 O O . ASP B 1 40 ? 11.766 -15.281 -13.398 1 98.5 40 ASP B O 1
ATOM 2712 N N . VAL B 1 41 ? 10.273 -13.594 -13.195 1 98.38 41 VAL B N 1
ATOM 2713 C CA . VAL B 1 41 ? 11.102 -12.609 -13.883 1 98.38 41 VAL B CA 1
ATOM 2714 C C . VAL B 1 41 ? 12.008 -11.906 -12.867 1 98.38 41 VAL B C 1
ATOM 2716 O O . VAL B 1 41 ? 11.523 -11.156 -12.023 1 98.38 41 VAL B O 1
ATOM 2719 N N . GLY B 1 42 ? 13.242 -12.008 -12.969 1 96.94 42 GLY B N 1
ATOM 2720 C CA . GLY B 1 42 ? 14.211 -11.672 -11.938 1 96.94 42 GLY B CA 1
ATOM 2721 C C . GLY B 1 42 ? 14.469 -12.812 -10.969 1 96.94 42 GLY B C 1
ATOM 2722 O O . GLY B 1 42 ? 14.32 -12.648 -9.758 1 96.94 42 GLY B O 1
ATOM 2723 N N . ALA B 1 43 ? 14.906 -13.953 -11.531 1 96.12 43 ALA B N 1
ATOM 2724 C CA . ALA B 1 43 ? 15.031 -15.195 -10.766 1 96.12 43 ALA B CA 1
ATOM 2725 C C . ALA B 1 43 ? 16.359 -15.25 -10.023 1 96.12 43 ALA B C 1
ATOM 2727 O O . ALA B 1 43 ? 16.781 -16.312 -9.57 1 96.12 43 ALA B O 1
ATOM 2728 N N . ASN B 1 44 ? 17.047 -14.047 -9.844 1 92.5 44 ASN B N 1
ATOM 2729 C CA . ASN B 1 44 ? 18.297 -13.969 -9.109 1 92.5 44 ASN B CA 1
ATOM 2730 C C . ASN B 1 44 ? 18.203 -14.664 -7.754 1 92.5 44 ASN B C 1
ATOM 2732 O O . ASN B 1 44 ? 17.328 -14.344 -6.949 1 92.5 44 ASN B O 1
ATOM 2736 N N . PRO B 1 45 ? 19.047 -15.617 -7.551 1 91.69 45 PRO B N 1
ATOM 2737 C CA . PRO B 1 45 ? 18.938 -16.422 -6.336 1 91.69 45 PRO B CA 1
ATOM 2738 C C . PRO B 1 45 ? 19.531 -15.742 -5.109 1 91.69 45 PRO B C 1
ATOM 2740 O O . PRO B 1 45 ? 20.406 -16.312 -4.445 1 91.69 45 PRO B O 1
ATOM 2743 N N . ILE B 1 46 ? 19.016 -14.562 -4.836 1 88.44 46 ILE B N 1
ATOM 2744 C CA . ILE B 1 46 ? 19.453 -13.805 -3.664 1 88.44 46 ILE B CA 1
ATOM 2745 C C . ILE B 1 46 ? 18.688 -14.281 -2.43 1 88.44 46 ILE B C 1
ATOM 2747 O O . ILE B 1 46 ? 19.297 -14.523 -1.378 1 88.44 46 ILE B O 1
ATOM 2751 N N . ASN B 1 47 ? 17.375 -14.508 -2.559 1 88.81 47 ASN B N 1
ATOM 2752 C CA . ASN B 1 47 ? 16.516 -15 -1.494 1 88.81 47 ASN B CA 1
ATOM 2753 C C . ASN B 1 47 ? 15.781 -16.266 -1.913 1 88.81 47 ASN B C 1
ATOM 2755 O O . ASN B 1 47 ? 15.641 -16.547 -3.105 1 88.81 47 ASN B O 1
ATOM 2759 N N . VAL B 1 48 ? 15.461 -17.047 -0.915 1 91.75 48 VAL B N 1
ATOM 2760 C CA . VAL B 1 48 ? 14.602 -18.203 -1.182 1 91.75 48 VAL B CA 1
ATOM 2761 C C . VAL B 1 48 ? 13.219 -17.719 -1.605 1 91.75 48 VAL B C 1
ATOM 2763 O O . VAL B 1 48 ? 12.547 -17 -0.865 1 91.75 48 VAL B O 1
ATOM 2766 N N . PRO B 1 49 ? 12.844 -18.094 -2.789 1 94.31 49 PRO B N 1
ATOM 2767 C CA . PRO B 1 49 ? 11.531 -17.625 -3.234 1 94.31 49 PRO B CA 1
ATOM 2768 C C . PRO B 1 49 ? 10.383 -18.219 -2.424 1 94.31 49 PRO B C 1
ATOM 2770 O O . PRO B 1 49 ? 10.516 -19.328 -1.895 1 94.31 49 PRO B O 1
ATOM 2773 N N . ASP B 1 50 ? 9.258 -17.562 -2.373 1 94.88 50 ASP B N 1
ATOM 2774 C CA . ASP B 1 50 ? 8.094 -17.969 -1.581 1 94.88 50 ASP B CA 1
ATOM 2775 C C . ASP B 1 50 ? 7.488 -19.266 -2.115 1 94.88 50 ASP B C 1
ATOM 2777 O O . ASP B 1 50 ? 6.789 -19.969 -1.391 1 94.88 50 ASP B O 1
ATOM 2781 N N . TYR B 1 51 ? 7.777 -19.609 -3.352 1 97.69 51 TYR B N 1
ATOM 2782 C CA . TYR B 1 51 ? 7.207 -20.812 -3.959 1 97.69 51 TYR B CA 1
ATOM 2783 C C . TYR B 1 51 ? 8.117 -22.016 -3.752 1 97.69 51 TYR B C 1
ATOM 2785 O O . TYR B 1 51 ? 7.816 -23.109 -4.207 1 97.69 51 TYR B O 1
ATOM 2793 N N . ASP B 1 52 ? 9.242 -21.844 -3.047 1 96.31 52 ASP B N 1
ATOM 2794 C CA . ASP B 1 52 ? 10.266 -22.875 -2.93 1 96.31 52 ASP B CA 1
ATOM 2795 C C . ASP B 1 52 ? 9.695 -24.141 -2.309 1 96.31 52 ASP B C 1
ATOM 2797 O O . ASP B 1 52 ? 9.969 -25.25 -2.777 1 96.31 52 ASP B O 1
ATOM 2801 N N . GLY B 1 53 ? 8.93 -23.984 -1.238 1 97.06 53 GLY B N 1
ATOM 2802 C CA . GLY B 1 53 ? 8.328 -25.156 -0.607 1 97.06 53 GLY B CA 1
ATOM 2803 C C . GLY B 1 53 ? 7.449 -25.953 -1.547 1 97.06 53 GLY B C 1
ATOM 2804 O O . GLY B 1 53 ? 7.512 -27.188 -1.572 1 97.06 53 GLY B O 1
ATOM 2805 N N . LEU B 1 54 ? 6.633 -25.25 -2.303 1 98.31 54 LEU B N 1
ATOM 2806 C CA . LEU B 1 54 ? 5.738 -25.906 -3.254 1 98.31 54 LEU B CA 1
ATOM 2807 C C . LEU B 1 54 ? 6.531 -26.594 -4.363 1 98.31 54 LEU B C 1
ATOM 2809 O O . LEU B 1 54 ? 6.164 -27.672 -4.816 1 98.31 54 LEU B O 1
ATOM 2813 N N . LEU B 1 55 ? 7.602 -25.953 -4.777 1 97.75 55 LEU B N 1
ATOM 2814 C CA . LEU B 1 55 ? 8.477 -26.5 -5.809 1 97.75 55 LEU B CA 1
ATOM 2815 C C . LEU B 1 55 ? 9.07 -27.828 -5.355 1 97.75 55 LEU B C 1
ATOM 2817 O O . LEU B 1 55 ? 9.102 -28.797 -6.121 1 97.75 55 LEU B O 1
ATOM 2821 N N . ARG B 1 56 ? 9.469 -27.938 -4.141 1 96.38 56 ARG B N 1
ATOM 2822 C CA . ARG B 1 56 ? 10.078 -29.141 -3.588 1 96.38 56 ARG B CA 1
ATOM 2823 C C . ARG B 1 56 ? 9.07 -30.281 -3.545 1 96.38 56 ARG B C 1
ATOM 2825 O O . ARG B 1 56 ? 9.461 -31.453 -3.604 1 96.38 56 ARG B O 1
ATOM 2832 N N . LEU B 1 57 ? 7.836 -29.922 -3.49 1 97.38 57 LEU B N 1
ATOM 2833 C CA . LEU B 1 57 ? 6.773 -30.922 -3.428 1 97.38 57 LEU B CA 1
ATOM 2834 C C . LEU B 1 57 ? 6.324 -31.328 -4.828 1 97.38 57 LEU B C 1
ATOM 2836 O O . LEU B 1 57 ? 5.469 -32.188 -4.98 1 97.38 57 LEU B O 1
ATOM 2840 N N . GLY B 1 58 ? 6.875 -30.656 -5.789 1 97.62 58 GLY B N 1
ATOM 2841 C CA . GLY B 1 58 ? 6.453 -30.922 -7.156 1 97.62 58 GLY B CA 1
ATOM 2842 C C . GLY B 1 58 ? 5.133 -30.25 -7.508 1 97.62 58 GLY B C 1
ATOM 2843 O O . GLY B 1 58 ? 4.469 -30.656 -8.469 1 97.62 58 GLY B O 1
ATOM 2844 N N . GLY B 1 59 ? 4.738 -29.266 -6.66 1 98.44 59 GLY B N 1
ATOM 2845 C CA . GLY B 1 59 ? 3.434 -28.641 -6.82 1 98.44 59 GLY B CA 1
ATOM 2846 C C . GLY B 1 59 ? 3.449 -27.453 -7.77 1 98.44 59 GLY B C 1
ATOM 2847 O O . GLY B 1 59 ? 2.396 -26.906 -8.094 1 98.44 59 GLY B O 1
ATOM 2848 N N . CYS B 1 60 ? 4.648 -27.062 -8.227 1 98.56 60 CYS B N 1
ATOM 2849 C CA . CYS B 1 60 ? 4.738 -25.984 -9.219 1 98.56 60 CYS B CA 1
ATOM 2850 C C . CYS B 1 60 ? 5.906 -26.219 -10.164 1 98.56 60 CYS B C 1
ATOM 2852 O O . CYS B 1 60 ? 6.777 -27.062 -9.891 1 98.56 60 CYS B O 1
ATOM 2854 N N . GLU B 1 61 ? 5.812 -25.703 -11.289 1 98.31 61 GLU B N 1
ATOM 2855 C CA . GLU B 1 61 ? 6.863 -25.594 -12.297 1 98.31 61 GLU B CA 1
ATOM 2856 C C . GLU B 1 61 ? 7.242 -24.141 -12.547 1 98.31 61 GLU B C 1
ATOM 2858 O O . GLU B 1 61 ? 6.371 -23.266 -12.609 1 98.31 61 GLU B O 1
ATOM 2863 N N . VAL B 1 62 ? 8.594 -23.844 -12.641 1 98.25 62 VAL B N 1
ATOM 2864 C CA . VAL B 1 62 ? 9.039 -22.453 -12.641 1 98.25 62 VAL B CA 1
ATOM 2865 C C . VAL B 1 62 ? 9.836 -22.172 -13.914 1 98.25 62 VAL B C 1
ATOM 2867 O O . VAL B 1 62 ? 10.766 -22.906 -14.258 1 98.25 62 VAL B O 1
ATOM 2870 N N . TRP B 1 63 ? 9.438 -21.188 -14.648 1 98.5 63 TRP B N 1
ATOM 2871 C CA . TRP B 1 63 ? 10.234 -20.578 -15.711 1 98.5 63 TRP B CA 1
ATOM 2872 C C . TRP B 1 63 ? 10.859 -19.281 -15.234 1 98.5 63 TRP B C 1
ATOM 2874 O O . TRP B 1 63 ? 10.18 -18.25 -15.125 1 98.5 63 TRP B O 1
ATOM 2884 N N . GLY B 1 64 ? 12.125 -19.328 -14.945 1 97.81 64 GLY B N 1
ATOM 2885 C CA . GLY B 1 64 ? 12.844 -18.188 -14.383 1 97.81 64 GLY B CA 1
ATOM 2886 C C . GLY B 1 64 ? 13.703 -17.453 -15.398 1 97.81 64 GLY B C 1
ATOM 2887 O O . GLY B 1 64 ? 14.383 -18.094 -16.203 1 97.81 64 GLY B O 1
ATOM 2888 N N . PHE B 1 65 ? 13.641 -16.172 -15.359 1 98 65 PHE B N 1
ATOM 2889 C CA . PHE B 1 65 ? 14.414 -15.312 -16.25 1 98 65 PHE B CA 1
ATOM 2890 C C . PHE B 1 65 ? 15.461 -14.523 -15.477 1 98 65 PHE B C 1
ATOM 2892 O O . PHE B 1 65 ? 15.125 -13.781 -14.555 1 98 65 PHE B O 1
ATOM 2899 N N . GLU B 1 66 ? 16.688 -14.703 -15.836 1 95.44 66 GLU B N 1
ATOM 2900 C CA . GLU B 1 66 ? 17.828 -14.031 -15.219 1 95.44 66 GLU B CA 1
ATOM 2901 C C . GLU B 1 66 ? 18.906 -13.695 -16.25 1 95.44 66 GLU B C 1
ATOM 2903 O O . GLU B 1 66 ? 19.562 -14.586 -16.781 1 95.44 66 GLU B O 1
ATOM 2908 N N . PRO B 1 67 ? 19.125 -12.383 -16.531 1 93.62 67 PRO B N 1
ATOM 2909 C CA . PRO B 1 67 ? 20.047 -12.023 -17.609 1 93.62 67 PRO B CA 1
ATOM 2910 C C . PRO B 1 67 ? 21.5 -11.992 -17.156 1 93.62 67 PRO B C 1
ATOM 2912 O O . PRO B 1 67 ? 22.422 -12.141 -17.984 1 93.62 67 PRO B O 1
ATOM 2915 N N . ASP B 1 68 ? 21.75 -11.734 -15.859 1 91 68 ASP B N 1
ATOM 2916 C CA . ASP B 1 68 ? 23.125 -11.641 -15.367 1 91 68 ASP B CA 1
ATOM 2917 C C . ASP B 1 68 ? 23.828 -12.992 -15.422 1 91 68 ASP B C 1
ATOM 2919 O O . ASP B 1 68 ? 23.328 -13.984 -14.891 1 91 68 ASP B O 1
ATOM 2923 N N . GLN B 1 69 ? 24.984 -13.07 -15.977 1 92.12 69 GLN B N 1
ATOM 2924 C CA . GLN B 1 69 ? 25.688 -14.328 -16.219 1 92.12 69 GLN B CA 1
ATOM 2925 C C . GLN B 1 69 ? 26 -15.031 -14.898 1 92.12 69 GLN B C 1
ATOM 2927 O O . GLN B 1 69 ? 25.75 -16.234 -14.758 1 92.12 69 GLN B O 1
ATOM 2932 N N . ALA B 1 70 ? 26.531 -14.25 -13.992 1 91.56 70 ALA B N 1
ATOM 2933 C CA . ALA B 1 70 ? 26.922 -14.859 -12.727 1 91.56 70 ALA B CA 1
ATOM 2934 C C . ALA B 1 70 ? 25.719 -15.445 -11.992 1 91.56 70 ALA B C 1
ATOM 2936 O O . ALA B 1 70 ? 25.781 -16.547 -11.469 1 91.56 70 ALA B O 1
ATOM 2937 N N . SER B 1 71 ? 24.641 -14.711 -11.969 1 92.94 71 SER B N 1
ATOM 2938 C CA . SER B 1 71 ? 23.422 -15.172 -11.32 1 92.94 71 SER B CA 1
ATOM 2939 C C . SER B 1 71 ? 22.812 -16.359 -12.055 1 92.94 71 SER B C 1
ATOM 2941 O O . SER B 1 71 ? 22.312 -17.297 -11.43 1 92.94 71 SER B O 1
ATOM 2943 N N . TYR B 1 72 ? 22.875 -16.297 -13.328 1 94.56 72 TYR B N 1
ATOM 2944 C CA . TYR B 1 72 ? 22.359 -17.406 -14.133 1 94.56 72 TYR B CA 1
ATOM 2945 C C . TYR B 1 72 ? 23.172 -18.672 -13.883 1 94.56 72 TYR B C 1
ATOM 2947 O O . TYR B 1 72 ? 22.609 -19.75 -13.703 1 94.56 72 TYR B O 1
ATOM 2955 N N . ASP B 1 73 ? 24.484 -18.516 -13.805 1 95.88 73 ASP B N 1
ATOM 2956 C CA . ASP B 1 73 ? 25.344 -19.656 -13.523 1 95.88 73 ASP B CA 1
ATOM 2957 C C . ASP B 1 73 ? 25.031 -20.266 -12.172 1 95.88 73 ASP B C 1
ATOM 2959 O O . ASP B 1 73 ? 25.047 -21.5 -12.016 1 95.88 73 ASP B O 1
ATOM 2963 N N . ALA B 1 74 ? 24.781 -19.375 -11.258 1 94.12 74 ALA B N 1
ATOM 2964 C CA . ALA B 1 74 ? 24.438 -19.844 -9.914 1 94.12 74 ALA B CA 1
ATOM 2965 C C . ALA B 1 74 ? 23.141 -20.656 -9.93 1 94.12 74 ALA B C 1
ATOM 2967 O O . ALA B 1 74 ? 23.031 -21.672 -9.25 1 94.12 74 ALA B O 1
ATOM 2968 N N . LEU B 1 75 ? 22.141 -20.25 -10.672 1 95.06 75 LEU B N 1
ATOM 2969 C CA . LEU B 1 75 ? 20.891 -20.969 -10.828 1 95.06 75 LEU B CA 1
ATOM 2970 C C . LEU B 1 75 ? 21.125 -22.344 -11.477 1 95.06 75 LEU B C 1
ATOM 2972 O O . LEU B 1 75 ? 20.562 -23.344 -11.031 1 95.06 75 LEU B O 1
ATOM 2976 N N . MET B 1 76 ? 22.016 -22.375 -12.453 1 95.62 76 MET B N 1
ATOM 2977 C CA . MET B 1 76 ? 22.25 -23.578 -13.242 1 95.62 76 MET B CA 1
ATOM 2978 C C . MET B 1 76 ? 23.125 -24.562 -12.469 1 95.62 76 MET B C 1
ATOM 2980 O O . MET B 1 76 ? 23.109 -25.766 -12.766 1 95.62 76 MET B O 1
ATOM 2984 N N . ALA B 1 77 ? 23.797 -24.031 -11.5 1 94.06 77 ALA B N 1
ATOM 2985 C CA . ALA B 1 77 ? 24.672 -24.891 -10.695 1 94.06 77 ALA B CA 1
ATOM 2986 C C . ALA B 1 77 ? 23.859 -25.812 -9.789 1 94.06 77 ALA B C 1
ATOM 2988 O O . ALA B 1 77 ? 24.344 -26.859 -9.367 1 94.06 77 ALA B O 1
ATOM 2989 N N . ASP B 1 78 ? 22.688 -25.469 -9.477 1 87.12 78 ASP B N 1
ATOM 2990 C CA . ASP B 1 78 ? 21.797 -26.281 -8.656 1 87.12 78 ASP B CA 1
ATOM 2991 C C . ASP B 1 78 ? 20.359 -26.25 -9.195 1 87.12 78 ASP B C 1
ATOM 2993 O O . ASP B 1 78 ? 19.453 -25.734 -8.531 1 87.12 78 ASP B O 1
ATOM 2997 N N . PRO B 1 79 ? 20.359 -26.859 -10.336 1 85.38 79 PRO B N 1
ATOM 2998 C CA . PRO B 1 79 ? 19 -26.797 -10.906 1 85.38 79 PRO B CA 1
ATOM 2999 C C . PRO B 1 79 ? 18 -27.656 -10.141 1 85.38 79 PRO B C 1
ATOM 3001 O O . PRO B 1 79 ? 18.25 -28.844 -9.906 1 85.38 79 PRO B O 1
ATOM 3004 N N . ARG B 1 80 ? 17 -27.125 -9.703 1 90.19 80 ARG B N 1
ATOM 3005 C CA . ARG B 1 80 ? 15.961 -27.828 -8.969 1 90.19 80 ARG B CA 1
ATOM 3006 C C . ARG B 1 80 ? 14.961 -28.469 -9.922 1 90.19 80 ARG B C 1
ATOM 3008 O O . ARG B 1 80 ? 14.664 -27.922 -10.984 1 90.19 80 ARG B O 1
ATOM 3015 N N . PRO B 1 81 ? 14.469 -29.688 -9.586 1 95.75 81 PRO B N 1
ATOM 3016 C CA . PRO B 1 81 ? 13.422 -30.266 -10.422 1 95.75 81 PRO B CA 1
ATOM 3017 C C . PRO B 1 81 ? 12.234 -29.328 -10.617 1 95.75 81 PRO B C 1
ATOM 3019 O O . PRO B 1 81 ? 11.805 -28.656 -9.664 1 95.75 81 PRO B O 1
ATOM 3022 N N . GLY B 1 82 ? 11.766 -29.188 -11.836 1 97.19 82 GLY B N 1
ATOM 3023 C CA . GLY B 1 82 ? 10.609 -28.344 -12.117 1 97.19 82 GLY B CA 1
ATOM 3024 C C . GLY B 1 82 ? 10.984 -26.938 -12.508 1 97.19 82 GLY B C 1
ATOM 3025 O O . GLY B 1 82 ? 10.109 -26.109 -12.766 1 97.19 82 GLY B O 1
ATOM 3026 N N . THR B 1 83 ? 12.305 -26.688 -12.641 1 97.44 83 THR B N 1
ATOM 3027 C CA . THR B 1 83 ? 12.727 -25.344 -13 1 97.44 83 THR B CA 1
ATOM 3028 C C . THR B 1 83 ? 13.25 -25.312 -14.43 1 97.44 83 THR B C 1
ATOM 3030 O O . THR B 1 83 ? 13.875 -26.266 -14.898 1 97.44 83 THR B O 1
ATOM 3033 N N . HIS B 1 84 ? 12.93 -24.25 -15.125 1 97.38 84 HIS B N 1
ATOM 3034 C CA . HIS B 1 84 ? 13.422 -23.891 -16.453 1 97.38 84 HIS B CA 1
ATOM 3035 C C . HIS B 1 84 ? 13.992 -22.484 -16.469 1 97.38 84 HIS B C 1
ATOM 3037 O O . HIS B 1 84 ? 13.242 -21.5 -16.578 1 97.38 84 HIS B O 1
ATOM 3043 N N . TYR B 1 85 ? 15.328 -22.375 -16.406 1 96.88 85 TYR B N 1
ATOM 3044 C CA . TYR B 1 85 ? 15.93 -21.047 -16.359 1 96.88 85 TYR B CA 1
ATOM 3045 C C . TYR B 1 85 ? 16.359 -20.594 -17.75 1 96.88 85 TYR B C 1
ATOM 3047 O O . TYR B 1 85 ? 16.859 -21.375 -18.547 1 96.88 85 TYR B O 1
ATOM 3055 N N . LEU B 1 86 ? 16.062 -19.391 -18.031 1 96.5 86 LEU B N 1
ATOM 3056 C CA . LEU B 1 86 ? 16.469 -18.75 -19.266 1 96.5 86 LEU B CA 1
ATOM 3057 C C . LEU B 1 86 ? 17.359 -17.531 -18.984 1 96.5 86 LEU B C 1
ATOM 3059 O O . LEU B 1 86 ? 17.016 -16.703 -18.141 1 96.5 86 LEU B O 1
ATOM 3063 N N . GLN B 1 87 ? 18.516 -17.469 -19.656 1 95.56 87 GLN B N 1
ATOM 3064 C CA . GLN B 1 87 ? 19.344 -16.281 -19.531 1 95.56 87 GLN B CA 1
ATOM 3065 C C . GLN B 1 87 ? 18.844 -15.156 -20.438 1 95.56 87 GLN B C 1
ATOM 3067 O O . GLN B 1 87 ? 19.469 -14.852 -21.453 1 95.56 87 GLN B O 1
ATOM 3072 N N . GLN B 1 88 ? 17.828 -14.562 -20.016 1 95.19 88 GLN B N 1
ATOM 3073 C CA . GLN B 1 88 ? 17.141 -13.562 -20.844 1 95.19 88 GLN B CA 1
ATOM 3074 C C . GLN B 1 88 ? 16.656 -12.398 -19.984 1 95.19 88 GLN B C 1
ATOM 3076 O O . GLN B 1 88 ? 16.234 -12.586 -18.844 1 95.19 88 GLN B O 1
ATOM 3081 N N . ALA B 1 89 ? 16.781 -11.211 -20.562 1 96.19 89 ALA B N 1
ATOM 3082 C CA . ALA B 1 89 ? 16.203 -10.016 -19.969 1 96.19 89 ALA B CA 1
ATOM 3083 C C . ALA B 1 89 ? 14.789 -9.773 -20.5 1 96.19 89 ALA B C 1
ATOM 3085 O O . ALA B 1 89 ? 14.586 -9.633 -21.703 1 96.19 89 ALA B O 1
ATOM 3086 N N . VAL B 1 90 ? 13.852 -9.789 -19.609 1 97.69 90 VAL B N 1
ATOM 3087 C CA . VAL B 1 90 ? 12.469 -9.578 -20.016 1 97.69 90 VAL B CA 1
ATOM 3088 C C . VAL B 1 90 ? 12.109 -8.102 -19.875 1 97.69 90 VAL B C 1
ATOM 3090 O O . VAL B 1 90 ? 12.469 -7.457 -18.875 1 97.69 90 VAL B O 1
ATOM 3093 N N . GLY B 1 91 ? 11.547 -7.426 -20.781 1 96.62 91 GLY B N 1
ATOM 3094 C CA . GLY B 1 91 ? 11.148 -6.031 -20.875 1 96.62 91 GLY B CA 1
ATOM 3095 C C . GLY B 1 91 ? 10.594 -5.656 -22.234 1 96.62 91 GLY B C 1
ATOM 3096 O O . GLY B 1 91 ? 10.117 -6.52 -22.984 1 96.62 91 GLY B O 1
ATOM 3097 N N . PRO B 1 92 ? 10.508 -4.359 -22.516 1 95.31 92 PRO B N 1
ATOM 3098 C CA . PRO B 1 92 ? 10.117 -3.977 -23.875 1 95.31 92 PRO B CA 1
ATOM 3099 C C . PRO B 1 92 ? 11.094 -4.484 -24.922 1 95.31 92 PRO B C 1
ATOM 3101 O O . PRO B 1 92 ? 12.312 -4.32 -24.781 1 95.31 92 PRO B O 1
ATOM 3104 N N . THR B 1 93 ? 10.547 -5.133 -25.906 1 96.25 93 THR B N 1
ATOM 3105 C CA . THR B 1 93 ? 11.391 -5.742 -26.938 1 96.25 93 THR B CA 1
ATOM 3106 C C . THR B 1 93 ? 12.352 -4.711 -27.531 1 96.25 93 THR B C 1
ATOM 3108 O O . THR B 1 93 ? 11.938 -3.609 -27.891 1 96.25 93 THR B O 1
ATOM 3111 N N . GLY B 1 94 ? 13.609 -5.082 -27.594 1 96.69 94 GLY B N 1
ATOM 3112 C CA . GLY B 1 94 ? 14.625 -4.207 -28.156 1 96.69 94 GLY B CA 1
ATOM 3113 C C . GLY B 1 94 ? 15.82 -3.998 -27.25 1 96.69 94 GLY B C 1
ATOM 3114 O O . GLY B 1 94 ? 15.984 -4.715 -26.266 1 96.69 94 GLY B O 1
ATOM 3115 N N . PRO B 1 95 ? 16.672 -3.135 -27.672 1 96.19 95 PRO B N 1
ATOM 3116 C CA . PRO B 1 95 ? 17.891 -2.887 -26.875 1 96.19 95 PRO B CA 1
ATOM 3117 C C . PRO B 1 95 ? 17.578 -2.207 -25.547 1 96.19 95 PRO B C 1
ATOM 3119 O O . PRO B 1 95 ? 16.656 -1.39 -25.453 1 96.19 95 PRO B O 1
ATOM 3122 N N . GLY B 1 96 ? 18.234 -2.631 -24.531 1 94.69 96 GLY B N 1
ATOM 3123 C CA . GLY B 1 96 ? 18.188 -1.999 -23.219 1 94.69 96 GLY B CA 1
ATOM 3124 C C . GLY B 1 96 ? 19.562 -1.871 -22.578 1 94.69 96 GLY B C 1
ATOM 3125 O O . GLY B 1 96 ? 20.547 -2.42 -23.078 1 94.69 96 GLY B O 1
ATOM 3126 N N . ARG B 1 97 ? 19.672 -1.033 -21.656 1 93.25 97 ARG B N 1
ATOM 3127 C CA . ARG B 1 97 ? 20.891 -0.83 -20.891 1 93.25 97 ARG B CA 1
ATOM 3128 C C . ARG B 1 97 ? 20.688 -1.213 -19.422 1 93.25 97 ARG B C 1
ATOM 3130 O O . ARG B 1 97 ? 19.812 -0.659 -18.75 1 93.25 97 ARG B O 1
ATOM 3137 N N . PHE B 1 98 ? 21.438 -2.199 -19.016 1 93.56 98 PHE B N 1
ATOM 3138 C CA . PHE B 1 98 ? 21.406 -2.65 -17.641 1 93.56 98 PHE B CA 1
ATOM 3139 C C . PHE B 1 98 ? 22.5 -1.986 -16.828 1 93.56 98 PHE B C 1
ATOM 3141 O O . PHE B 1 98 ? 23.656 -1.933 -17.266 1 93.56 98 PHE B O 1
ATOM 3148 N N . HIS B 1 99 ? 22.172 -1.444 -15.688 1 93.69 99 HIS B N 1
ATOM 3149 C CA . HIS B 1 99 ? 23.125 -0.864 -14.75 1 93.69 99 HIS B CA 1
ATOM 3150 C C . HIS B 1 99 ? 23.438 -1.831 -13.609 1 93.69 99 HIS B C 1
ATOM 3152 O O . HIS B 1 99 ? 22.656 -1.94 -12.656 1 93.69 99 HIS B O 1
ATOM 3158 N N . PRO B 1 100 ? 24.547 -2.506 -13.773 1 91.38 100 PRO B N 1
ATOM 3159 C CA . PRO B 1 100 ? 24.891 -3.436 -12.695 1 91.38 100 PRO B CA 1
ATOM 3160 C C . PRO B 1 100 ? 25.25 -2.721 -11.391 1 91.38 100 PRO B C 1
ATOM 3162 O O . PRO B 1 100 ? 25.516 -1.518 -11.398 1 91.38 100 PRO B O 1
ATOM 3165 N N . HIS B 1 101 ? 25.125 -3.402 -10.281 1 92.12 101 HIS B N 1
ATOM 3166 C CA . HIS B 1 101 ? 25.484 -2.898 -8.969 1 92.12 101 HIS B CA 1
ATOM 3167 C C . HIS B 1 101 ? 26.234 -3.959 -8.156 1 92.12 101 HIS B C 1
ATOM 3169 O O . HIS B 1 101 ? 25.922 -5.148 -8.266 1 92.12 101 HIS B O 1
ATOM 3175 N N . PRO B 1 102 ? 27.188 -3.525 -7.336 1 88.75 102 PRO B N 1
ATOM 3176 C CA . PRO B 1 102 ? 27.891 -4.504 -6.504 1 88.75 102 PRO B CA 1
ATOM 3177 C C . PRO B 1 102 ? 26.953 -5.266 -5.57 1 88.75 102 PRO B C 1
ATOM 3179 O O . PRO B 1 102 ? 27.188 -6.438 -5.273 1 88.75 102 PRO B O 1
ATOM 3182 N N . GLN B 1 103 ? 26.062 -4.539 -5.078 1 88.31 103 GLN B N 1
ATOM 3183 C CA . GLN B 1 103 ? 24.984 -5.238 -4.387 1 88.31 103 GLN B CA 1
ATOM 3184 C C . GLN B 1 103 ? 24.016 -5.871 -5.379 1 88.31 103 GLN B C 1
ATOM 3186 O O . GLN B 1 103 ? 23.188 -5.18 -5.973 1 88.31 103 GLN B O 1
ATOM 3191 N N . SER B 1 104 ? 24.047 -7.176 -5.492 1 83.38 104 SER B N 1
ATOM 3192 C CA . SER B 1 104 ? 23.375 -7.949 -6.527 1 83.38 104 SER B CA 1
ATOM 3193 C C . SER B 1 104 ? 21.875 -7.621 -6.57 1 83.38 104 SER B C 1
ATOM 3195 O O . SER B 1 104 ? 21.266 -7.684 -7.633 1 83.38 104 SER B O 1
ATOM 3197 N N . GLY B 1 105 ? 21.297 -7.16 -5.594 1 89.31 105 GLY B N 1
ATOM 3198 C CA . GLY B 1 105 ? 19.859 -6.922 -5.566 1 89.31 105 GLY B CA 1
ATOM 3199 C C . GLY B 1 105 ? 19.484 -5.531 -6.035 1 89.31 105 GLY B C 1
ATOM 3200 O O . GLY B 1 105 ? 18.297 -5.203 -6.125 1 89.31 105 GLY B O 1
ATOM 3201 N N . LEU B 1 106 ? 20.453 -4.723 -6.535 1 92.5 106 LEU B N 1
ATOM 3202 C CA . LEU B 1 106 ? 20.156 -3.332 -6.867 1 92.5 106 LEU B CA 1
ATOM 3203 C C . LEU B 1 106 ? 20.359 -3.072 -8.359 1 92.5 106 LEU B C 1
ATOM 3205 O O . LEU B 1 106 ? 20.078 -1.974 -8.844 1 92.5 106 LEU B O 1
ATOM 3209 N N . GLY B 1 107 ? 20.844 -4.074 -9.141 1 92.19 107 GLY B N 1
ATOM 3210 C CA . GLY B 1 107 ? 20.938 -3.895 -10.578 1 92.19 107 GLY B CA 1
ATOM 3211 C C . GLY B 1 107 ? 19.594 -3.633 -11.234 1 92.19 107 GLY B C 1
ATOM 3212 O O . GLY B 1 107 ? 18.578 -4.219 -10.844 1 92.19 107 GLY B O 1
ATOM 3213 N N . SER B 1 108 ? 19.594 -2.734 -12.258 1 94 108 SER B N 1
ATOM 3214 C CA . SER B 1 108 ? 18.344 -2.33 -12.883 1 94 108 SER B CA 1
ATOM 3215 C C . SER B 1 108 ? 18.578 -1.711 -14.258 1 94 108 SER B C 1
ATOM 3217 O O . SER B 1 108 ? 19.719 -1.404 -14.617 1 94 108 SER B O 1
ATOM 3219 N N . LEU B 1 109 ? 17.5 -1.644 -14.992 1 93.75 109 LEU B N 1
ATOM 3220 C CA . LEU B 1 109 ? 17.531 -0.909 -16.25 1 93.75 109 LEU B CA 1
ATOM 3221 C C . LEU B 1 109 ? 17.547 0.596 -16 1 93.75 109 LEU B C 1
ATOM 3223 O O . LEU B 1 109 ? 17.766 1.379 -16.938 1 93.75 109 LEU B O 1
ATOM 3227 N N . TYR B 1 110 ? 17.344 0.998 -14.758 1 94.19 110 TYR B N 1
ATOM 3228 C CA . TYR B 1 110 ? 17.328 2.398 -14.352 1 94.19 110 TYR B CA 1
ATOM 3229 C C . TYR B 1 110 ? 18.516 2.719 -13.453 1 94.19 110 TYR B C 1
ATOM 3231 O O . TYR B 1 110 ? 18.875 1.924 -12.586 1 94.19 110 TYR B O 1
ATOM 3239 N N . PRO B 1 111 ? 19.188 3.77 -13.742 1 95.12 111 PRO B N 1
ATOM 3240 C CA . PRO B 1 111 ? 20.312 4.129 -12.867 1 95.12 111 PRO B CA 1
ATOM 3241 C C . PRO B 1 111 ? 19.844 4.625 -11.5 1 95.12 111 PRO B C 1
ATOM 3243 O O . PRO B 1 111 ? 18.812 5.301 -11.398 1 95.12 111 PRO B O 1
ATOM 3246 N N . ILE B 1 112 ? 20.609 4.344 -10.5 1 96.62 112 ILE B N 1
ATOM 3247 C CA . ILE B 1 112 ? 20.266 4.758 -9.141 1 96.62 112 ILE B CA 1
ATOM 3248 C C . ILE B 1 112 ? 20.266 6.281 -9.055 1 96.62 112 ILE B C 1
ATOM 3250 O O . ILE B 1 112 ? 21.141 6.945 -9.594 1 96.62 112 ILE B O 1
ATOM 3254 N N . ARG B 1 113 ? 19.281 6.805 -8.438 1 96.56 113 ARG B N 1
ATOM 3255 C CA . ARG B 1 113 ? 19.094 8.242 -8.25 1 96.56 113 ARG B CA 1
ATOM 3256 C C . ARG B 1 113 ? 19.75 8.703 -6.941 1 96.56 113 ARG B C 1
ATOM 3258 O O . ARG B 1 113 ? 19.219 8.438 -5.859 1 96.56 113 ARG B O 1
ATOM 3265 N N . LYS B 1 114 ? 20.766 9.484 -7.051 1 96.56 114 LYS B N 1
ATOM 3266 C CA . LYS B 1 114 ? 21.578 9.891 -5.91 1 96.56 114 LYS B CA 1
ATOM 3267 C C . LYS B 1 114 ? 20.734 10.578 -4.848 1 96.56 114 LYS B C 1
ATOM 3269 O O . LYS B 1 114 ? 20.812 10.25 -3.666 1 96.56 114 LYS B O 1
ATOM 3274 N N . ARG B 1 115 ? 19.906 11.523 -5.215 1 97.06 115 ARG B N 1
ATOM 3275 C CA . ARG B 1 115 ? 19.109 12.289 -4.262 1 97.06 115 ARG B CA 1
ATOM 3276 C C . ARG B 1 115 ? 18.172 11.383 -3.479 1 97.06 115 ARG B C 1
ATOM 3278 O O . ARG B 1 115 ? 18.016 11.539 -2.266 1 97.06 115 ARG B O 1
ATOM 3285 N N . SER B 1 116 ? 17.609 10.438 -4.176 1 97.69 116 SER B N 1
ATOM 3286 C CA . SER B 1 116 ? 16.641 9.531 -3.559 1 97.69 116 SER B CA 1
ATOM 3287 C C . SER B 1 116 ? 17.297 8.656 -2.496 1 97.69 116 SER B C 1
ATOM 3289 O O . SER B 1 116 ? 16.797 8.57 -1.368 1 97.69 116 SER B O 1
ATOM 3291 N N . VAL B 1 117 ? 18.406 8.047 -2.879 1 97.69 117 VAL B N 1
ATOM 3292 C CA . VAL B 1 117 ? 19.031 7.094 -1.959 1 97.69 117 VAL B CA 1
ATOM 3293 C C . VAL B 1 117 ? 19.703 7.84 -0.812 1 97.69 117 VAL B C 1
ATOM 3295 O O . VAL B 1 117 ? 19.859 7.297 0.282 1 97.69 117 VAL B O 1
ATOM 3298 N N . THR B 1 118 ? 20.109 9.125 -1.025 1 97.38 118 THR B N 1
ATOM 3299 C CA . THR B 1 118 ? 20.594 9.945 0.075 1 97.38 118 THR B CA 1
ATOM 3300 C C . THR B 1 118 ? 19.469 10.211 1.087 1 97.38 118 THR B C 1
ATOM 3302 O O . THR B 1 118 ? 19.656 10.008 2.287 1 97.38 118 THR B O 1
ATOM 3305 N N . PHE B 1 119 ? 18.312 10.602 0.633 1 98.19 119 PHE B N 1
ATOM 3306 C CA . PHE B 1 119 ? 17.172 10.82 1.506 1 98.19 119 PHE B CA 1
ATOM 3307 C C . PHE B 1 119 ? 16.812 9.555 2.279 1 98.19 119 PHE B C 1
ATOM 3309 O O . PHE B 1 119 ? 16.5 9.617 3.469 1 98.19 119 PHE B O 1
ATOM 3316 N N . LEU B 1 120 ? 16.953 8.352 1.614 1 97.38 120 LEU B N 1
ATOM 3317 C CA . LEU B 1 120 ? 16.562 7.074 2.191 1 97.38 120 LEU B CA 1
ATOM 3318 C C . LEU B 1 120 ? 17.625 6.551 3.145 1 97.38 120 LEU B C 1
ATOM 3320 O O . LEU B 1 120 ? 17.531 5.426 3.641 1 97.38 120 LEU B O 1
ATOM 3324 N N . GLY B 1 121 ? 18.703 7.348 3.395 1 95.94 121 GLY B N 1
ATOM 3325 C CA . GLY B 1 121 ? 19.734 6.953 4.332 1 95.94 121 GLY B CA 1
ATOM 3326 C C . GLY B 1 121 ? 20.688 5.918 3.768 1 95.94 121 GLY B C 1
ATOM 3327 O O . GLY B 1 121 ? 21.312 5.168 4.516 1 95.94 121 GLY B O 1
ATOM 3328 N N . LYS B 1 122 ? 20.688 5.762 2.443 1 96.44 122 LYS B N 1
ATOM 3329 C CA . LYS B 1 122 ? 21.562 4.793 1.776 1 96.44 122 LYS B CA 1
ATOM 3330 C C . LYS B 1 122 ? 22.375 5.457 0.673 1 96.44 122 LYS B C 1
ATOM 3332 O O . LYS B 1 122 ? 22.375 4.996 -0.47 1 96.44 122 LYS B O 1
ATOM 3337 N N . PRO B 1 123 ? 23.078 6.531 1.027 1 95.44 123 PRO B N 1
ATOM 3338 C CA . PRO B 1 123 ? 23.828 7.242 -0.01 1 95.44 123 PRO B CA 1
ATOM 3339 C C . PRO B 1 123 ? 24.859 6.352 -0.704 1 95.44 123 PRO B C 1
ATOM 3341 O O . PRO B 1 123 ? 25.188 6.578 -1.871 1 95.44 123 PRO B O 1
ATOM 3344 N N . GLY B 1 124 ? 25.25 5.293 -0.021 1 94.94 124 GLY B N 1
ATOM 3345 C CA . GLY B 1 124 ? 26.25 4.391 -0.571 1 94.94 124 GLY B CA 1
ATOM 3346 C C . GLY B 1 124 ? 25.719 3.549 -1.72 1 94.94 124 GLY B C 1
ATOM 3347 O O . GLY B 1 124 ? 26.484 2.914 -2.438 1 94.94 124 GLY B O 1
ATOM 3348 N N . TRP B 1 125 ? 24.438 3.541 -1.91 1 95.69 125 TRP B N 1
ATOM 3349 C CA . TRP B 1 125 ? 23.859 2.785 -3.014 1 95.69 125 TRP B CA 1
ATOM 3350 C C . TRP B 1 125 ? 24.172 3.445 -4.352 1 95.69 125 TRP B C 1
ATOM 3352 O O . TRP B 1 125 ? 24.188 2.779 -5.391 1 95.69 125 TRP B O 1
ATOM 3362 N N . HIS B 1 126 ? 24.297 4.766 -4.336 1 95.31 126 HIS B N 1
ATOM 3363 C CA . HIS B 1 126 ? 24.672 5.457 -5.562 1 95.31 126 HIS B CA 1
ATOM 3364 C C . HIS B 1 126 ? 26.172 5.324 -5.832 1 95.31 126 HIS B C 1
ATOM 3366 O O . HIS B 1 126 ? 27 5.609 -4.961 1 95.31 126 HIS B O 1
ATOM 3372 N N . ARG B 1 127 ? 26.438 4.836 -7.008 1 91.25 127 ARG B N 1
ATOM 3373 C CA . ARG B 1 127 ? 27.812 4.652 -7.43 1 91.25 127 ARG B CA 1
ATOM 3374 C C . ARG B 1 127 ? 28.094 5.391 -8.734 1 91.25 127 ARG B C 1
ATOM 3376 O O . ARG B 1 127 ? 27.266 5.402 -9.641 1 91.25 127 ARG B O 1
ATOM 3383 N N . GLU B 1 128 ? 29.266 6 -8.672 1 88.62 128 GLU B N 1
ATOM 3384 C CA . GLU B 1 128 ? 29.703 6.688 -9.883 1 88.62 128 GLU B CA 1
ATOM 3385 C C . GLU B 1 128 ? 30.5 5.754 -10.789 1 88.62 128 GLU B C 1
ATOM 3387 O O . GLU B 1 128 ? 31.109 4.793 -10.312 1 88.62 128 GLU B O 1
ATOM 3392 N N . GLY B 1 129 ? 30.469 5.984 -12.023 1 85.19 129 GLY B N 1
ATOM 3393 C CA . GLY B 1 129 ? 31.344 5.301 -12.961 1 85.19 129 GLY B CA 1
ATOM 3394 C C . GLY B 1 129 ? 30.859 3.91 -13.32 1 85.19 129 GLY B C 1
ATOM 3395 O O . GLY B 1 129 ? 31.656 3.051 -13.695 1 85.19 129 GLY B O 1
ATOM 3396 N N . ILE B 1 130 ? 29.625 3.605 -12.992 1 83.38 130 ILE B N 1
ATOM 3397 C CA . ILE B 1 130 ? 29.078 2.318 -13.414 1 83.38 130 ILE B CA 1
ATOM 3398 C C . ILE B 1 130 ? 28.844 2.322 -14.922 1 83.38 130 ILE B C 1
ATOM 3400 O O . ILE B 1 130 ? 28.125 3.186 -15.438 1 83.38 130 ILE B O 1
ATOM 3404 N N . GLU B 1 131 ? 29.453 1.442 -15.586 1 89.69 131 GLU B N 1
ATOM 3405 C CA . GLU B 1 131 ? 29.219 1.304 -17.016 1 89.69 131 GLU B CA 1
ATOM 3406 C C . GLU B 1 131 ? 28.031 0.381 -17.297 1 89.69 131 GLU B C 1
ATOM 3408 O O . GLU B 1 131 ? 28.031 -0.783 -16.891 1 89.69 131 GLU B O 1
ATOM 3413 N N . PRO B 1 132 ? 27.062 0.888 -17.922 1 93.25 132 PRO B N 1
ATOM 3414 C CA . PRO B 1 132 ? 25.906 0.038 -18.25 1 93.25 132 PRO B CA 1
ATOM 3415 C C . PRO B 1 132 ? 26.266 -1.099 -19.203 1 93.25 132 PRO B C 1
ATOM 3417 O O . PRO B 1 132 ? 27.219 -0.982 -19.969 1 93.25 132 PRO B O 1
ATOM 3420 N N . ILE B 1 133 ? 25.547 -2.117 -19.125 1 92.94 133 ILE B N 1
ATOM 3421 C CA . ILE B 1 133 ? 25.688 -3.277 -20 1 92.94 133 ILE B CA 1
ATOM 3422 C C . ILE B 1 133 ? 24.531 -3.316 -20.984 1 92.94 133 ILE B C 1
ATOM 3424 O O . ILE B 1 133 ? 23.375 -3.301 -20.594 1 92.94 133 ILE B O 1
ATOM 3428 N N . GLU B 1 134 ? 24.922 -3.357 -22.234 1 94.94 134 GLU B N 1
ATOM 3429 C CA . GLU B 1 134 ? 23.891 -3.479 -23.25 1 94.94 134 GLU B CA 1
ATOM 3430 C C . GLU B 1 134 ? 23.281 -4.875 -23.266 1 94.94 134 GLU B C 1
ATOM 3432 O O . GLU B 1 134 ? 23.984 -5.871 -23.078 1 94.94 134 GLU B O 1
ATOM 3437 N N . MET B 1 135 ? 21.969 -4.918 -23.328 1 94.31 135 MET B N 1
ATOM 3438 C CA . MET B 1 135 ? 21.297 -6.211 -23.391 1 94.31 135 MET B CA 1
ATOM 3439 C C . MET B 1 135 ? 20.078 -6.141 -24.312 1 94.31 135 MET B C 1
ATOM 3441 O O . MET B 1 135 ? 19.562 -5.059 -24.594 1 94.31 135 MET B O 1
ATOM 3445 N N . GLU B 1 136 ? 19.781 -7.262 -24.828 1 96.44 136 GLU B N 1
ATOM 3446 C CA . GLU B 1 136 ? 18.562 -7.398 -25.625 1 96.44 136 GLU B CA 1
ATOM 3447 C C . GLU B 1 136 ? 17.391 -7.832 -24.75 1 96.44 136 GLU B C 1
ATOM 3449 O O . GLU B 1 136 ? 17.484 -8.828 -24.031 1 96.44 136 GLU B O 1
ATOM 3454 N N . LEU B 1 137 ? 16.312 -7.059 -24.766 1 97.88 137 LEU B N 1
ATOM 3455 C CA . LEU B 1 137 ? 15.117 -7.371 -23.984 1 97.88 137 LEU B CA 1
ATOM 3456 C C . LEU B 1 137 ? 14.086 -8.102 -24.844 1 97.88 137 LEU B C 1
ATOM 3458 O O . LEU B 1 137 ? 13.984 -7.852 -26.047 1 97.88 137 LEU B O 1
ATOM 3462 N N . VAL B 1 138 ? 13.375 -8.953 -24.25 1 97.88 138 VAL B N 1
ATOM 3463 C CA . VAL B 1 138 ? 12.281 -9.672 -24.891 1 97.88 138 VAL B CA 1
ATOM 3464 C C . VAL B 1 138 ? 10.992 -9.469 -24.094 1 97.88 138 VAL B C 1
ATOM 3466 O O . VAL B 1 138 ? 11 -9.469 -22.875 1 97.88 138 VAL B O 1
ATOM 3469 N N . ALA B 1 139 ? 9.898 -9.195 -24.812 1 98.44 139 ALA B N 1
ATOM 3470 C CA . ALA B 1 139 ? 8.602 -9.047 -24.156 1 98.44 139 ALA B CA 1
ATOM 3471 C C . ALA B 1 139 ? 8.023 -10.406 -23.766 1 98.44 139 ALA B C 1
ATOM 3473 O O . ALA B 1 139 ? 8.227 -11.398 -24.469 1 98.44 139 ALA B O 1
ATOM 3474 N N . LEU B 1 140 ? 7.281 -10.453 -22.625 1 98.25 140 LEU B N 1
ATOM 3475 C CA . LEU B 1 140 ? 6.605 -11.688 -22.219 1 98.25 140 LEU B CA 1
ATOM 3476 C C . LEU B 1 140 ? 5.766 -12.234 -23.375 1 98.25 140 LEU B C 1
ATOM 3478 O O . LEU B 1 140 ? 5.781 -13.438 -23.641 1 98.25 140 LEU B O 1
ATOM 3482 N N . ASP B 1 141 ? 5.105 -11.344 -24.094 1 98.44 141 ASP B N 1
ATOM 3483 C CA . ASP B 1 141 ? 4.164 -11.742 -25.141 1 98.44 141 ASP B CA 1
ATOM 3484 C C . ASP B 1 141 ? 4.902 -12.281 -26.359 1 98.44 141 ASP B C 1
ATOM 3486 O O . ASP B 1 141 ? 4.301 -12.93 -27.219 1 98.44 141 ASP B O 1
ATOM 3490 N N . ASP B 1 142 ? 6.191 -11.977 -26.453 1 98 142 ASP B N 1
ATOM 3491 C CA . ASP B 1 142 ? 6.965 -12.406 -27.609 1 98 142 ASP B CA 1
ATOM 3492 C C . ASP B 1 142 ? 7.555 -13.797 -27.375 1 98 142 ASP B C 1
ATOM 3494 O O . ASP B 1 142 ? 8.078 -14.414 -28.312 1 98 142 ASP B O 1
ATOM 3498 N N . LEU B 1 143 ? 7.488 -14.289 -26.141 1 97.38 143 LEU B N 1
ATOM 3499 C CA . LEU B 1 143 ? 7.992 -15.625 -25.844 1 97.38 143 LEU B CA 1
ATOM 3500 C C . LEU B 1 143 ? 7.031 -16.703 -26.344 1 97.38 143 LEU B C 1
ATOM 3502 O O . LEU B 1 143 ? 5.836 -16.656 -26.062 1 97.38 143 LEU B O 1
ATOM 3506 N N . ASP B 1 144 ? 7.516 -17.609 -27.062 1 95.5 144 ASP B N 1
ATOM 3507 C CA . ASP B 1 144 ? 6.629 -18.672 -27.547 1 95.5 144 ASP B CA 1
ATOM 3508 C C . ASP B 1 144 ? 6.324 -19.672 -26.438 1 95.5 144 ASP B C 1
ATOM 3510 O O . ASP B 1 144 ? 6.844 -19.562 -25.328 1 95.5 144 ASP B O 1
ATOM 3514 N N . GLU B 1 145 ? 5.5 -20.625 -26.734 1 94.5 145 GLU B N 1
ATOM 3515 C CA . GLU B 1 145 ? 5.012 -21.578 -25.75 1 94.5 145 GLU B CA 1
ATOM 3516 C C . GLU B 1 145 ? 6.141 -22.469 -25.234 1 94.5 145 GLU B C 1
ATOM 3518 O O . GLU B 1 145 ? 6.098 -22.953 -24.094 1 94.5 145 GLU B O 1
ATOM 3523 N N . GLY B 1 146 ? 7.164 -22.688 -26.078 1 93.75 146 GLY B N 1
ATOM 3524 C CA . GLY B 1 146 ? 8.312 -23.484 -25.656 1 93.75 146 GLY B CA 1
ATOM 3525 C C . GLY B 1 146 ? 9.203 -22.766 -24.656 1 93.75 146 GLY B C 1
ATOM 3526 O O . GLY B 1 146 ? 9.766 -23.406 -23.766 1 93.75 146 GLY B O 1
ATOM 3527 N N . ALA B 1 147 ? 9.281 -21.516 -24.828 1 95.12 147 ALA B N 1
ATOM 3528 C CA . ALA B 1 147 ? 10.094 -20.703 -23.922 1 95.12 147 ALA B CA 1
ATOM 3529 C C . ALA B 1 147 ? 9.359 -20.438 -22.625 1 95.12 147 ALA B C 1
ATOM 3531 O O . ALA B 1 147 ? 9.953 -20.5 -21.547 1 95.12 147 ALA B O 1
ATOM 3532 N N . LEU B 1 148 ? 8.094 -20.203 -22.703 1 97.38 148 LEU B N 1
ATOM 3533 C CA . LEU B 1 148 ? 7.242 -19.938 -21.547 1 97.38 148 LEU B CA 1
ATOM 3534 C C . LEU B 1 148 ? 5.793 -20.297 -21.844 1 97.38 148 LEU B C 1
ATOM 3536 O O . LEU B 1 148 ? 5.105 -19.578 -22.578 1 97.38 148 LEU B O 1
ATOM 3540 N N . PRO B 1 149 ? 5.363 -21.391 -21.344 1 98 149 PRO B N 1
ATOM 3541 C CA . PRO B 1 149 ? 3.914 -21.594 -21.391 1 98 149 PRO B CA 1
ATOM 3542 C C . PRO B 1 149 ? 3.133 -20.516 -20.641 1 98 149 PRO B C 1
ATOM 3544 O O . PRO B 1 149 ? 3.715 -19.766 -19.859 1 98 149 PRO B O 1
ATOM 3547 N N . ARG B 1 150 ? 1.828 -20.375 -20.938 1 98 150 ARG B N 1
ATOM 3548 C CA . ARG B 1 150 ? 1.023 -19.406 -20.203 1 98 150 ARG B CA 1
ATOM 3549 C C . ARG B 1 150 ? 1.095 -19.656 -18.703 1 98 150 ARG B C 1
ATOM 3551 O O . ARG B 1 150 ? 0.732 -20.734 -18.234 1 98 150 ARG B O 1
ATOM 3558 N N . PRO B 1 151 ? 1.547 -18.703 -18 1 98.75 151 PRO B N 1
ATOM 3559 C CA . PRO B 1 151 ? 1.688 -18.906 -16.547 1 98.75 151 PRO B CA 1
ATOM 3560 C C . PRO B 1 151 ? 0.371 -18.719 -15.805 1 98.75 151 PRO B C 1
ATOM 3562 O O . PRO B 1 151 ? -0.529 -18.031 -16.281 1 98.75 151 PRO B O 1
ATOM 3565 N N . ASP B 1 152 ? 0.261 -19.375 -14.633 1 98.88 152 ASP B N 1
ATOM 3566 C CA . ASP B 1 152 ? -0.796 -19.094 -13.664 1 98.88 152 ASP B CA 1
ATOM 3567 C C . ASP B 1 152 ? -0.431 -17.906 -12.773 1 98.88 152 ASP B C 1
ATOM 3569 O O . ASP B 1 152 ? -1.312 -17.203 -12.289 1 98.88 152 ASP B O 1
ATOM 3573 N N . LEU B 1 153 ? 0.817 -17.75 -12.508 1 98.94 153 LEU B N 1
ATOM 3574 C CA . LEU B 1 153 ? 1.352 -16.766 -11.57 1 98.94 153 LEU B CA 1
ATOM 3575 C C . LEU B 1 153 ? 2.615 -16.109 -12.125 1 98.94 153 LEU B C 1
ATOM 3577 O O . LEU B 1 153 ? 3.518 -16.812 -12.594 1 98.94 153 LEU B O 1
ATOM 3581 N N . LEU B 1 154 ? 2.629 -14.812 -12.172 1 98.94 154 LEU B N 1
ATOM 3582 C CA . LEU B 1 154 ? 3.842 -14.055 -12.469 1 98.94 154 LEU B CA 1
ATOM 3583 C C . LEU B 1 154 ? 4.453 -13.492 -11.188 1 98.94 154 LEU B C 1
ATOM 3585 O O . LEU B 1 154 ? 3.809 -12.719 -10.477 1 98.94 154 LEU B O 1
ATOM 3589 N N . LYS B 1 155 ? 5.574 -13.953 -10.82 1 98.81 155 LYS B N 1
ATOM 3590 C CA . LYS B 1 155 ? 6.426 -13.289 -9.844 1 98.81 155 LYS B CA 1
ATOM 3591 C C . LYS B 1 155 ? 7.477 -12.414 -10.523 1 98.81 155 LYS B C 1
ATOM 3593 O O . LYS B 1 155 ? 8.164 -12.867 -11.438 1 98.81 155 LYS B O 1
ATOM 3598 N N . ILE B 1 156 ? 7.574 -11.156 -10.125 1 98.62 156 ILE B N 1
ATOM 3599 C CA . ILE B 1 156 ? 8.508 -10.289 -10.828 1 98.62 156 ILE B CA 1
ATOM 3600 C C . ILE B 1 156 ? 9.188 -9.352 -9.836 1 98.62 156 ILE B C 1
ATOM 3602 O O . ILE B 1 156 ? 8.523 -8.727 -9.008 1 98.62 156 ILE B O 1
ATOM 3606 N N . ASP B 1 157 ? 10.398 -9.328 -9.812 1 97.62 157 ASP B N 1
ATOM 3607 C CA . ASP B 1 157 ? 11.281 -8.5 -9.008 1 97.62 157 ASP B CA 1
ATOM 3608 C C . ASP B 1 157 ? 12.547 -8.125 -9.773 1 97.62 157 ASP B C 1
ATOM 3610 O O . ASP B 1 157 ? 13.562 -8.82 -9.68 1 97.62 157 ASP B O 1
ATOM 3614 N N . ILE B 1 158 ? 12.43 -6.961 -10.508 1 96.69 158 ILE B N 1
ATOM 3615 C CA . ILE B 1 158 ? 13.539 -6.625 -11.391 1 96.69 158 ILE B CA 1
ATOM 3616 C C . ILE B 1 158 ? 13.938 -5.168 -11.188 1 96.69 158 ILE B C 1
ATOM 3618 O O . ILE B 1 158 ? 14.469 -4.531 -12.102 1 96.69 158 ILE B O 1
ATOM 3622 N N . GLN B 1 159 ? 13.539 -4.598 -10.07 1 95.25 159 GLN B N 1
ATOM 3623 C CA . GLN B 1 159 ? 14.055 -3.322 -9.586 1 95.25 159 GLN B CA 1
ATOM 3624 C C . GLN B 1 159 ? 13.695 -2.186 -10.539 1 95.25 159 GLN B C 1
ATOM 3626 O O . GLN B 1 159 ? 14.57 -1.441 -10.984 1 95.25 159 GLN B O 1
ATOM 3631 N N . GLY B 1 160 ? 12.398 -2.051 -10.875 1 95.88 160 GLY B N 1
ATOM 3632 C CA . GLY B 1 160 ? 11.938 -0.868 -11.578 1 95.88 160 GLY B CA 1
ATOM 3633 C C . GLY B 1 160 ? 11.266 -1.188 -12.898 1 95.88 160 GLY B C 1
ATOM 3634 O O . GLY B 1 160 ? 10.438 -0.415 -13.383 1 95.88 160 GLY B O 1
ATOM 3635 N N . GLY B 1 161 ? 11.555 -2.318 -13.516 1 96.88 161 GLY B N 1
ATOM 3636 C CA . GLY B 1 161 ? 11.062 -2.641 -14.852 1 96.88 161 GLY B CA 1
ATOM 3637 C C . GLY B 1 161 ? 9.727 -3.355 -14.836 1 96.88 161 GLY B C 1
ATOM 3638 O O . GLY B 1 161 ? 9.242 -3.785 -15.883 1 96.88 161 GLY B O 1
ATOM 3639 N N . GLU B 1 162 ? 9.062 -3.51 -13.695 1 98.62 162 GLU B N 1
ATOM 3640 C CA . GLU B 1 162 ? 7.871 -4.336 -13.547 1 98.62 162 GLU B CA 1
ATOM 3641 C C . GLU B 1 162 ? 6.754 -3.869 -14.477 1 98.62 162 GLU B C 1
ATOM 3643 O O . GLU B 1 162 ? 6.129 -4.68 -15.156 1 98.62 162 GLU B O 1
ATOM 3648 N N . LEU B 1 163 ? 6.543 -2.541 -14.492 1 98.56 163 LEU B N 1
ATOM 3649 C CA . LEU B 1 163 ? 5.438 -1.995 -15.273 1 98.56 163 LEU B CA 1
ATOM 3650 C C . LEU B 1 163 ? 5.598 -2.334 -16.75 1 98.56 163 LEU B C 1
ATOM 3652 O O . LEU B 1 163 ? 4.648 -2.787 -17.391 1 98.56 163 LEU B O 1
ATOM 3656 N N . ASP B 1 164 ? 6.777 -2.164 -17.281 1 97.88 164 ASP B N 1
ATOM 3657 C CA . ASP B 1 164 ? 7.035 -2.422 -18.703 1 97.88 164 ASP B CA 1
ATOM 3658 C C . ASP B 1 164 ? 6.801 -3.893 -19.047 1 97.88 164 ASP B C 1
ATOM 3660 O O . ASP B 1 164 ? 6.203 -4.207 -20.078 1 97.88 164 ASP B O 1
ATOM 3664 N N . VAL B 1 165 ? 7.297 -4.758 -18.188 1 98.56 165 VAL B N 1
ATOM 3665 C CA . VAL B 1 165 ? 7.129 -6.188 -18.406 1 98.56 165 VAL B CA 1
ATOM 3666 C C . VAL B 1 165 ? 5.641 -6.539 -18.406 1 98.56 165 VAL B C 1
ATOM 3668 O O . VAL B 1 165 ? 5.16 -7.25 -19.281 1 98.56 165 VAL B O 1
ATOM 3671 N N . ILE B 1 166 ? 4.914 -6.023 -17.453 1 98.75 166 ILE B N 1
ATOM 3672 C CA . ILE B 1 166 ? 3.492 -6.32 -17.312 1 98.75 166 ILE B CA 1
ATOM 3673 C C . ILE B 1 166 ? 2.719 -5.75 -18.5 1 98.75 166 ILE B C 1
ATOM 3675 O O . ILE B 1 166 ? 1.828 -6.406 -19.047 1 98.75 166 ILE B O 1
ATOM 3679 N N . ARG B 1 167 ? 3.109 -4.559 -19 1 98.56 167 ARG B N 1
ATOM 3680 C CA . ARG B 1 167 ? 2.471 -3.93 -20.141 1 98.56 167 ARG B CA 1
ATOM 3681 C C . ARG B 1 167 ? 2.68 -4.754 -21.406 1 98.56 167 ARG B C 1
ATOM 3683 O O . ARG B 1 167 ? 1.8 -4.816 -22.266 1 98.56 167 ARG B O 1
ATOM 3690 N N . THR B 1 168 ? 3.803 -5.352 -21.484 1 98.31 168 THR B N 1
ATOM 3691 C CA . THR B 1 168 ? 4.137 -6.102 -22.688 1 98.31 168 THR B CA 1
ATOM 3692 C C . THR B 1 168 ? 3.852 -7.59 -22.5 1 98.31 168 THR B C 1
ATOM 3694 O O . THR B 1 168 ? 4.355 -8.422 -23.25 1 98.31 168 THR B O 1
ATOM 3697 N N . GLY B 1 169 ? 3.137 -7.922 -21.484 1 98.5 169 GLY B N 1
ATOM 3698 C CA . GLY B 1 169 ? 2.766 -9.297 -21.203 1 98.5 169 GLY B CA 1
ATOM 3699 C C . GLY B 1 169 ? 1.266 -9.5 -21.094 1 98.5 169 GLY B C 1
ATOM 3700 O O . GLY B 1 169 ? 0.804 -10.461 -20.469 1 98.5 169 GLY B O 1
ATOM 3701 N N . ARG B 1 170 ? 0.461 -8.625 -21.719 1 98.38 170 ARG B N 1
ATOM 3702 C CA . ARG B 1 170 ? -0.991 -8.648 -21.578 1 98.38 170 ARG B CA 1
ATOM 3703 C C . ARG B 1 170 ? -1.572 -9.953 -22.094 1 98.38 170 ARG B C 1
ATOM 3705 O O . ARG B 1 170 ? -2.473 -10.531 -21.469 1 98.38 170 ARG B O 1
ATOM 3712 N N . ASP B 1 171 ? -1.103 -10.406 -23.234 1 98.25 171 ASP B N 1
ATOM 3713 C CA . ASP B 1 171 ? -1.601 -11.664 -23.781 1 98.25 171 ASP B CA 1
ATOM 3714 C C . ASP B 1 171 ? -1.166 -12.852 -22.922 1 98.25 171 ASP B C 1
ATOM 3716 O O . ASP B 1 171 ? -1.988 -13.688 -22.547 1 98.25 171 ASP B O 1
ATOM 3720 N N . LYS B 1 172 ? 0.094 -12.898 -22.578 1 98.31 172 LYS B N 1
ATOM 3721 C CA . LYS B 1 172 ? 0.643 -14 -21.781 1 98.31 172 LYS B CA 1
ATOM 3722 C C . LYS B 1 172 ? -0.05 -14.094 -20.422 1 98.31 172 LYS B C 1
ATOM 3724 O O . LYS B 1 172 ? -0.248 -15.195 -19.906 1 98.31 172 LYS B O 1
ATOM 3729 N N . LEU B 1 173 ? -0.483 -12.945 -19.859 1 98.69 173 LEU B N 1
ATOM 3730 C CA . LEU B 1 173 ? -1.033 -12.898 -18.516 1 98.69 173 LEU B CA 1
ATOM 3731 C C . LEU B 1 173 ? -2.557 -12.992 -18.547 1 98.69 173 LEU B C 1
ATOM 3733 O O . LEU B 1 173 ? -3.203 -12.992 -17.484 1 98.69 173 LEU B O 1
ATOM 3737 N N . SER B 1 174 ? -3.16 -13.141 -19.703 1 98.12 174 SER B N 1
ATOM 3738 C CA . SER B 1 174 ? -4.605 -13.031 -19.875 1 98.12 174 SER B CA 1
ATOM 3739 C C . SER B 1 174 ? -5.336 -14.125 -19.109 1 98.12 174 SER B C 1
ATOM 3741 O O . SER B 1 174 ? -6.5 -13.961 -18.734 1 98.12 174 SER B O 1
ATOM 3743 N N . GLU B 1 175 ? -4.633 -15.234 -18.844 1 97.12 175 GLU B N 1
ATOM 3744 C CA . GLU B 1 175 ? -5.285 -16.328 -18.109 1 97.12 175 GLU B CA 1
ATOM 3745 C C . GLU B 1 175 ? -4.656 -16.516 -16.734 1 97.12 175 GLU B C 1
ATOM 3747 O O . GLU B 1 175 ? -5.031 -17.422 -15.992 1 97.12 175 GLU B O 1
ATOM 3752 N N . ALA B 1 176 ? -3.641 -15.695 -16.422 1 98.88 176 ALA B N 1
ATOM 3753 C CA . ALA B 1 176 ? -3.008 -15.789 -15.117 1 98.88 176 ALA B CA 1
ATOM 3754 C C . ALA B 1 176 ? -3.998 -15.453 -14.008 1 98.88 176 ALA B C 1
ATOM 3756 O O . ALA B 1 176 ? -4.922 -14.664 -14.203 1 98.88 176 ALA B O 1
ATOM 3757 N N . VAL B 1 177 ? -3.787 -16.031 -12.82 1 98.88 177 VAL B N 1
ATOM 3758 C CA . VAL B 1 177 ? -4.734 -15.836 -11.727 1 98.88 177 VAL B CA 1
ATOM 3759 C C . VAL B 1 177 ? -4.102 -14.977 -10.633 1 98.88 177 VAL B C 1
ATOM 3761 O O . VAL B 1 177 ? -4.797 -14.5 -9.734 1 98.88 177 VAL B O 1
ATOM 3764 N N . CYS B 1 178 ? -2.77 -14.758 -10.773 1 98.81 178 CYS B N 1
ATOM 3765 C CA . CYS B 1 178 ? -2.066 -14.016 -9.734 1 98.81 178 CYS B CA 1
ATOM 3766 C C . CYS B 1 178 ? -0.812 -13.352 -10.297 1 98.81 178 CYS B C 1
ATOM 3768 O O . CYS B 1 178 ? -0.154 -13.906 -11.18 1 98.81 178 CYS B O 1
ATOM 3770 N N . VAL B 1 179 ? -0.515 -12.172 -9.867 1 98.94 179 VAL B N 1
ATOM 3771 C CA . VAL B 1 179 ? 0.737 -11.469 -10.125 1 98.94 179 VAL B CA 1
ATOM 3772 C C . VAL B 1 179 ? 1.327 -10.969 -8.812 1 98.94 179 VAL B C 1
ATOM 3774 O O . VAL B 1 179 ? 0.623 -10.359 -8 1 98.94 179 VAL B O 1
ATOM 3777 N N . ILE B 1 180 ? 2.596 -11.258 -8.531 1 98.88 180 ILE B N 1
ATOM 3778 C CA . ILE B 1 180 ? 3.312 -10.805 -7.348 1 98.88 180 ILE B CA 1
ATOM 3779 C C . ILE B 1 180 ? 4.484 -9.922 -7.758 1 98.88 180 ILE B C 1
ATOM 3781 O O . ILE B 1 180 ? 5.605 -10.406 -7.934 1 98.88 180 ILE B O 1
ATOM 3785 N N . PRO B 1 181 ? 4.258 -8.672 -7.918 1 98.81 181 PRO B N 1
ATOM 3786 C CA . PRO B 1 181 ? 5.32 -7.73 -8.266 1 98.81 181 PRO B CA 1
ATOM 3787 C C . PRO B 1 181 ? 5.992 -7.113 -7.043 1 98.81 181 PRO B C 1
ATOM 3789 O O . PRO B 1 181 ? 5.348 -6.926 -6.008 1 98.81 181 PRO B O 1
ATOM 3792 N N . GLU B 1 182 ? 7.246 -6.848 -7.215 1 98.06 182 GLU B N 1
ATOM 3793 C CA . GLU B 1 182 ? 7.793 -5.805 -6.352 1 98.06 182 GLU B CA 1
ATOM 3794 C C . GLU B 1 182 ? 7.184 -4.445 -6.676 1 98.06 182 GLU B C 1
ATOM 3796 O O . GLU B 1 182 ? 7.098 -4.059 -7.844 1 98.06 182 GLU B O 1
ATOM 3801 N N . VAL B 1 183 ? 6.676 -3.793 -5.715 1 98.31 183 VAL B N 1
ATOM 3802 C CA . VAL B 1 183 ? 6.129 -2.451 -5.883 1 98.31 183 VAL B CA 1
ATOM 3803 C C . VAL B 1 183 ? 7.039 -1.432 -5.203 1 98.31 183 VAL B C 1
ATOM 3805 O O . VAL B 1 183 ? 7.75 -1.765 -4.25 1 98.31 183 VAL B O 1
ATOM 3808 N N . ARG B 1 184 ? 7.027 -0.229 -5.766 1 98.38 184 ARG B N 1
ATOM 3809 C CA . ARG B 1 184 ? 7.891 0.848 -5.293 1 98.38 184 ARG B CA 1
ATOM 3810 C C . ARG B 1 184 ? 7.066 2.01 -4.746 1 98.38 184 ARG B C 1
ATOM 3812 O O . ARG B 1 184 ? 6.254 2.594 -5.465 1 98.38 184 ARG B O 1
ATOM 3819 N N . PHE B 1 185 ? 7.316 2.363 -3.465 1 98.5 185 PHE B N 1
ATOM 3820 C CA . PHE B 1 185 ? 6.613 3.48 -2.846 1 98.5 185 PHE B CA 1
ATOM 3821 C C . PHE B 1 185 ? 7.426 4.762 -2.957 1 98.5 185 PHE B C 1
ATOM 3823 O O . PHE B 1 185 ? 6.867 5.852 -3.088 1 98.5 185 PHE B O 1
ATOM 3830 N N . TYR B 1 186 ? 8.711 4.656 -2.832 1 98.44 186 TYR B N 1
ATOM 3831 C CA . TYR B 1 186 ? 9.648 5.762 -3.01 1 98.44 186 TYR B CA 1
ATOM 3832 C C . TYR B 1 186 ? 10.75 5.391 -4 1 98.44 186 TYR B C 1
ATOM 3834 O O . TYR B 1 186 ? 11.359 4.328 -3.887 1 98.44 186 TYR B O 1
ATOM 3842 N N . ARG B 1 187 ? 11.031 6.207 -4.898 1 96.81 187 ARG B N 1
ATOM 3843 C CA . ARG B 1 187 ? 11.945 5.891 -5.996 1 96.81 187 ARG B CA 1
ATOM 3844 C C . ARG B 1 187 ? 13.352 5.641 -5.484 1 96.81 187 ARG B C 1
ATOM 3846 O O . ARG B 1 187 ? 13.82 6.332 -4.574 1 96.81 187 ARG B O 1
ATOM 3853 N N . ILE B 1 188 ? 14.008 4.684 -6.066 1 96.75 188 ILE B N 1
ATOM 3854 C CA . ILE B 1 188 ? 15.43 4.438 -5.855 1 96.75 188 ILE B CA 1
ATOM 3855 C C . ILE B 1 188 ? 16.203 4.746 -7.137 1 96.75 188 ILE B C 1
ATOM 3857 O O . ILE B 1 188 ? 17.391 5.09 -7.09 1 96.75 188 ILE B O 1
ATOM 3861 N N . TYR B 1 189 ? 15.484 4.656 -8.273 1 97.12 189 TYR B N 1
ATOM 3862 C CA . TYR B 1 189 ? 16.094 4.809 -9.586 1 97.12 189 TYR B CA 1
ATOM 3863 C C . TYR B 1 189 ? 15.508 6.008 -10.32 1 97.12 189 TYR B C 1
ATOM 3865 O O . TYR B 1 189 ? 14.352 6.379 -10.094 1 97.12 189 TYR B O 1
ATOM 3873 N N . GLU B 1 190 ? 16.375 6.578 -11.203 1 96.25 190 GLU B N 1
ATOM 3874 C CA . GLU B 1 190 ? 15.883 7.648 -12.078 1 96.25 190 GLU B CA 1
ATOM 3875 C C . GLU B 1 190 ? 14.742 7.164 -12.961 1 96.25 190 GLU B C 1
ATOM 3877 O O . GLU B 1 190 ? 14.852 6.129 -13.617 1 96.25 190 GLU B O 1
ATOM 3882 N N . ASP B 1 191 ? 13.602 7.828 -12.883 1 94.81 191 ASP B N 1
ATOM 3883 C CA . ASP B 1 191 ? 12.461 7.68 -13.789 1 94.81 191 ASP B CA 1
ATOM 3884 C C . ASP B 1 191 ? 11.781 6.328 -13.586 1 94.81 191 ASP B C 1
ATOM 3886 O O . ASP B 1 191 ? 10.977 5.906 -14.422 1 94.81 191 ASP B O 1
ATOM 3890 N N . GLU B 1 192 ? 12.086 5.578 -12.594 1 97 192 GLU B N 1
ATOM 3891 C CA . GLU B 1 192 ? 11.414 4.301 -12.375 1 97 192 GLU B CA 1
ATOM 3892 C C . GLU B 1 192 ? 9.93 4.5 -12.109 1 97 192 GLU B C 1
ATOM 3894 O O . GLU B 1 192 ? 9.539 5.445 -11.422 1 97 192 GLU B O 1
ATOM 3899 N N . PRO B 1 193 ? 9.094 3.641 -12.656 1 97.25 193 PRO B N 1
ATOM 3900 C CA . PRO B 1 193 ? 7.68 3.693 -12.281 1 97.25 193 PRO B CA 1
ATOM 3901 C C . PRO B 1 193 ? 7.449 3.354 -10.805 1 97.25 193 PRO B C 1
ATOM 3903 O O . PRO B 1 193 ? 8.125 2.479 -10.258 1 97.25 193 PRO B O 1
ATOM 3906 N N . LEU B 1 194 ? 6.508 4.055 -10.227 1 98.06 194 LEU B N 1
ATOM 3907 C CA . LEU B 1 194 ? 6.148 3.811 -8.836 1 98.06 194 LEU B CA 1
ATOM 3908 C C . LEU B 1 194 ? 4.883 2.965 -8.742 1 98.06 194 LEU B C 1
ATOM 3910 O O . LEU B 1 194 ? 4.414 2.43 -9.75 1 98.06 194 LEU B O 1
ATOM 3914 N N . PHE B 1 195 ? 4.379 2.748 -7.543 1 97.88 195 PHE B N 1
ATOM 3915 C CA . PHE B 1 195 ? 3.264 1.859 -7.242 1 97.88 195 PHE B CA 1
ATOM 3916 C C . PHE B 1 195 ? 2.039 2.227 -8.07 1 97.88 195 PHE B C 1
ATOM 3918 O O . PHE B 1 195 ? 1.373 1.352 -8.625 1 97.88 195 PHE B O 1
ATOM 3925 N N . GLY B 1 196 ? 1.729 3.514 -8.172 1 98.5 196 GLY B N 1
ATOM 3926 C CA . GLY B 1 196 ? 0.505 4.004 -8.781 1 98.5 196 GLY B CA 1
ATOM 3927 C C . GLY B 1 196 ? 0.311 3.512 -10.203 1 98.5 196 GLY B C 1
ATOM 3928 O O . GLY B 1 196 ? -0.657 2.807 -10.492 1 98.5 196 GLY B O 1
ATOM 3929 N N . PRO B 1 197 ? 1.226 3.811 -11.094 1 98.56 197 PRO B N 1
ATOM 3930 C CA . PRO B 1 197 ? 1.085 3.381 -12.484 1 98.56 197 PRO B CA 1
ATOM 3931 C C . PRO B 1 197 ? 1.014 1.862 -12.633 1 98.56 197 PRO B C 1
ATOM 3933 O O . PRO B 1 197 ? 0.276 1.354 -13.477 1 98.56 197 PRO B O 1
ATOM 3936 N N . LEU B 1 198 ? 1.778 1.147 -11.844 1 98.75 198 LEU B N 1
ATOM 3937 C CA . LEU B 1 198 ? 1.741 -0.311 -11.883 1 98.75 198 LEU B CA 1
ATOM 3938 C C . LEU B 1 198 ? 0.371 -0.832 -11.469 1 98.75 198 LEU B C 1
ATOM 3940 O O . LEU B 1 198 ? -0.18 -1.729 -12.109 1 98.75 198 LEU B O 1
ATOM 3944 N N . ASP B 1 199 ? -0.137 -0.259 -10.383 1 98.81 199 ASP B N 1
ATOM 3945 C CA . ASP B 1 199 ? -1.461 -0.621 -9.883 1 98.81 199 ASP B CA 1
ATOM 3946 C C . ASP B 1 199 ? -2.529 -0.393 -10.953 1 98.81 199 ASP B C 1
ATOM 3948 O O . ASP B 1 199 ? -3.395 -1.246 -11.164 1 98.81 199 ASP B O 1
ATOM 3952 N N . VAL B 1 200 ? -2.482 0.709 -11.609 1 98.62 200 VAL B N 1
ATOM 3953 C CA . VAL B 1 200 ? -3.447 1.058 -12.648 1 98.62 200 VAL B CA 1
ATOM 3954 C C . VAL B 1 200 ? -3.373 0.04 -13.781 1 98.62 200 VAL B C 1
ATOM 3956 O O . VAL B 1 200 ? -4.402 -0.453 -14.25 1 98.62 200 VAL B O 1
ATOM 3959 N N . GLU B 1 201 ? -2.186 -0.283 -14.203 1 98.75 201 GLU B N 1
ATOM 3960 C CA . GLU B 1 201 ? -1.996 -1.235 -15.289 1 98.75 201 GLU B CA 1
ATOM 3961 C C . GLU B 1 201 ? -2.557 -2.607 -14.93 1 98.75 201 GLU B C 1
ATOM 3963 O O . GLU B 1 201 ? -3.246 -3.236 -15.734 1 98.75 201 GLU B O 1
ATOM 3968 N N . LEU B 1 202 ? -2.275 -3.1 -13.742 1 98.88 202 LEU B N 1
ATOM 3969 C CA . LEU B 1 202 ? -2.75 -4.41 -13.32 1 98.88 202 LEU B CA 1
ATOM 3970 C C . LEU B 1 202 ? -4.273 -4.438 -13.227 1 98.88 202 LEU B C 1
ATOM 3972 O O . LEU B 1 202 ? -4.906 -5.418 -13.625 1 98.88 202 LEU B O 1
ATOM 3976 N N . HIS B 1 203 ? -4.848 -3.367 -12.727 1 98.62 203 HIS B N 1
ATOM 3977 C CA . HIS B 1 203 ? -6.301 -3.281 -12.711 1 98.62 203 HIS B CA 1
ATOM 3978 C C . HIS B 1 203 ? -6.871 -3.324 -14.125 1 98.62 203 HIS B C 1
ATOM 3980 O O . HIS B 1 203 ? -7.875 -4 -14.375 1 98.62 203 HIS B O 1
ATOM 3986 N N . ASP B 1 204 ? -6.227 -2.627 -15.008 1 98.56 204 ASP B N 1
ATOM 3987 C CA . ASP B 1 204 ? -6.676 -2.584 -16.391 1 98.56 204 ASP B CA 1
ATOM 3988 C C . ASP B 1 204 ? -6.625 -3.973 -17.031 1 98.56 204 ASP B C 1
ATOM 3990 O O . ASP B 1 204 ? -7.438 -4.293 -17.906 1 98.56 204 ASP B O 1
ATOM 3994 N N . GLN B 1 205 ? -5.707 -4.797 -16.594 1 98.75 205 GLN B N 1
ATOM 3995 C CA . GLN B 1 205 ? -5.539 -6.137 -17.141 1 98.75 205 GLN B CA 1
ATOM 3996 C C . GLN B 1 205 ? -6.461 -7.141 -16.453 1 98.75 205 GLN B C 1
ATOM 3998 O O . GLN B 1 205 ? -6.418 -8.336 -16.75 1 98.75 205 GLN B O 1
ATOM 4003 N N . GLY B 1 206 ? -7.242 -6.711 -15.523 1 98.44 206 GLY B N 1
ATOM 4004 C CA . GLY B 1 206 ? -8.234 -7.586 -14.922 1 98.44 206 GLY B CA 1
ATOM 4005 C C . GLY B 1 206 ? -7.781 -8.172 -13.594 1 98.44 206 GLY B C 1
ATOM 4006 O O . GLY B 1 206 ? -8.352 -9.156 -13.117 1 98.44 206 GLY B O 1
ATOM 4007 N N . PHE B 1 207 ? -6.746 -7.613 -13 1 98.88 207 PHE B N 1
ATOM 4008 C CA . PHE B 1 207 ? -6.316 -8.016 -11.664 1 98.88 207 PHE B CA 1
ATOM 4009 C C . PHE B 1 207 ? -6.773 -7.012 -10.617 1 98.88 207 PHE B C 1
ATOM 4011 O O . PHE B 1 207 ? -7.137 -5.883 -10.953 1 98.88 207 PHE B O 1
ATOM 4018 N N . ARG B 1 208 ? -6.836 -7.434 -9.383 1 98.81 208 ARG B N 1
ATOM 4019 C CA . ARG B 1 208 ? -7.148 -6.574 -8.242 1 98.81 208 ARG B CA 1
ATOM 4020 C C . ARG B 1 208 ? -6.117 -6.746 -7.133 1 98.81 208 ARG B C 1
ATOM 4022 O O . ARG B 1 208 ? -5.641 -7.859 -6.887 1 98.81 208 ARG B O 1
ATOM 4029 N N . PHE B 1 209 ? -5.797 -5.648 -6.512 1 98.88 209 PHE B N 1
ATOM 4030 C CA . PHE B 1 209 ? -4.898 -5.699 -5.367 1 98.88 209 PHE B CA 1
ATOM 4031 C C . PHE B 1 209 ? -5.488 -6.551 -4.25 1 98.88 209 PHE B C 1
ATOM 4033 O O . PHE B 1 209 ? -6.645 -6.363 -3.863 1 98.88 209 PHE B O 1
ATOM 4040 N N . HIS B 1 210 ? -4.719 -7.516 -3.754 1 98.88 210 HIS B N 1
ATOM 4041 C CA . HIS B 1 210 ? -5.152 -8.398 -2.676 1 98.88 210 HIS B CA 1
ATOM 4042 C C . HIS B 1 210 ? -4.531 -7.988 -1.345 1 98.88 210 HIS B C 1
ATOM 4044 O O . HIS B 1 210 ? -5.242 -7.574 -0.426 1 98.88 210 HIS B O 1
ATOM 4050 N N . THR B 1 211 ? -3.26 -7.965 -1.262 1 98.62 211 THR B N 1
ATOM 4051 C CA . THR B 1 211 ? -2.549 -7.605 -0.039 1 98.62 211 THR B CA 1
ATOM 4052 C C . THR B 1 211 ? -1.057 -7.441 -0.309 1 98.62 211 THR B C 1
ATOM 4054 O O . THR B 1 211 ? -0.599 -7.637 -1.437 1 98.62 211 THR B O 1
ATOM 4057 N N . PHE B 1 212 ? -0.323 -7 0.69 1 98.19 212 PHE B N 1
ATOM 4058 C CA . PHE B 1 212 ? 1.134 -7.035 0.646 1 98.19 212 PHE B CA 1
ATOM 4059 C C . PHE B 1 212 ? 1.665 -8.32 1.265 1 98.19 212 PHE B C 1
ATOM 4061 O O . PHE B 1 212 ? 1.23 -8.719 2.348 1 98.19 212 PHE B O 1
ATOM 4068 N N . GLN B 1 213 ? 2.547 -8.961 0.514 1 97.19 213 GLN B N 1
ATOM 4069 C CA . GLN B 1 213 ? 3.295 -10.055 1.133 1 97.19 213 GLN B CA 1
ATOM 4070 C C . GLN B 1 213 ? 4.242 -9.523 2.207 1 97.19 213 GLN B C 1
ATOM 4072 O O . GLN B 1 213 ? 4.383 -10.133 3.27 1 97.19 213 GLN B O 1
ATOM 4077 N N . PHE B 1 214 ? 4.883 -8.438 1.901 1 96.81 214 PHE B N 1
ATOM 4078 C CA . PHE B 1 214 ? 5.676 -7.668 2.854 1 96.81 214 PHE B CA 1
ATOM 4079 C C . PHE B 1 214 ? 5.945 -6.262 2.328 1 96.81 214 PHE B C 1
ATOM 4081 O O . PHE B 1 214 ? 5.746 -5.988 1.142 1 96.81 214 PHE B O 1
ATOM 4088 N N . THR B 1 215 ? 6.34 -5.383 3.205 1 97.38 215 THR B N 1
ATOM 4089 C CA . THR B 1 215 ? 6.812 -4.039 2.881 1 97.38 215 THR B CA 1
ATOM 4090 C C . THR B 1 215 ? 8.102 -3.725 3.631 1 97.38 215 THR B C 1
ATOM 4092 O O . THR B 1 215 ? 8.383 -4.312 4.676 1 97.38 215 THR B O 1
ATOM 4095 N N . LYS B 1 216 ? 8.875 -2.891 3.062 1 97.12 216 LYS B N 1
ATOM 4096 C CA . LYS B 1 216 ? 10.133 -2.449 3.664 1 97.12 216 LYS B CA 1
ATOM 4097 C C . LYS B 1 216 ? 10.148 -0.935 3.85 1 97.12 216 LYS B C 1
ATOM 4099 O O . LYS B 1 216 ? 9.719 -0.192 2.967 1 97.12 216 LYS B O 1
ATOM 4104 N N . SER B 1 217 ? 10.586 -0.533 4.996 1 97.94 217 SER B N 1
ATOM 4105 C CA . SER B 1 217 ? 10.742 0.883 5.309 1 97.94 217 SER B CA 1
ATOM 4106 C C . SER B 1 217 ? 12.195 1.212 5.648 1 97.94 217 SER B C 1
ATOM 4108 O O . SER B 1 217 ? 12.945 0.343 6.094 1 97.94 217 SER B O 1
ATOM 4110 N N . MET B 1 218 ? 12.539 2.43 5.391 1 97.44 218 MET B N 1
ATOM 4111 C CA . MET B 1 218 ? 13.883 2.93 5.652 1 97.44 218 MET B CA 1
ATOM 4112 C C . MET B 1 218 ? 13.852 4.086 6.648 1 97.44 218 MET B C 1
ATOM 4114 O O . MET B 1 218 ? 12.836 4.762 6.789 1 97.44 218 MET B O 1
ATOM 4118 N N . GLN B 1 219 ? 14.961 4.191 7.355 1 97.62 219 GLN B N 1
ATOM 4119 C CA . GLN B 1 219 ? 15.156 5.418 8.125 1 97.62 219 GLN B CA 1
ATOM 4120 C C . GLN B 1 219 ? 15.625 6.559 7.223 1 97.62 219 GLN B C 1
ATOM 4122 O O . GLN B 1 219 ? 16.562 6.391 6.445 1 97.62 219 GLN B O 1
ATOM 4127 N N . ILE B 1 220 ? 14.945 7.652 7.312 1 98 220 ILE B N 1
ATOM 4128 C CA . ILE B 1 220 ? 15.32 8.852 6.566 1 98 220 ILE B CA 1
ATOM 4129 C C . ILE B 1 220 ? 16.672 9.352 7.055 1 98 220 ILE B C 1
ATOM 4131 O O . ILE B 1 220 ? 16.938 9.375 8.258 1 98 220 ILE B O 1
ATOM 4135 N N . MET B 1 221 ? 17.531 9.758 6.129 1 97.56 221 MET B N 1
ATOM 4136 C CA . MET B 1 221 ? 18.828 10.328 6.5 1 97.56 221 MET B CA 1
ATOM 4137 C C . MET B 1 221 ? 18.641 11.531 7.414 1 97.56 221 MET B C 1
ATOM 4139 O O . MET B 1 221 ? 17.844 12.43 7.121 1 97.56 221 MET B O 1
ATOM 4143 N N . ASN B 1 222 ? 19.328 11.539 8.539 1 97.81 222 ASN B N 1
ATOM 4144 C CA . ASN B 1 222 ? 19.281 12.648 9.484 1 97.81 222 ASN B CA 1
ATOM 4145 C C . ASN B 1 222 ? 20.484 12.641 10.422 1 97.81 222 ASN B C 1
ATOM 4147 O O . ASN B 1 222 ? 21.234 11.656 10.477 1 97.81 222 ASN B O 1
ATOM 4151 N N . SER B 1 223 ? 20.641 13.641 11.164 1 98.12 223 SER B N 1
ATOM 4152 C CA . SER B 1 223 ? 21.844 13.844 11.977 1 98.12 223 SER B CA 1
ATOM 4153 C C . SER B 1 223 ? 21.812 12.977 13.234 1 98.12 223 SER B C 1
ATOM 4155 O O . SER B 1 223 ? 22.828 12.828 13.914 1 98.12 223 SER B O 1
ATOM 4157 N N . GLN B 1 224 ? 20.672 12.367 13.57 1 97.81 224 GLN B N 1
ATOM 4158 C CA . GLN B 1 224 ? 20.547 11.594 14.797 1 97.81 224 GLN B CA 1
ATOM 4159 C C . GLN B 1 224 ? 20.281 10.117 14.5 1 97.81 224 GLN B C 1
ATOM 4161 O O . GLN B 1 224 ? 19.672 9.406 15.305 1 97.81 224 GLN B O 1
ATOM 4166 N N . ARG B 1 225 ? 20.625 9.703 13.344 1 95.44 225 ARG B N 1
ATOM 4167 C CA . ARG B 1 225 ? 20.297 8.375 12.836 1 95.44 225 ARG B CA 1
ATOM 4168 C C . ARG B 1 225 ? 20.812 7.285 13.766 1 95.44 225 ARG B C 1
ATOM 4170 O O . ARG B 1 225 ? 20.156 6.258 13.953 1 95.44 225 ARG B O 1
ATOM 4177 N N . ALA B 1 226 ? 21.969 7.492 14.367 1 94.44 226 ALA B N 1
ATOM 4178 C CA . ALA B 1 226 ? 22.562 6.508 15.273 1 94.44 226 ALA B CA 1
ATOM 4179 C C . ALA B 1 226 ? 21.703 6.34 16.531 1 94.44 226 ALA B C 1
ATOM 4181 O O . ALA B 1 226 ? 21.641 5.25 17.094 1 94.44 226 ALA B O 1
ATOM 4182 N N . ARG B 1 227 ? 21.047 7.395 16.906 1 94.94 227 ARG B N 1
ATOM 4183 C CA . ARG B 1 227 ? 20.219 7.383 18.109 1 94.94 227 ARG B CA 1
ATOM 4184 C C . ARG B 1 227 ? 18.828 6.844 17.797 1 94.94 227 ARG B C 1
ATOM 4186 O O . ARG B 1 227 ? 18.141 6.324 18.688 1 94.94 227 ARG B O 1
ATOM 4193 N N . LEU B 1 228 ? 18.453 6.945 16.547 1 94.56 228 LEU B N 1
ATOM 4194 C CA . LEU B 1 228 ? 17.156 6.477 16.094 1 94.56 228 LEU B CA 1
ATOM 4195 C C . LEU B 1 228 ? 17.25 5.105 15.445 1 94.56 228 LEU B C 1
ATOM 4197 O O . LEU B 1 228 ? 16.766 4.906 14.328 1 94.56 228 LEU B O 1
ATOM 4201 N N . ALA B 1 229 ? 17.859 4.109 15.961 1 83.94 229 ALA B N 1
ATOM 4202 C CA . ALA B 1 229 ? 18.297 2.873 15.312 1 83.94 229 ALA B CA 1
ATOM 4203 C C . ALA B 1 229 ? 17.172 1.842 15.297 1 83.94 229 ALA B C 1
ATOM 4205 O O . ALA B 1 229 ? 17.203 0.885 14.523 1 83.94 229 ALA B O 1
ATOM 4206 N N . GLY B 1 230 ? 16.078 1.972 15.898 1 86.5 230 GLY B N 1
ATOM 4207 C CA . GLY B 1 230 ? 15.047 0.955 15.984 1 86.5 230 GLY B CA 1
ATOM 4208 C C . GLY B 1 230 ? 14.109 0.964 14.797 1 86.5 230 GLY B C 1
ATOM 4209 O O . GLY B 1 230 ? 14 1.968 14.094 1 86.5 230 GLY B O 1
ATOM 4210 N N . LYS B 1 231 ? 13.57 -0.293 14.484 1 87.75 231 LYS B N 1
ATOM 4211 C CA . LYS B 1 231 ? 12.625 -0.451 13.383 1 87.75 231 LYS B CA 1
ATOM 4212 C C . LYS B 1 231 ? 11.5 0.574 13.469 1 87.75 231 LYS B C 1
ATOM 4214 O O . LYS B 1 231 ? 10.953 0.996 12.445 1 87.75 231 LYS B O 1
ATOM 4219 N N . ALA B 1 232 ? 11.328 1.028 14.648 1 89.12 232 ALA B N 1
ATOM 4220 C CA . ALA B 1 232 ? 10.227 1.96 14.891 1 89.12 232 ALA B CA 1
ATOM 4221 C C . ALA B 1 232 ? 10.516 3.32 14.266 1 89.12 232 ALA B C 1
ATOM 4223 O O . ALA B 1 232 ? 9.609 4.148 14.117 1 89.12 232 ALA B O 1
ATOM 4224 N N . PHE B 1 233 ? 11.758 3.541 13.875 1 94.38 233 PHE B N 1
ATOM 4225 C CA . PHE B 1 233 ? 12.133 4.848 13.344 1 94.38 233 PHE B CA 1
ATOM 4226 C C . PHE B 1 233 ? 12.367 4.773 11.836 1 94.38 233 PHE B C 1
ATOM 4228 O O . PHE B 1 233 ? 12.859 5.727 11.227 1 94.38 233 PHE B O 1
ATOM 4235 N N . ARG B 1 234 ? 12.039 3.611 11.266 1 96.19 234 ARG B N 1
ATOM 4236 C CA . ARG B 1 234 ? 12.086 3.449 9.82 1 96.19 234 ARG B CA 1
ATOM 4237 C C . ARG B 1 234 ? 10.734 3.791 9.188 1 96.19 234 ARG B C 1
ATOM 4239 O O . ARG B 1 234 ? 9.977 2.896 8.805 1 96.19 234 ARG B O 1
ATOM 4246 N N . ASN B 1 235 ? 10.594 5.059 8.977 1 96.88 235 ASN B N 1
ATOM 4247 C CA . ASN B 1 235 ? 9.234 5.512 8.703 1 96.88 235 ASN B CA 1
ATOM 4248 C C . ASN B 1 235 ? 8.984 5.656 7.207 1 96.88 235 ASN B C 1
ATOM 4250 O O . ASN B 1 235 ? 7.832 5.688 6.77 1 96.88 235 ASN B O 1
ATOM 4254 N N . GLN B 1 236 ? 9.977 5.809 6.379 1 98.56 236 GLN B N 1
ATOM 4255 C CA . GLN B 1 236 ? 9.75 5.961 4.945 1 98.56 236 GLN B CA 1
ATOM 4256 C C . GLN B 1 236 ? 9.625 4.602 4.262 1 98.56 236 GLN B C 1
ATOM 4258 O O . GLN B 1 236 ? 10.602 3.857 4.16 1 98.56 236 GLN B O 1
ATOM 4263 N N . MET B 1 237 ? 8.406 4.312 3.83 1 98.5 237 MET B N 1
ATOM 4264 C CA . MET B 1 237 ? 8.211 3.074 3.08 1 98.5 237 MET B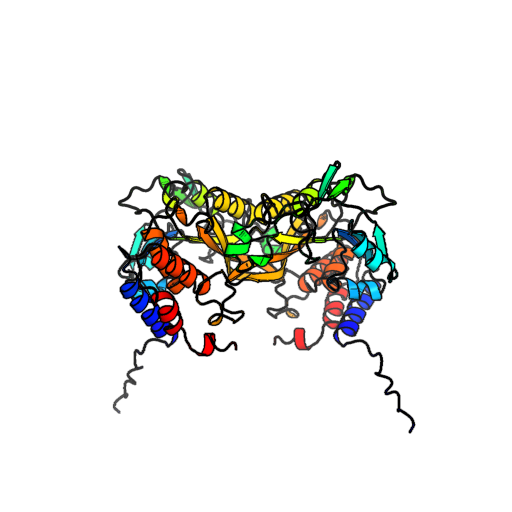 CA 1
ATOM 4265 C C . MET B 1 237 ? 8.898 3.15 1.723 1 98.5 237 MET B C 1
ATOM 4267 O O . MET B 1 237 ? 8.773 4.148 1.011 1 98.5 237 MET B O 1
ATOM 4271 N N . MET B 1 238 ? 9.617 2.148 1.382 1 98 238 MET B N 1
ATOM 4272 C CA . MET B 1 238 ? 10.43 2.145 0.167 1 98 238 MET B CA 1
ATOM 4273 C C . MET B 1 238 ? 9.836 1.202 -0.877 1 98 238 MET B C 1
ATOM 4275 O O . MET B 1 238 ? 9.516 1.623 -1.99 1 98 238 MET B O 1
ATOM 4279 N N . ASP B 1 239 ? 9.68 -0.071 -0.54 1 97.81 239 ASP B N 1
ATOM 4280 C CA . ASP B 1 239 ? 9.195 -1.068 -1.492 1 97.81 239 ASP B CA 1
ATOM 4281 C C . ASP B 1 239 ? 8.539 -2.242 -0.772 1 97.81 239 ASP B C 1
ATOM 4283 O O . ASP B 1 239 ? 8.383 -2.221 0.451 1 97.81 239 ASP B O 1
ATOM 4287 N N . GLY B 1 240 ? 8.031 -3.182 -1.506 1 97.56 240 GLY B N 1
ATOM 4288 C CA . GLY B 1 240 ? 7.438 -4.418 -1.027 1 97.56 240 GLY B CA 1
ATOM 4289 C C . GLY B 1 240 ? 6.949 -5.32 -2.146 1 97.56 240 GLY B C 1
ATOM 4290 O O . GLY B 1 240 ? 7.027 -4.953 -3.322 1 97.56 240 GLY B O 1
ATOM 4291 N N . ASP B 1 241 ? 6.531 -6.527 -1.735 1 98.38 241 ASP B N 1
ATOM 4292 C CA . ASP B 1 241 ? 5.848 -7.418 -2.67 1 98.38 241 ASP B CA 1
ATOM 4293 C C . ASP B 1 241 ? 4.336 -7.359 -2.477 1 98.38 241 ASP B C 1
ATOM 4295 O O . ASP B 1 241 ? 3.838 -7.551 -1.365 1 98.38 241 ASP B O 1
ATOM 4299 N N . ALA B 1 242 ? 3.707 -7.043 -3.531 1 98.69 242 ALA B N 1
ATOM 4300 C CA . ALA B 1 242 ? 2.248 -7.055 -3.521 1 98.69 242 ALA B CA 1
ATOM 4301 C C . ALA B 1 242 ? 1.703 -8.328 -4.152 1 98.69 242 ALA B C 1
ATOM 4303 O O . ALA B 1 242 ? 2.418 -9.023 -4.883 1 98.69 242 ALA B O 1
ATOM 4304 N N . ILE B 1 243 ? 0.496 -8.641 -3.818 1 98.94 243 ILE B N 1
ATOM 4305 C CA . ILE B 1 243 ? -0.232 -9.742 -4.438 1 98.94 243 ILE B CA 1
ATOM 4306 C C . ILE B 1 243 ? -1.479 -9.203 -5.141 1 98.94 243 ILE B C 1
ATOM 4308 O O . ILE B 1 243 ? -2.318 -8.555 -4.516 1 98.94 243 ILE B O 1
ATOM 4312 N N . TYR B 1 244 ? -1.504 -9.414 -6.379 1 98.94 244 TYR B N 1
ATOM 4313 C CA . TYR B 1 244 ? -2.703 -9.156 -7.168 1 98.94 244 TYR B CA 1
ATOM 4314 C C . TYR B 1 244 ? -3.355 -10.469 -7.602 1 98.94 244 TYR B C 1
ATOM 4316 O O . TYR B 1 244 ? -2.666 -11.414 -7.988 1 98.94 244 TYR B O 1
ATOM 4324 N N . ILE B 1 245 ? -4.633 -10.516 -7.539 1 98.94 245 ILE B N 1
ATOM 4325 C CA . ILE B 1 245 ? -5.359 -11.695 -7.988 1 98.94 245 ILE B CA 1
ATOM 4326 C C . ILE B 1 245 ? -6.305 -11.312 -9.125 1 98.94 245 ILE B C 1
ATOM 4328 O O . ILE B 1 245 ? -6.715 -10.156 -9.242 1 98.94 245 ILE B O 1
ATOM 4332 N N . ARG B 1 246 ? -6.531 -12.281 -9.992 1 98.88 246 ARG B N 1
ATOM 4333 C CA . ARG B 1 246 ? -7.562 -12.039 -10.992 1 98.88 246 ARG B CA 1
ATOM 4334 C C . ARG B 1 246 ? -8.859 -11.562 -10.344 1 98.88 246 ARG B C 1
ATOM 4336 O O . ARG B 1 246 ? -9.227 -12.031 -9.266 1 98.88 246 ARG B O 1
ATOM 4343 N N . ASP B 1 247 ? -9.562 -10.602 -10.945 1 98.62 247 ASP B N 1
ATOM 4344 C CA . ASP B 1 247 ? -10.75 -9.969 -10.375 1 98.62 247 ASP B CA 1
ATOM 4345 C C . ASP B 1 247 ? -11.773 -11.008 -9.93 1 98.62 247 ASP B C 1
ATOM 4347 O O . ASP B 1 247 ? -12.422 -11.648 -10.766 1 98.62 247 ASP B O 1
ATOM 4351 N N . PRO B 1 248 ? -11.922 -11.141 -8.664 1 98.25 248 PRO B N 1
ATOM 4352 C CA . PRO B 1 248 ? -12.805 -12.203 -8.18 1 98.25 248 PRO B CA 1
ATOM 4353 C C . PRO B 1 248 ? -14.273 -11.938 -8.5 1 98.25 248 PRO B C 1
ATOM 4355 O O . PRO B 1 248 ? -15.102 -12.852 -8.422 1 98.25 248 PRO B O 1
ATOM 4358 N N . GLU B 1 249 ? -14.578 -10.727 -8.812 1 97.69 249 GLU B N 1
ATOM 4359 C CA . GLU B 1 249 ? -15.961 -10.391 -9.133 1 97.69 249 GLU B CA 1
ATOM 4360 C C . GLU B 1 249 ? -16.359 -10.945 -10.492 1 97.69 249 GLU B C 1
ATOM 4362 O O . GLU B 1 249 ? -17.547 -10.953 -10.844 1 97.69 249 GLU B O 1
ATOM 4367 N N . THR B 1 250 ? -15.406 -11.438 -11.266 1 97.94 250 THR B N 1
ATOM 4368 C CA . THR B 1 250 ? -15.695 -12.023 -12.57 1 97.94 250 THR B CA 1
ATOM 4369 C C . THR B 1 250 ? -15.508 -13.531 -12.539 1 97.94 250 THR B C 1
ATOM 4371 O O . THR B 1 250 ? -15.281 -14.156 -13.578 1 97.94 250 THR B O 1
ATOM 4374 N N . VAL B 1 251 ? -15.578 -14.133 -11.414 1 98 251 VAL B N 1
ATOM 4375 C CA . VAL B 1 251 ? -15.227 -15.531 -11.203 1 98 251 VAL B CA 1
ATOM 4376 C C . VAL B 1 251 ? -16.094 -16.422 -12.086 1 98 251 VAL B C 1
ATOM 4378 O O . VAL B 1 251 ? -15.656 -17.5 -12.516 1 98 251 VAL B O 1
ATOM 4381 N N . GLU B 1 252 ? -17.266 -16.016 -12.422 1 97.5 252 GLU B N 1
ATOM 4382 C CA . GLU B 1 252 ? -18.156 -16.797 -13.273 1 97.5 252 GLU B CA 1
ATOM 4383 C C . GLU B 1 252 ? -17.562 -17.016 -14.656 1 97.5 252 GLU B C 1
ATOM 4385 O O . GLU B 1 252 ? -17.891 -17.984 -15.336 1 97.5 252 GLU B O 1
ATOM 4390 N N . ASP B 1 253 ? -16.672 -16.109 -15.031 1 97.94 253 ASP B N 1
ATOM 4391 C CA . ASP B 1 253 ? -16.078 -16.172 -16.359 1 97.94 253 ASP B CA 1
ATOM 4392 C C . ASP B 1 253 ? -14.766 -16.953 -16.359 1 97.94 253 ASP B C 1
ATOM 4394 O O . ASP B 1 253 ? -14.172 -17.188 -17.406 1 97.94 253 ASP B O 1
ATOM 4398 N N . TRP B 1 254 ? -14.281 -17.391 -15.141 1 98.44 254 TRP B N 1
ATOM 4399 C CA . TRP B 1 254 ? -13.008 -18.094 -15.031 1 98.44 254 TRP B CA 1
ATOM 4400 C C . TRP B 1 254 ? -13.141 -19.531 -15.562 1 98.44 254 TRP B C 1
ATOM 4402 O O . TRP B 1 254 ? -14.195 -20.141 -15.438 1 98.44 254 TRP B O 1
A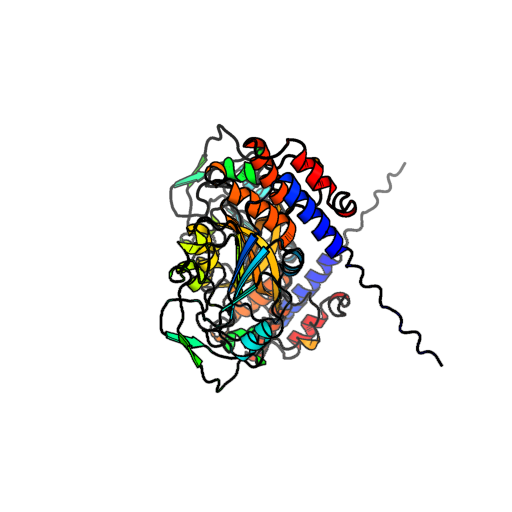TOM 4412 N N . ARG B 1 255 ? -12.078 -19.969 -16.141 1 98.44 255 ARG B N 1
ATOM 4413 C CA . ARG B 1 255 ? -11.984 -21.406 -16.391 1 98.44 255 ARG B CA 1
ATOM 4414 C C . ARG B 1 255 ? -11.875 -22.188 -15.078 1 98.44 255 ARG B C 1
ATOM 4416 O O . ARG B 1 255 ? -11.359 -21.656 -14.086 1 98.44 255 ARG B O 1
ATOM 4423 N N . ASP B 1 256 ? -12.344 -23.453 -15.117 1 98.69 256 ASP B N 1
ATOM 4424 C CA . ASP B 1 256 ? -12.273 -24.312 -13.938 1 98.69 256 ASP B CA 1
ATOM 4425 C C . ASP B 1 256 ? -10.836 -24.406 -13.422 1 98.69 256 ASP B C 1
ATOM 4427 O O . ASP B 1 256 ? -10.602 -24.328 -12.211 1 98.69 256 ASP B O 1
ATOM 4431 N N . GLU B 1 257 ? -9.93 -24.5 -14.352 1 98.75 257 GLU B N 1
ATOM 4432 C CA . GLU B 1 257 ? -8.531 -24.688 -13.977 1 98.75 257 GLU B CA 1
ATOM 4433 C C . GLU B 1 257 ? -7.973 -23.422 -13.312 1 98.75 257 GLU B C 1
ATOM 4435 O O . GLU B 1 257 ? -7.102 -23.516 -12.445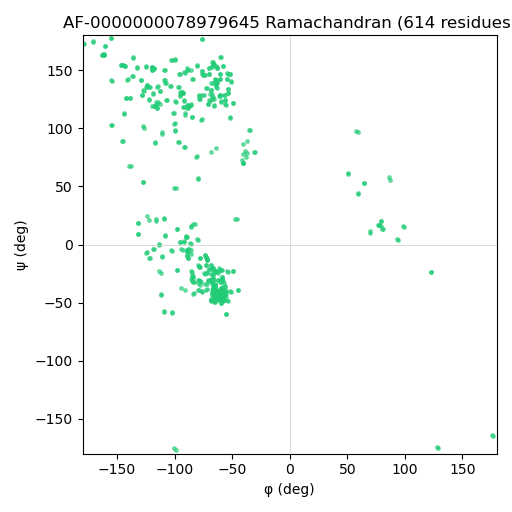 1 98.75 257 GLU B O 1
ATOM 4440 N N . GLN B 1 258 ? -8.461 -22.234 -13.672 1 98.81 258 GLN B N 1
ATOM 4441 C CA . GLN B 1 258 ? -8.039 -21 -13.016 1 98.81 258 GLN B CA 1
ATOM 4442 C C . GLN B 1 258 ? -8.391 -21.016 -11.531 1 98.81 258 GLN B C 1
ATOM 4444 O O . GLN B 1 258 ? -7.59 -20.609 -10.695 1 98.81 258 GLN B O 1
ATOM 4449 N N . LEU B 1 259 ? -9.578 -21.547 -11.234 1 98.75 259 LEU B N 1
ATOM 4450 C CA . LEU B 1 259 ? -10 -21.656 -9.844 1 98.75 259 LEU B CA 1
ATOM 4451 C C . LEU B 1 259 ? -9.094 -22.625 -9.078 1 98.75 259 LEU B C 1
ATOM 4453 O O . LEU B 1 259 ? -8.672 -22.312 -7.953 1 98.75 259 LEU B O 1
ATOM 4457 N N . ARG B 1 260 ? -8.828 -23.75 -9.703 1 98.94 260 ARG B N 1
ATOM 4458 C CA . ARG B 1 260 ? -7.977 -24.75 -9.062 1 98.94 260 ARG B CA 1
ATOM 4459 C C . ARG B 1 260 ? -6.586 -24.188 -8.789 1 98.94 260 ARG B C 1
ATOM 4461 O O . ARG B 1 260 ? -6.051 -24.344 -7.688 1 98.94 260 ARG B O 1
ATOM 4468 N N . GLN B 1 261 ? -6.055 -23.469 -9.727 1 98.94 261 GLN B N 1
ATOM 4469 C CA . GLN B 1 261 ? -4.691 -22.953 -9.609 1 98.94 261 GLN B CA 1
ATOM 4470 C C . GLN B 1 261 ? -4.609 -21.828 -8.586 1 98.94 261 GLN B C 1
ATOM 4472 O O . GLN B 1 261 ? -3.635 -21.734 -7.836 1 98.94 261 GLN B O 1
ATOM 4477 N N . LEU B 1 262 ? -5.648 -20.938 -8.531 1 98.94 262 LEU B N 1
ATOM 4478 C CA . LEU B 1 262 ? -5.629 -19.906 -7.512 1 98.94 262 LEU B CA 1
ATOM 4479 C C . LEU B 1 262 ? -5.777 -20.516 -6.121 1 98.94 262 LEU B C 1
ATOM 4481 O O . LEU B 1 262 ? -5.18 -20.016 -5.156 1 98.94 262 LEU B O 1
ATOM 4485 N N . ALA B 1 263 ? -6.57 -21.625 -5.98 1 98.94 263 ALA B N 1
ATOM 4486 C CA . ALA B 1 263 ? -6.664 -22.312 -4.699 1 98.94 263 ALA B CA 1
ATOM 4487 C C . ALA B 1 263 ? -5.293 -22.812 -4.25 1 98.94 263 ALA B C 1
ATOM 4489 O O . ALA B 1 263 ? -4.922 -22.656 -3.084 1 98.94 263 ALA B O 1
ATOM 4490 N N . VAL B 1 264 ? -4.574 -23.344 -5.188 1 98.94 264 VAL B N 1
ATOM 4491 C CA . VAL B 1 264 ? -3.242 -23.859 -4.879 1 98.94 264 VAL B CA 1
ATOM 4492 C C . VAL B 1 264 ? -2.312 -22.703 -4.531 1 98.94 264 VAL B C 1
ATOM 4494 O O . VAL B 1 264 ? -1.615 -22.734 -3.514 1 98.94 264 VAL B O 1
ATOM 4497 N N . ALA B 1 265 ? -2.281 -21.609 -5.344 1 98.88 265 ALA B N 1
ATOM 4498 C CA . ALA B 1 265 ? -1.399 -20.469 -5.117 1 98.88 265 ALA B CA 1
ATOM 4499 C C . ALA B 1 265 ? -1.686 -19.828 -3.77 1 98.88 265 ALA B C 1
ATOM 4501 O O . ALA B 1 265 ? -0.762 -19.531 -3.004 1 98.88 265 ALA B O 1
ATOM 4502 N N . SER B 1 266 ? -2.971 -19.609 -3.459 1 98.75 266 SER B N 1
ATOM 4503 C CA . SER B 1 266 ? -3.352 -18.922 -2.227 1 98.75 266 SER B CA 1
ATOM 4504 C C . SER B 1 266 ? -3.029 -19.766 -1.001 1 98.75 266 SER B C 1
ATOM 4506 O O . SER B 1 266 ? -2.627 -19.25 0.038 1 98.75 266 SER B O 1
ATOM 4508 N N . ALA B 1 267 ? -3.088 -21.094 -1.108 1 98.5 267 ALA B N 1
ATOM 4509 C CA . ALA B 1 267 ? -2.854 -21.984 0.022 1 98.5 267 ALA B CA 1
ATOM 4510 C C . ALA B 1 267 ? -1.362 -22.25 0.204 1 98.5 267 ALA B C 1
ATOM 4512 O O . ALA B 1 267 ? -0.892 -22.438 1.328 1 98.5 267 ALA B O 1
ATOM 4513 N N . CYS B 1 268 ? -0.637 -22.234 -0.917 1 98.56 268 CYS B N 1
ATOM 4514 C CA . CYS B 1 268 ? 0.671 -22.875 -0.839 1 98.56 268 CYS B CA 1
ATOM 4515 C C . CYS B 1 268 ? 1.781 -21.891 -1.191 1 98.56 268 CYS B C 1
ATOM 4517 O O . CYS B 1 268 ? 2.961 -22.172 -0.981 1 98.56 268 CYS B O 1
ATOM 4519 N N . VAL B 1 269 ? 1.421 -20.703 -1.747 1 98.38 269 VAL B N 1
ATOM 4520 C CA . VAL B 1 269 ? 2.451 -19.734 -2.115 1 98.38 269 VAL B CA 1
ATOM 4521 C C . VAL B 1 269 ? 2.367 -18.516 -1.201 1 98.38 269 VAL B C 1
ATOM 4523 O O . VAL B 1 269 ? 3.389 -18.031 -0.701 1 98.38 269 VAL B O 1
ATOM 4526 N N . PHE B 1 270 ? 1.104 -18.031 -0.927 1 97.69 270 PHE B N 1
ATOM 4527 C CA . PHE B 1 270 ? 1.084 -16.766 -0.193 1 97.69 270 PHE B CA 1
ATOM 4528 C C . PHE B 1 270 ? 0.115 -16.844 0.98 1 97.69 270 PHE B C 1
ATOM 4530 O O . PHE B 1 270 ? -0.175 -15.828 1.616 1 97.69 270 PHE B O 1
ATOM 4537 N N . ALA B 1 271 ? -0.433 -17.984 1.341 1 96.75 271 ALA B N 1
ATOM 4538 C CA . ALA B 1 271 ? -1.12 -18.344 2.582 1 96.75 271 ALA B CA 1
ATOM 4539 C C . ALA B 1 271 ? -2.326 -17.438 2.812 1 96.75 271 ALA B C 1
ATOM 4541 O O . ALA B 1 271 ? -2.508 -16.891 3.908 1 96.75 271 ALA B O 1
ATOM 4542 N N . SER B 1 272 ? -3.111 -17.172 1.868 1 98 272 SER B N 1
ATOM 4543 C CA . SER B 1 272 ? -4.41 -16.516 1.991 1 98 272 SER B CA 1
ATOM 4544 C C . SER B 1 272 ? -5.543 -17.547 2.025 1 98 272 SER B C 1
ATOM 4546 O O . SER B 1 272 ? -6.145 -17.844 0.993 1 98 272 SER B O 1
ATOM 4548 N N . PHE B 1 273 ? -5.828 -17.984 3.199 1 98.31 273 PHE B N 1
ATOM 4549 C CA . PHE B 1 273 ? -6.645 -19.172 3.344 1 98.31 273 PHE B CA 1
ATOM 4550 C C . PHE B 1 273 ? -8.125 -18.859 3.141 1 98.31 273 PHE B C 1
ATOM 4552 O O . PHE B 1 273 ? -8.883 -19.688 2.646 1 98.31 273 PHE B O 1
ATOM 4559 N N . ASP B 1 274 ? -8.531 -17.641 3.496 1 98.31 274 ASP B N 1
ATOM 4560 C CA . ASP B 1 274 ? -9.914 -17.266 3.195 1 98.31 274 ASP B CA 1
ATOM 4561 C C . ASP B 1 274 ? -10.148 -17.203 1.688 1 98.31 274 ASP B C 1
ATOM 4563 O O . ASP B 1 274 ? -11.211 -17.594 1.202 1 98.31 274 ASP B O 1
ATOM 4567 N N . LEU B 1 275 ? -9.172 -16.75 0.917 1 98.75 275 LEU B N 1
ATOM 4568 C CA . LEU B 1 275 ? -9.242 -16.781 -0.54 1 98.75 275 LEU B CA 1
ATOM 4569 C C . LEU B 1 275 ? -9.289 -18.219 -1.049 1 98.75 275 LEU B C 1
ATOM 4571 O O . LEU B 1 275 ? -10.008 -18.516 -2.008 1 98.75 275 LEU B O 1
ATOM 4575 N N . THR B 1 276 ? -8.508 -19.125 -0.404 1 98.88 276 THR B N 1
ATOM 4576 C CA . THR B 1 276 ? -8.531 -20.531 -0.773 1 98.88 276 THR B CA 1
ATOM 4577 C C . THR B 1 276 ? -9.945 -21.109 -0.649 1 98.88 276 THR B C 1
ATOM 4579 O O . THR B 1 276 ? -10.445 -21.734 -1.576 1 98.88 276 THR B O 1
ATOM 4582 N N . VAL B 1 277 ? -10.562 -20.844 0.459 1 98.88 277 VAL B N 1
ATOM 4583 C CA . VAL B 1 277 ? -11.906 -21.375 0.69 1 98.88 277 VAL B CA 1
ATOM 4584 C C . VAL B 1 277 ? -12.883 -20.75 -0.297 1 98.88 277 VAL B C 1
ATOM 4586 O O . VAL B 1 277 ? -13.805 -21.422 -0.778 1 98.88 277 VAL B O 1
ATOM 4589 N N . PHE B 1 278 ? -12.719 -19.5 -0.599 1 98.75 278 PHE B N 1
ATOM 4590 C CA . PHE B 1 278 ? -13.531 -18.859 -1.637 1 98.75 278 PHE B CA 1
ATOM 4591 C C . PHE B 1 278 ? -13.453 -19.656 -2.938 1 98.75 278 PHE B C 1
ATOM 4593 O O . PHE B 1 278 ? -14.477 -19.938 -3.561 1 98.75 278 PHE B O 1
ATOM 4600 N N . CYS B 1 279 ? -12.219 -20 -3.352 1 98.94 279 CYS B N 1
ATOM 4601 C CA . CYS B 1 279 ? -12.023 -20.766 -4.574 1 98.94 279 CYS B CA 1
ATOM 4602 C C . CYS B 1 279 ? -12.672 -22.141 -4.461 1 98.94 279 CYS B C 1
ATOM 4604 O O . CYS B 1 279 ? -13.32 -22.609 -5.402 1 98.94 279 CYS B O 1
ATOM 4606 N N . LEU B 1 280 ? -12.5 -22.781 -3.309 1 98.94 280 LEU B N 1
ATOM 4607 C CA . LEU B 1 280 ? -13.07 -24.109 -3.094 1 98.94 280 LEU B CA 1
ATOM 4608 C C . LEU B 1 280 ? -14.594 -24.047 -3.119 1 98.94 280 LEU B C 1
ATOM 4610 O O . LEU B 1 280 ? -15.242 -24.953 -3.666 1 98.94 280 LEU B O 1
ATOM 4614 N N . ASP B 1 281 ? -15.148 -23.031 -2.496 1 98.88 281 ASP B N 1
ATOM 4615 C CA . ASP B 1 281 ? -16.594 -22.844 -2.541 1 98.88 281 ASP B CA 1
ATOM 4616 C C . ASP B 1 281 ? -17.094 -22.766 -3.982 1 98.88 281 ASP B C 1
ATOM 4618 O O . ASP B 1 281 ? -18.125 -23.344 -4.324 1 98.88 281 ASP B O 1
ATOM 4622 N N . GLU B 1 282 ? -16.375 -22.047 -4.809 1 98.81 282 GLU B N 1
ATOM 4623 C CA . GLU B 1 282 ? -16.766 -21.906 -6.207 1 98.81 282 GLU B CA 1
ATOM 4624 C C . GLU B 1 282 ? -16.656 -23.234 -6.949 1 98.81 282 GLU B C 1
ATOM 4626 O O . GLU B 1 282 ? -17.5 -23.547 -7.789 1 98.81 282 GLU B O 1
ATOM 4631 N N . LEU B 1 283 ? -15.641 -24.016 -6.625 1 98.88 283 LEU B N 1
ATOM 4632 C CA . LEU B 1 283 ? -15.492 -25.344 -7.227 1 98.88 283 LEU B CA 1
ATOM 4633 C C . LEU B 1 283 ? -16.641 -26.25 -6.816 1 98.88 283 LEU B C 1
ATOM 4635 O O . LEU B 1 283 ? -17.141 -27.031 -7.633 1 98.88 283 LEU B O 1
ATOM 4639 N N . VAL B 1 284 ? -17.031 -26.188 -5.543 1 98.88 284 VAL B N 1
ATOM 4640 C CA . VAL B 1 284 ? -18.188 -26.938 -5.07 1 98.88 284 VAL B CA 1
ATOM 4641 C C . VAL B 1 284 ? -19.438 -26.516 -5.836 1 98.88 284 VAL B C 1
ATOM 4643 O O . VAL B 1 284 ? -20.188 -27.359 -6.316 1 98.88 284 VAL B O 1
ATOM 4646 N N . ARG B 1 285 ? -19.625 -25.234 -5.965 1 98.62 285 ARG B N 1
ATOM 4647 C CA . ARG B 1 285 ? -20.781 -24.688 -6.668 1 98.62 285 ARG B CA 1
ATOM 4648 C C . ARG B 1 285 ? -20.844 -25.219 -8.102 1 98.62 285 ARG B C 1
ATOM 4650 O O . ARG B 1 285 ? -21.922 -25.469 -8.617 1 98.62 285 ARG B O 1
ATOM 4657 N N . ARG B 1 286 ? -19.672 -25.469 -8.727 1 98.5 286 ARG B N 1
ATOM 4658 C CA . ARG B 1 286 ? -19.594 -25.922 -10.109 1 98.5 286 ARG B CA 1
ATOM 4659 C C . ARG B 1 286 ? -19.672 -27.453 -10.188 1 98.5 286 ARG B C 1
ATOM 4661 O O . ARG B 1 286 ? -19.594 -28.031 -11.273 1 98.5 286 ARG B O 1
ATOM 4668 N N . GLY B 1 287 ? -19.719 -28.094 -9.07 1 98.38 287 GLY B N 1
ATOM 4669 C CA . GLY B 1 287 ? -19.781 -29.531 -9.031 1 98.38 287 GLY B CA 1
ATOM 4670 C C . GLY B 1 287 ? -18.438 -30.203 -9.242 1 98.38 287 GLY B C 1
ATOM 4671 O O . GLY B 1 287 ? -18.375 -31.375 -9.625 1 98.38 287 GLY B O 1
ATOM 4672 N N . LEU B 1 288 ? -17.375 -29.453 -9.023 1 98.5 288 LEU B N 1
ATOM 4673 C CA . LEU B 1 288 ? -16.031 -29.938 -9.32 1 98.5 288 LEU B CA 1
ATOM 4674 C C . LEU B 1 288 ? -15.32 -30.375 -8.047 1 98.5 288 LEU B C 1
ATOM 4676 O O . LEU B 1 288 ? -14.219 -30.922 -8.109 1 98.5 288 LEU B O 1
ATOM 4680 N N . ALA B 1 289 ? -15.883 -30.188 -6.879 1 98.62 289 ALA B N 1
ATOM 4681 C CA . ALA B 1 289 ? -15.414 -30.641 -5.574 1 98.62 289 ALA B CA 1
ATOM 4682 C C . ALA B 1 289 ? -16.578 -31.016 -4.672 1 98.62 289 ALA B C 1
ATOM 4684 O O . ALA B 1 289 ? -17.688 -30.5 -4.824 1 98.62 289 ALA B O 1
ATOM 4685 N N . ALA B 1 290 ? -16.328 -31.891 -3.732 1 98.44 290 ALA B N 1
ATOM 4686 C CA . ALA B 1 290 ? -17.375 -32.312 -2.791 1 98.44 290 ALA B CA 1
ATOM 4687 C C . ALA B 1 290 ? -17.719 -31.172 -1.835 1 98.44 290 ALA B C 1
ATOM 4689 O O . ALA B 1 290 ? -16.875 -30.328 -1.513 1 98.44 290 ALA B O 1
ATOM 4690 N N . PRO B 1 291 ? -18.953 -31.125 -1.33 1 98.5 291 PRO B N 1
ATOM 4691 C CA . PRO B 1 291 ? -19.406 -30.031 -0.456 1 98.5 291 PRO B CA 1
ATOM 4692 C C . PRO B 1 291 ? -18.594 -29.938 0.832 1 98.5 291 PRO B C 1
ATOM 4694 O O . PRO B 1 291 ? -18.531 -28.859 1.448 1 98.5 291 PRO B O 1
ATOM 4697 N N . GLU B 1 292 ? -17.906 -30.984 1.227 1 98.5 292 GLU B N 1
ATOM 4698 C CA . GLU B 1 292 ? -17.188 -31.016 2.496 1 98.5 292 GLU B CA 1
ATOM 4699 C C . GLU B 1 292 ? -15.766 -30.484 2.334 1 98.5 292 GLU B C 1
ATOM 4701 O O . GLU B 1 292 ? -15.078 -30.234 3.322 1 98.5 292 GLU B O 1
ATOM 4706 N N . VAL B 1 293 ? -15.391 -30.297 1.071 1 98.81 293 VAL B N 1
ATOM 4707 C CA . VAL B 1 293 ? -13.992 -30.016 0.76 1 98.81 293 VAL B CA 1
ATOM 4708 C C . VAL B 1 293 ? -13.57 -28.719 1.438 1 98.81 293 VAL B C 1
ATOM 4710 O O . VAL B 1 293 ? -12.508 -28.656 2.068 1 98.81 293 VAL B O 1
ATOM 4713 N N . PRO B 1 294 ? -14.352 -27.594 1.382 1 98.88 294 PRO B N 1
ATOM 4714 C CA . PRO B 1 294 ? -13.922 -26.375 2.07 1 98.88 294 PRO B CA 1
ATOM 4715 C C . PRO B 1 294 ? -13.711 -26.594 3.568 1 98.88 294 PRO B C 1
ATOM 4717 O O . PRO B 1 294 ? -12.703 -26.125 4.121 1 98.88 294 PRO B O 1
ATOM 4720 N N . GLY B 1 295 ? -14.594 -27.266 4.172 1 98.62 295 GLY B N 1
ATOM 4721 C CA . GLY B 1 295 ? -14.453 -27.562 5.59 1 98.62 295 GLY B CA 1
ATOM 4722 C C . GLY B 1 295 ? -13.25 -28.422 5.898 1 98.62 295 GLY B C 1
ATOM 4723 O O . GLY B 1 295 ? -12.531 -28.188 6.867 1 98.62 295 GLY B O 1
ATOM 4724 N N . GLN B 1 296 ? -13.055 -29.438 5.086 1 98.75 296 GLN B N 1
ATOM 4725 C CA . GLN B 1 296 ? -11.93 -30.344 5.262 1 98.75 296 GLN B CA 1
ATOM 4726 C C . GLN B 1 296 ? -10.602 -29.609 5.051 1 98.75 296 GLN B C 1
ATOM 4728 O O . GLN B 1 296 ? -9.602 -29.922 5.703 1 98.75 296 GLN B O 1
ATOM 4733 N N . PHE B 1 297 ? -10.586 -28.656 4.133 1 98.62 297 PHE B N 1
ATOM 4734 C CA . PHE B 1 297 ? -9.391 -27.859 3.963 1 98.62 297 PHE B CA 1
ATOM 4735 C C . PHE B 1 297 ? -9.039 -27.125 5.258 1 98.62 297 PHE B C 1
ATOM 4737 O O . PHE B 1 297 ? -7.883 -27.109 5.672 1 98.62 297 PHE B O 1
ATOM 4744 N N . VAL B 1 298 ? -10.023 -26.5 5.891 1 97.88 298 VAL B N 1
ATOM 4745 C CA . VAL B 1 298 ? -9.797 -25.781 7.137 1 97.88 298 VAL B CA 1
ATOM 4746 C C . VAL B 1 298 ? -9.234 -26.734 8.195 1 97.88 298 VAL B C 1
ATOM 4748 O O . VAL B 1 298 ? -8.406 -26.328 9.008 1 97.88 298 VAL B O 1
ATOM 4751 N N . ASP B 1 299 ? -9.617 -28.016 8.086 1 97 299 ASP B N 1
ATOM 4752 C CA . ASP B 1 299 ? -9.125 -29.031 9.023 1 97 299 ASP B CA 1
ATOM 4753 C C . ASP B 1 299 ? -7.629 -29.266 8.852 1 97 299 ASP B C 1
ATOM 4755 O O . ASP B 1 299 ? -6.973 -29.812 9.742 1 97 299 ASP B O 1
ATOM 4759 N N . THR B 1 300 ? -7.051 -28.922 7.691 1 96.69 300 THR B N 1
ATOM 4760 C CA . THR B 1 300 ? -5.625 -29.141 7.453 1 96.69 300 THR B CA 1
ATOM 4761 C C . THR B 1 300 ? -4.805 -28.031 8.125 1 96.69 300 THR B C 1
ATOM 4763 O O . THR B 1 300 ? -3.588 -28.172 8.273 1 96.69 300 THR B O 1
ATOM 4766 N N . LEU B 1 301 ? -5.418 -26.859 8.492 1 94.94 301 LEU B N 1
ATOM 4767 C CA . LEU B 1 301 ? -4.707 -25.734 9.094 1 94.94 301 LEU B CA 1
ATOM 4768 C C . LEU B 1 301 ? -4.402 -26.016 10.562 1 94.94 301 LEU B C 1
ATOM 4770 O O . LEU B 1 301 ? -5.145 -26.734 11.227 1 94.94 301 LEU B O 1
ATOM 4774 N N . PRO B 1 302 ? -3.303 -25.469 11.039 1 89.81 302 PRO B N 1
ATOM 4775 C CA . PRO B 1 302 ? -2.986 -25.672 12.453 1 89.81 302 PRO B CA 1
ATOM 4776 C C . PRO B 1 302 ? -4.062 -25.109 13.383 1 89.81 302 PRO B C 1
ATOM 4778 O O . PRO B 1 302 ? -4.621 -24.047 13.117 1 89.81 302 PRO B O 1
ATOM 4781 N N . THR B 1 303 ? -4.234 -25.766 14.469 1 87.62 303 THR B N 1
ATOM 4782 C CA . THR B 1 303 ? -5.293 -25.406 15.406 1 87.62 303 THR B CA 1
ATOM 4783 C C . THR B 1 303 ? -5.016 -24.047 16.047 1 87.62 303 THR B C 1
ATOM 4785 O O . THR B 1 303 ? -5.941 -23.297 16.344 1 87.62 303 THR B O 1
ATOM 4788 N N . TRP B 1 304 ? -3.76 -23.781 16.234 1 85.75 304 TRP B N 1
ATOM 4789 C CA . TRP B 1 304 ? -3.422 -22.516 16.875 1 85.75 304 TRP B CA 1
ATOM 4790 C C . TRP B 1 304 ? -3.834 -21.328 15.992 1 85.75 304 TRP B C 1
ATOM 4792 O O . TRP B 1 304 ? -4.047 -20.234 16.5 1 85.75 304 TRP B O 1
ATOM 4802 N N . MET B 1 305 ? -3.977 -21.531 14.703 1 86.12 305 MET B N 1
ATOM 4803 C CA . MET B 1 305 ? -4.387 -20.469 13.781 1 86.12 305 MET B CA 1
ATOM 4804 C C . MET B 1 305 ? -5.887 -20.219 13.875 1 86.12 305 MET B C 1
ATOM 4806 O O . MET B 1 305 ? -6.348 -19.109 13.633 1 86.12 305 MET B O 1
ATOM 4810 N N . LEU B 1 306 ? -6.516 -21.281 14.164 1 86 306 LEU B N 1
ATOM 4811 C CA . LEU B 1 306 ? -7.973 -21.219 14.164 1 86 306 LEU B CA 1
ATOM 4812 C C . LEU B 1 306 ? -8.5 -20.703 15.5 1 86 306 LEU B C 1
ATOM 4814 O O . LEU B 1 306 ? -9.609 -20.172 15.562 1 86 306 LEU B O 1
ATOM 4818 N N . LYS B 1 307 ? -7.914 -20.828 16.641 1 71.75 307 LYS B N 1
ATOM 4819 C CA . LYS B 1 307 ? -8.383 -20.453 17.969 1 71.75 307 LYS B CA 1
ATOM 4820 C C . LYS B 1 307 ? -8.07 -18.984 18.266 1 71.75 307 LYS B C 1
ATOM 4822 O O . LYS B 1 307 ? -8.539 -18.438 19.25 1 71.75 307 LYS B O 1
ATOM 4827 N N . GLY B 1 308 ? -7.754 -18.188 17.281 1 62.19 308 GLY B N 1
ATOM 4828 C CA . GLY B 1 308 ? -7.469 -16.797 17.531 1 62.19 308 GLY B CA 1
ATOM 4829 C C . GLY B 1 308 ? -6.332 -16.578 18.516 1 62.19 308 GLY B C 1
ATOM 4830 O O . GLY B 1 308 ? -6.258 -17.266 19.547 1 62.19 308 GLY B O 1
ATOM 4831 N N . SER B 1 309 ? -5.074 -16.328 18.156 1 48.66 309 SER B N 1
ATOM 4832 C CA . SER B 1 309 ? -4.137 -15.969 19.219 1 48.66 309 SER B CA 1
ATOM 4833 C C . SER B 1 309 ? -4.641 -14.773 20.016 1 48.66 309 SER B C 1
ATOM 4835 O O . SER B 1 309 ? -5.32 -13.898 19.484 1 48.66 309 SER B O 1
#

InterPro domains:
  IPR006342 Methyltransferase FkbM [PF05050] (40-209)
  IPR006342 Methyltransferase FkbM [TIGR01444] (39-179)
  IPR029063 S-adenosyl-L-methionine-dependent methyltransferase superfamily [G3DSA:3.40.50.150] (25-192)
  IPR029063 S-adenosyl-L-methionine-dependent methyltransferase superfamily [SSF53335] (38-213)

Solvent-accessible surface area (backbone atoms only — not comparable to full-atom values): 32550 Å² total; per-residue (Å²): 136,81,80,75,72,77,73,78,79,85,68,71,52,71,68,54,50,48,47,51,50,46,49,54,48,46,46,69,57,55,52,57,95,59,54,44,32,32,34,28,42,46,50,54,77,82,63,87,57,67,50,47,69,33,30,76,70,59,49,27,33,36,40,26,24,25,54,52,64,70,47,35,49,56,50,63,72,62,68,52,79,51,58,46,78,40,80,40,38,74,20,61,67,40,82,43,48,34,30,69,44,92,56,75,86,63,32,12,71,39,53,63,26,55,67,42,26,35,48,48,52,37,51,79,74,43,69,82,86,69,70,61,40,80,41,67,24,40,22,54,53,71,46,48,63,88,78,46,56,75,28,39,28,39,38,36,50,46,62,51,50,53,51,48,29,54,67,38,15,54,72,43,46,66,68,27,36,34,38,34,36,56,38,31,53,39,67,52,31,51,89,44,64,43,39,23,64,40,47,44,51,41,43,73,70,45,29,36,60,31,39,66,80,45,72,41,53,30,39,38,41,40,93,53,46,83,59,48,67,24,78,87,32,28,53,38,33,34,36,30,34,36,33,27,30,40,42,70,88,49,51,89,75,52,55,73,64,44,41,44,44,42,27,48,42,24,56,53,45,70,63,29,54,33,58,19,33,33,32,41,48,51,33,28,75,70,67,62,30,59,85,58,47,46,59,54,53,59,66,58,50,62,65,69,64,47,68,42,125,132,81,78,76,74,74,72,77,78,85,68,72,51,72,67,54,49,48,47,49,48,45,50,53,50,46,47,68,58,55,51,56,95,58,54,43,32,32,34,28,41,44,50,55,78,82,62,86,58,66,49,48,69,33,29,78,70,60,48,27,33,36,41,26,24,25,56,51,63,69,48,36,48,57,50,65,72,61,67,52,79,54,59,46,79,39,80,40,37,73,20,60,66,40,83,43,49,34,30,70,43,93,55,76,85,64,32,12,72,38,53,62,27,55,66,42,25,36,49,47,52,37,51,80,73,40,70,82,88,69,71,60,42,80,42,66,24,39,23,54,52,72,47,48,64,88,77,44,58,74,29,38,28,41,38,36,50,47,61,50,50,53,51,49,28,54,68,38,15,54,73,42,46,67,68,27,35,32,39,34,37,55,38,30,53,39,66,52,32,51,86,44,65,44,40,23,65,39,47,47,51,41,44,74,71,46,29,36,58,32,39,67,82,46,74,42,53,29,39,38,41,43,92,54,47,84,59,48,67,24,78,87,33,28,50,39,32,33,35,30,34,35,34,28,29,42,42,69,88,50,52,87,76,52,54,73,63,45,40,44,44,41,26,48,42,24,55,53,44,71,62,30,56,33,58,18,32,32,31,41,48,51,34,29,75,71,67,63,31,60,86,57,46,47,59,55,52,60,66,58,50,61,65,69,66,49,69,42,126

Foldseek 3Di:
DPPPPPPPPPDDDPVLVLLLLLLVLLCVFQPFPAAAEEEEEQVQPPDDALCNSCLLVRRYAYEYEAQDPVSQVVCVVDPGPRYHYDNAAAFPFFKAWWFQFPPRLAIASFAFDQVQCLQLVRNVRHDPPTDTDIHGHHALVRDDCVNPNQGQEYEYRHNQRLQRNLLRCLPSCLQHFKYKYKAFPTHGGPPGDHRVSSQVSCVVSQKHWDFFLDWDFGATDDPCCVVVPDPVRRDHTTIGITMIGGNVVVVVVHDLSSLSSVLSCCVNRRVVLVSNLVSVVVCVVVVSGPPCSSVVSVVSDDPVVVVDD/DPPPPPPPPPDDDPVLVLLLLLLVLLCVFQPFPAAAEEEEEQVQPPDDALCNSCLLVRRYAYEYEAQDPVSQVVCVVDPGPRYHYDNAAAFPFFKAWWFQFPPRQAIASFAFDQVQCLQLVRNVRHDPPGDTDIHGHHALCRDDCVNPNQGQEYEYRHNQRQQRNLLRCLPSCLQHFKYKYKAFPTHGGPPGDHRVSSQVSCVVSQKHWDFFLDWDFGATDDPCCVVQPDPVRRDHTTIGITMIGGNVVVVVVHDLSSLSSVLSCCVNRRVVLVSNLVSVVVCVVVVSGPPCSSVVSVVSDDPVVVVDD

Organism: Ruegeria pomeroyi (strain ATCC 700808 / DSM 15171 / DSS-3) (NCBI:txid246200)

pLDDT: mean 93.99, std 11.64, range [22.3, 98.94]

Nearest PDB structures (foldseek):
  4eye-assembly2_B  TM=4.824E-01  e=2.237E-02  Mycobacteroides abscessus ATCC 19977
  5k1s-assembly2_D  TM=4.224E-01  e=1.856E-02  Myxococcus xanthus DK 1622
  4hfn-assembly1_B  TM=4.361E-01  e=1.975E-02  Nicotiana tabacum
  1pl6-assembly1_A  TM=4.792E-01  e=9.347E-02  Homo sapiens
  8ov9-assembly1_A  TM=3.804E-01  e=1.444E-01  Cyclocybe aegerita